Protein AF-A0A959LF64-F1 (afdb_monomer)

Sequence (376 aa):
MSIQENQSSPLRPFPNVLGTIGWTPLIHLASISDEIGIPVYAKVEAYNPGHSAKDRIALYMVEKAEREGRLQPGGTLIEASSGNTGYSLAMVAALKGYKTLITVPSKISKEKLNLLKAMGAEVEICPKEAAPEDPRSYYSRAVALSKEIPNSCYLDQNHHLANSEAHYHSTGPEIWEQTEGKVTHFLCASGTGGTISGTARYLKEMNPSVKVIGIDAYGSVLKKYHETNEFHQDEIYSNTLEGVGKSIIPGNTDFQIIDEYVKAADRESALCARQIAREEGLLVGYSSGAVLAGLYKMMDTLQPEDCVVLLFSDHGSRYLSKIFDDDWMTAQGFLDQPEKKRAPRTTPEPAVQKPSIRERVVATFRELAASANLLP

Structure (mmCIF, N/CA/C/O backbone):
data_AF-A0A959LF64-F1
#
_entry.id   AF-A0A959LF64-F1
#
loop_
_atom_site.group_PDB
_atom_site.id
_atom_site.type_symbol
_atom_site.label_atom_id
_atom_site.label_alt_id
_atom_site.label_comp_id
_atom_site.label_asym_id
_atom_site.label_entity_id
_atom_site.label_seq_id
_atom_site.pdbx_PDB_ins_code
_atom_site.Cartn_x
_atom_site.Cartn_y
_atom_site.Cartn_z
_atom_site.occupancy
_atom_site.B_iso_or_equiv
_atom_site.auth_seq_id
_atom_site.auth_comp_id
_atom_site.auth_asym_id
_atom_site.auth_atom_id
_atom_site.pdbx_PDB_model_num
ATOM 1 N N . MET A 1 1 ? -30.079 -6.242 1.562 1.00 49.66 1 MET A N 1
ATOM 2 C CA . MET A 1 1 ? -30.053 -5.337 0.393 1.00 49.66 1 MET A CA 1
ATOM 3 C C . MET A 1 1 ? -30.519 -6.108 -0.829 1.00 49.66 1 MET A C 1
ATOM 5 O O . MET A 1 1 ? -30.036 -7.213 -1.047 1.00 49.66 1 MET A O 1
ATOM 9 N N . SER A 1 2 ? -31.502 -5.573 -1.554 1.00 49.84 2 SER A N 1
ATOM 10 C CA . SER A 1 2 ? -31.921 -6.078 -2.870 1.00 49.84 2 SER A CA 1
ATOM 11 C C . SER A 1 2 ? -30.821 -5.762 -3.898 1.00 49.84 2 SER A C 1
ATOM 13 O O . SER A 1 2 ? -30.128 -4.763 -3.746 1.00 49.84 2 SER A O 1
ATOM 15 N N . ILE A 1 3 ? -30.650 -6.600 -4.928 1.00 56.62 3 ILE A N 1
ATOM 16 C CA . ILE A 1 3 ? -29.634 -6.448 -6.000 1.00 56.62 3 ILE A CA 1
ATOM 17 C C . ILE A 1 3 ? -29.840 -5.158 -6.830 1.00 56.62 3 ILE A C 1
ATOM 19 O O . ILE A 1 3 ? -28.988 -4.773 -7.628 1.00 56.62 3 ILE A O 1
ATOM 23 N N . GLN A 1 4 ? -30.960 -4.465 -6.644 1.00 53.06 4 GLN A N 1
ATOM 24 C CA . GLN A 1 4 ? -31.285 -3.222 -7.330 1.00 53.06 4 GLN A CA 1
ATOM 25 C C . GLN A 1 4 ? -31.251 -2.047 -6.351 1.00 53.06 4 GLN A C 1
ATOM 27 O O . GLN A 1 4 ? -31.765 -2.176 -5.244 1.00 53.06 4 GLN A O 1
ATOM 32 N N . GLU A 1 5 ? -30.683 -0.932 -6.829 1.00 48.91 5 GLU A N 1
ATOM 33 C CA . GLU A 1 5 ? -30.408 0.351 -6.148 1.00 48.91 5 GLU A CA 1
ATOM 34 C C . GLU A 1 5 ? -28.993 0.517 -5.569 1.00 48.91 5 GLU A C 1
ATOM 36 O O . GLU A 1 5 ? -28.801 0.796 -4.392 1.00 48.91 5 GLU A O 1
ATOM 41 N N . ASN A 1 6 ? -27.972 0.426 -6.427 1.00 46.59 6 ASN A N 1
ATOM 42 C CA . ASN A 1 6 ? -26.758 1.226 -6.234 1.00 46.59 6 ASN A CA 1
ATOM 43 C C . ASN A 1 6 ? -26.136 1.563 -7.600 1.00 46.59 6 ASN A C 1
ATOM 45 O O . ASN A 1 6 ? -25.221 0.890 -8.071 1.00 46.59 6 ASN A O 1
ATOM 49 N N . GLN A 1 7 ? -26.707 2.541 -8.312 1.00 49.50 7 GLN A N 1
ATOM 50 C CA . GLN A 1 7 ? -26.164 3.009 -9.592 1.00 49.50 7 GLN A CA 1
ATOM 51 C C . GLN A 1 7 ? -25.544 4.399 -9.445 1.00 49.50 7 GLN A C 1
ATOM 53 O O . GLN A 1 7 ? -26.207 5.412 -9.638 1.00 49.50 7 GLN A O 1
ATOM 58 N N . SER A 1 8 ? -24.243 4.423 -9.168 1.00 54.56 8 SER A N 1
ATOM 59 C CA . SER A 1 8 ? -23.359 5.558 -9.477 1.00 54.56 8 SER A CA 1
ATOM 60 C C . SER A 1 8 ? -22.107 5.138 -10.270 1.00 54.56 8 SER A C 1
ATOM 62 O O . SER A 1 8 ? -21.214 5.947 -10.497 1.00 54.56 8 SER A O 1
ATOM 64 N N . SER A 1 9 ? -22.043 3.889 -10.752 1.00 56.72 9 SER A N 1
ATOM 65 C CA . SER A 1 9 ? -20.977 3.413 -11.650 1.00 56.72 9 SER A CA 1
ATOM 66 C C . SER A 1 9 ? -21.271 3.828 -13.104 1.00 56.72 9 SER A C 1
ATOM 68 O O . SER A 1 9 ? -22.447 3.879 -13.483 1.00 56.72 9 SER A O 1
ATOM 70 N N . PRO A 1 10 ? -20.261 4.143 -13.941 1.00 56.38 10 PRO A N 1
ATOM 71 C CA . PRO A 1 10 ? -20.501 4.660 -15.282 1.00 56.38 10 PRO A CA 1
ATOM 72 C C . PRO A 1 10 ? -21.335 3.683 -16.118 1.00 56.38 10 PRO A C 1
ATOM 74 O O . PRO A 1 10 ? -20.978 2.525 -16.306 1.00 56.38 10 PRO A O 1
ATOM 77 N N . LEU A 1 11 ? -22.418 4.196 -16.706 1.00 67.00 11 LEU A N 1
ATOM 78 C CA . LEU A 1 11 ? -23.310 3.493 -17.642 1.00 67.00 11 LEU A CA 1
ATOM 79 C C . LEU A 1 11 ? -22.612 3.049 -18.953 1.00 67.00 11 LEU A C 1
ATOM 81 O O . LEU A 1 11 ? -23.280 2.617 -19.891 1.00 67.00 11 LEU A O 1
ATOM 85 N N . ARG A 1 12 ? -21.284 3.198 -19.063 1.00 83.06 12 ARG A N 1
ATOM 86 C CA . ARG A 1 12 ? -20.485 2.905 -20.261 1.00 83.06 12 ARG A CA 1
ATOM 87 C C . ARG A 1 12 ? -19.389 1.880 -19.944 1.00 83.06 12 ARG A C 1
ATOM 89 O O . ARG A 1 12 ? -18.751 2.006 -18.902 1.00 83.06 12 ARG A O 1
ATOM 96 N N . PRO A 1 13 ? -19.120 0.916 -20.845 1.00 89.25 13 PRO A N 1
ATOM 97 C CA . PRO A 1 13 ? -18.014 -0.024 -20.686 1.00 89.25 13 PRO A CA 1
ATOM 98 C C . PRO A 1 13 ? -16.655 0.678 -20.577 1.00 89.25 13 PRO A C 1
ATOM 100 O O . PRO A 1 13 ? -16.390 1.643 -21.299 1.00 89.25 13 PRO A O 1
ATOM 103 N N . PHE A 1 14 ? -15.774 0.156 -19.723 1.00 91.62 14 PHE A N 1
ATOM 104 C CA . PHE A 1 14 ? -14.377 0.587 -19.667 1.00 91.62 14 PHE A CA 1
ATOM 105 C C . PHE A 1 14 ? -13.598 0.082 -20.895 1.00 91.62 14 PHE A C 1
ATOM 107 O O . PHE A 1 14 ? -13.842 -1.038 -21.348 1.00 91.62 14 PHE A O 1
ATOM 114 N N . PRO A 1 15 ? -12.636 0.860 -21.429 1.00 91.00 15 PRO A N 1
ATOM 115 C CA . PRO A 1 15 ? -11.840 0.446 -22.587 1.00 91.00 15 PRO A CA 1
ATOM 116 C C . PRO A 1 15 ? -10.896 -0.726 -22.278 1.00 91.00 15 PRO A C 1
ATOM 118 O O . PRO A 1 15 ? -10.617 -1.545 -23.149 1.00 91.00 15 PRO A O 1
ATOM 121 N N . ASN A 1 16 ? -10.388 -0.801 -21.048 1.00 95.12 16 ASN A N 1
ATOM 122 C CA . ASN A 1 16 ? -9.615 -1.916 -20.513 1.00 95.12 16 ASN A CA 1
ATOM 123 C C . ASN A 1 16 ? -9.620 -1.848 -18.976 1.00 95.12 16 ASN A C 1
ATOM 125 O O . ASN A 1 16 ? -10.196 -0.932 -18.384 1.00 95.12 16 ASN A O 1
ATOM 129 N N . VAL A 1 17 ? -8.950 -2.808 -18.338 1.00 95.81 17 VAL A N 1
ATOM 130 C CA . VAL A 1 17 ? -8.942 -2.952 -16.879 1.00 95.81 17 VAL A CA 1
ATOM 131 C C . VAL A 1 17 ? -8.284 -1.777 -16.140 1.00 95.81 17 VAL A C 1
ATOM 133 O O . VAL A 1 17 ? -8.609 -1.535 -14.987 1.00 95.81 17 VAL A O 1
ATOM 136 N N . LEU A 1 18 ? -7.407 -0.990 -16.779 1.00 96.69 18 LEU A N 1
ATOM 137 C CA . LEU A 1 18 ? -6.790 0.171 -16.121 1.00 96.69 18 LEU A CA 1
ATOM 138 C C . LEU A 1 18 ? -7.832 1.230 -15.750 1.00 96.69 18 LEU A C 1
ATOM 140 O O . LEU A 1 18 ? -7.667 1.924 -14.754 1.00 96.69 18 LEU A O 1
ATOM 144 N N . GLY A 1 19 ? -8.932 1.310 -16.508 1.00 94.62 19 GLY A N 1
ATOM 145 C CA . GLY A 1 19 ? -10.048 2.206 -16.207 1.00 94.62 19 GLY A CA 1
ATOM 146 C C . GLY A 1 19 ? -10.815 1.842 -14.932 1.00 94.62 19 GLY A C 1
ATOM 147 O O . GLY A 1 19 ? -11.580 2.668 -14.450 1.00 94.62 19 GLY A O 1
ATOM 148 N N . THR A 1 20 ? -10.611 0.640 -14.380 1.00 95.25 20 THR A N 1
ATOM 149 C CA . THR A 1 20 ? -11.225 0.201 -13.116 1.00 95.25 20 THR A CA 1
ATOM 150 C C . THR A 1 20 ? -10.292 0.378 -11.914 1.00 95.25 20 THR A C 1
ATOM 152 O O . THR A 1 20 ? -10.598 -0.125 -10.836 1.00 95.25 20 THR A O 1
ATOM 155 N N . ILE A 1 21 ? -9.129 1.016 -12.092 1.00 97.94 21 ILE A N 1
ATOM 156 C CA . ILE A 1 21 ? -8.234 1.383 -10.990 1.00 97.94 21 ILE A CA 1
ATOM 157 C C . ILE A 1 21 ? -8.797 2.630 -10.305 1.00 97.94 21 ILE A C 1
ATOM 159 O O . ILE A 1 21 ? -9.112 3.624 -10.956 1.00 97.94 21 ILE A O 1
ATOM 163 N N . GLY A 1 22 ? -8.859 2.595 -8.981 1.00 97.06 22 GLY A N 1
ATOM 164 C CA . GLY A 1 22 ? -9.435 3.654 -8.170 1.00 97.06 22 GLY A CA 1
ATOM 165 C C . GLY A 1 22 ? -10.924 3.475 -7.910 1.00 97.06 22 GLY A C 1
ATOM 166 O O . GLY A 1 22 ? -11.507 2.440 -8.224 1.00 97.06 22 GLY A O 1
ATOM 167 N N . TRP A 1 23 ? -11.522 4.470 -7.254 1.00 97.19 23 TRP A N 1
ATOM 168 C CA . TRP A 1 23 ? -12.916 4.448 -6.794 1.00 97.19 23 TRP A CA 1
ATOM 169 C C . TRP A 1 23 ? -13.304 3.160 -6.060 1.00 97.19 23 TRP A C 1
ATOM 171 O O . TRP A 1 23 ? -14.417 2.646 -6.172 1.00 97.19 23 TRP A O 1
ATOM 181 N N . THR A 1 24 ? -12.365 2.639 -5.272 1.00 98.38 24 THR A N 1
ATOM 182 C CA . THR A 1 24 ? -12.566 1.441 -4.458 1.00 98.38 24 THR A CA 1
ATOM 183 C C . THR A 1 24 ? -13.623 1.708 -3.385 1.00 98.38 24 THR A C 1
ATOM 185 O O . THR A 1 24 ? -13.779 2.852 -2.938 1.00 98.38 24 THR A O 1
ATOM 188 N N . PRO A 1 25 ? -14.379 0.693 -2.950 1.00 98.19 25 PRO A N 1
ATOM 189 C CA . PRO A 1 25 ? -15.452 0.907 -1.996 1.00 98.19 25 PRO A CA 1
ATOM 190 C C . PRO A 1 25 ? -14.906 1.335 -0.628 1.00 98.19 25 PRO A C 1
ATOM 192 O O . PRO A 1 25 ? -13.873 0.840 -0.161 1.00 98.19 25 PRO A O 1
ATOM 195 N N . LEU A 1 26 ? -15.643 2.242 0.012 1.00 98.69 26 LEU A N 1
ATOM 196 C CA . LEU A 1 26 ? -15.562 2.497 1.443 1.00 98.69 26 LEU A CA 1
ATOM 197 C C . LEU A 1 26 ? -16.672 1.683 2.116 1.00 98.69 26 LEU A C 1
ATOM 199 O O . LEU A 1 26 ? -17.852 1.906 1.849 1.00 98.69 26 LEU A O 1
ATOM 203 N N . ILE A 1 27 ? -16.298 0.700 2.929 1.00 98.69 27 ILE A N 1
ATOM 204 C CA . ILE A 1 27 ? -17.227 -0.280 3.501 1.00 98.69 27 ILE A CA 1
ATOM 205 C C . ILE A 1 27 ? -17.316 -0.063 5.007 1.00 98.69 27 ILE A C 1
ATOM 207 O O . ILE A 1 27 ? -16.294 -0.080 5.685 1.00 98.69 27 ILE A O 1
ATOM 211 N N . HIS A 1 28 ? -18.528 0.126 5.528 1.00 98.62 28 HIS A N 1
ATOM 212 C CA . HIS A 1 28 ? -18.776 0.150 6.970 1.00 98.62 28 HIS A CA 1
ATOM 213 C C . HIS A 1 28 ? -18.495 -1.232 7.575 1.00 98.62 28 HIS A C 1
ATOM 215 O O . HIS A 1 28 ? -19.060 -2.222 7.108 1.00 98.62 28 HIS A O 1
ATOM 221 N N . LEU A 1 29 ? -17.633 -1.290 8.590 1.00 98.62 29 LEU A N 1
ATOM 222 C CA . LEU A 1 29 ? -17.269 -2.523 9.286 1.00 98.62 29 LEU A CA 1
ATOM 223 C C . LEU A 1 29 ? -18.206 -2.709 10.480 1.00 98.62 29 LEU A C 1
ATOM 225 O O . LEU A 1 29 ? -17.950 -2.179 11.552 1.00 98.62 29 LEU A O 1
ATOM 229 N N . ALA A 1 30 ? -19.335 -3.384 10.284 1.00 98.06 30 ALA A N 1
ATOM 230 C CA . ALA A 1 30 ? -20.431 -3.357 11.251 1.00 98.06 30 ALA A CA 1
ATOM 231 C C . ALA A 1 30 ? -20.060 -3.989 12.602 1.00 98.06 30 ALA A C 1
ATOM 233 O O . ALA A 1 30 ? -20.328 -3.392 13.641 1.00 98.06 30 ALA A O 1
ATOM 234 N N . SER A 1 31 ? -19.414 -5.158 12.592 1.00 98.06 31 SER A N 1
ATOM 235 C CA . SER A 1 31 ? -19.005 -5.856 13.819 1.00 98.06 31 SER A CA 1
ATOM 236 C C . SER A 1 31 ? -17.942 -5.057 14.574 1.00 98.06 31 SER A C 1
ATOM 238 O O . SER A 1 31 ? -18.009 -4.920 15.794 1.00 98.06 31 SER A O 1
ATOM 240 N N . ILE A 1 32 ? -16.986 -4.484 13.840 1.00 98.12 32 ILE A N 1
ATOM 241 C CA . ILE A 1 32 ? -15.896 -3.685 14.414 1.00 98.12 32 ILE A CA 1
ATOM 242 C C . ILE A 1 32 ? -16.414 -2.337 14.946 1.00 98.12 32 ILE A C 1
ATOM 244 O O . ILE A 1 32 ? -16.020 -1.923 16.035 1.00 98.12 32 ILE A O 1
ATOM 248 N N . SER A 1 33 ? -17.322 -1.671 14.226 1.00 98.12 33 SER A N 1
ATOM 249 C CA . SER A 1 33 ? -17.987 -0.446 14.691 1.00 98.12 33 SER A CA 1
ATOM 250 C C . SER A 1 33 ? -18.776 -0.690 15.976 1.00 98.12 33 SER A C 1
ATOM 252 O O . SER A 1 33 ? -18.658 0.089 16.918 1.00 98.12 33 SER A O 1
ATOM 254 N N . ASP A 1 34 ? -19.539 -1.786 16.048 1.00 97.19 34 ASP A N 1
ATOM 255 C CA . ASP A 1 34 ? -20.296 -2.161 17.249 1.00 97.19 34 ASP A CA 1
ATOM 256 C C . ASP A 1 34 ? -19.370 -2.481 18.435 1.00 97.19 34 ASP A C 1
ATOM 258 O O . ASP A 1 34 ? -19.710 -2.213 19.588 1.00 97.19 34 ASP A O 1
ATOM 262 N N . GLU A 1 35 ? -18.196 -3.061 18.170 1.00 95.69 35 GLU A N 1
ATOM 263 C CA . GLU A 1 35 ? -17.199 -3.365 19.197 1.00 95.69 35 GLU A CA 1
ATOM 264 C C . GLU A 1 35 ? -16.544 -2.106 19.778 1.00 95.69 35 GLU A C 1
ATOM 266 O O . GLU A 1 35 ? -16.338 -2.040 20.990 1.00 95.69 35 GLU A O 1
ATOM 271 N N . ILE A 1 36 ? -16.234 -1.119 18.934 1.00 95.50 36 ILE A N 1
ATOM 272 C CA . ILE A 1 36 ? -15.545 0.116 19.340 1.00 95.50 36 ILE A CA 1
ATOM 273 C C . ILE A 1 36 ? -16.541 1.187 19.816 1.00 95.50 36 ILE A C 1
ATOM 275 O O . ILE A 1 36 ? -16.200 2.034 20.637 1.00 95.50 36 ILE A O 1
ATOM 279 N N . GLY A 1 37 ? -17.791 1.130 19.355 1.00 96.38 37 GLY A N 1
ATOM 280 C CA . GLY A 1 37 ? -18.847 2.077 19.712 1.00 96.38 37 GLY A CA 1
ATOM 281 C C . GLY A 1 37 ? -18.880 3.348 18.858 1.00 96.38 37 GLY A C 1
ATOM 282 O O . GLY A 1 37 ? -19.568 4.296 19.231 1.00 96.38 37 GLY A O 1
ATOM 283 N N . ILE A 1 38 ? -18.170 3.372 17.725 1.00 97.06 38 ILE A N 1
ATOM 284 C CA . ILE A 1 38 ? -18.137 4.492 16.769 1.00 97.06 38 ILE A CA 1
ATOM 285 C C . ILE A 1 38 ? -18.140 3.973 15.323 1.00 97.06 38 ILE A C 1
ATOM 287 O O . ILE A 1 38 ? -17.790 2.815 15.089 1.00 97.06 38 ILE A O 1
ATOM 291 N N . PRO A 1 39 ? -18.468 4.812 14.325 1.00 97.69 39 PRO A N 1
ATOM 292 C CA . PRO A 1 39 ? -18.336 4.444 12.920 1.00 97.69 39 PRO A CA 1
ATOM 293 C C . PRO A 1 39 ? -16.888 4.132 12.506 1.00 97.69 39 PRO A C 1
ATOM 295 O O . PRO A 1 39 ? -16.015 5.005 12.501 1.00 97.69 39 PRO A O 1
ATOM 298 N N . VAL A 1 40 ? -16.660 2.895 12.062 1.00 98.75 40 VAL A N 1
ATOM 299 C CA . VAL A 1 40 ? -15.411 2.437 11.450 1.00 98.75 40 VAL A CA 1
ATOM 300 C C . VAL A 1 40 ? -15.671 1.984 10.017 1.00 98.75 40 VAL A C 1
ATOM 302 O O . VAL A 1 40 ? -16.544 1.162 9.730 1.00 98.75 40 VAL A O 1
ATOM 305 N N . TYR A 1 41 ? -14.877 2.514 9.095 1.00 98.88 41 TYR A N 1
ATOM 306 C CA . TYR A 1 41 ? -14.947 2.202 7.677 1.00 98.88 41 TYR A CA 1
ATOM 307 C C . TYR A 1 41 ? -13.621 1.646 7.176 1.00 98.88 41 TYR A C 1
ATOM 309 O O . TYR A 1 41 ? -12.550 2.076 7.594 1.00 98.88 41 TYR A O 1
ATOM 317 N N . ALA A 1 42 ? -13.680 0.737 6.210 1.00 98.81 42 ALA A N 1
ATOM 318 C CA . ALA A 1 42 ? -12.525 0.275 5.463 1.00 98.81 42 ALA A CA 1
ATOM 319 C C . ALA A 1 42 ? -12.524 0.844 4.049 1.00 98.81 42 ALA A C 1
ATOM 321 O O . ALA A 1 42 ? -13.459 0.618 3.279 1.00 98.81 42 ALA A O 1
ATOM 322 N N . LYS A 1 43 ? -11.436 1.510 3.667 1.00 98.88 43 LYS A N 1
ATOM 323 C CA . LYS A 1 43 ? -11.122 1.802 2.268 1.00 98.88 43 LYS A CA 1
ATOM 324 C C . LYS A 1 43 ? -10.453 0.568 1.663 1.00 98.88 43 LYS A C 1
ATOM 326 O O . LYS A 1 43 ? -9.286 0.289 1.950 1.00 98.88 43 LYS A O 1
ATOM 331 N N . VAL A 1 44 ? -11.201 -0.210 0.876 1.00 98.56 44 VAL A N 1
ATOM 332 C CA . VAL A 1 44 ? -10.784 -1.566 0.473 1.00 98.56 44 VAL A CA 1
ATOM 333 C C . VAL A 1 44 ? -10.078 -1.565 -0.881 1.00 98.56 44 VAL A C 1
ATOM 335 O O . VAL A 1 44 ? -10.663 -1.833 -1.929 1.00 98.56 44 VAL A O 1
ATOM 338 N N . GLU A 1 45 ? -8.768 -1.328 -0.859 1.00 98.56 45 GLU A N 1
ATOM 339 C CA . GLU A 1 45 ? -7.924 -1.244 -2.057 1.00 98.56 45 GLU A CA 1
ATOM 340 C C . GLU A 1 45 ? -7.729 -2.583 -2.789 1.00 98.56 45 GLU A C 1
ATOM 342 O O . GLU A 1 45 ? -7.257 -2.616 -3.927 1.00 98.56 45 GLU A O 1
ATOM 347 N N . ALA A 1 46 ? -8.147 -3.687 -2.168 1.00 96.00 46 ALA A N 1
ATOM 348 C CA . ALA A 1 46 ? -8.220 -5.010 -2.781 1.00 96.00 46 ALA A CA 1
ATOM 349 C C . ALA A 1 46 ? -9.192 -5.096 -3.978 1.00 96.00 46 ALA A C 1
ATOM 351 O O . ALA A 1 46 ? -9.107 -6.054 -4.739 1.00 96.00 46 ALA A O 1
ATOM 352 N N . TYR A 1 47 ? -10.090 -4.117 -4.151 1.00 97.06 47 TYR A N 1
ATOM 353 C CA . TYR A 1 47 ? -11.025 -4.050 -5.283 1.00 97.06 47 TYR A CA 1
ATOM 354 C C . TYR A 1 47 ? -10.426 -3.449 -6.558 1.00 97.06 47 TYR A C 1
ATOM 356 O O . TYR A 1 47 ? -11.061 -3.509 -7.609 1.00 97.06 47 TYR A O 1
ATOM 364 N N . ASN A 1 48 ? -9.211 -2.896 -6.502 1.00 98.19 48 ASN A N 1
ATOM 365 C CA . ASN A 1 48 ? -8.480 -2.607 -7.732 1.00 98.19 48 ASN A CA 1
ATOM 366 C C . ASN A 1 48 ? -8.221 -3.923 -8.506 1.00 98.19 48 ASN A C 1
ATOM 368 O O . ASN A 1 48 ? -8.113 -4.985 -7.886 1.00 98.19 48 ASN A O 1
ATOM 372 N N . PRO A 1 49 ? -8.093 -3.901 -9.843 1.00 96.56 49 PRO A N 1
ATOM 373 C CA . PRO A 1 49 ? -8.027 -5.118 -10.663 1.00 96.56 49 PRO A CA 1
ATOM 374 C C . PRO A 1 49 ? -6.777 -5.984 -10.455 1.00 96.56 49 PRO A C 1
ATOM 376 O O . PRO A 1 49 ? -6.7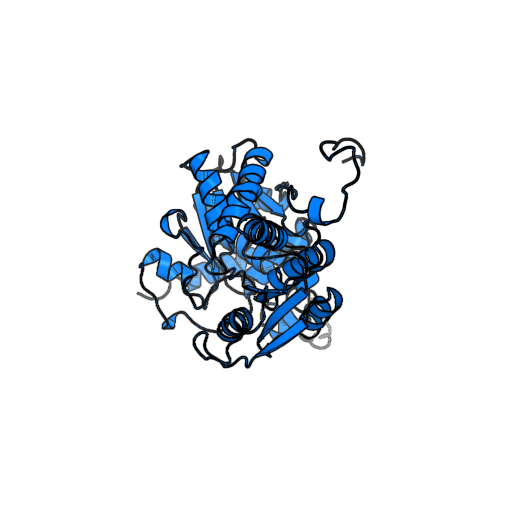89 -7.184 -10.719 1.00 96.56 49 PRO A O 1
ATOM 379 N N . GLY A 1 50 ? -5.692 -5.397 -9.968 1.00 95.56 50 GLY A N 1
ATOM 380 C CA . GLY A 1 50 ? -4.503 -6.081 -9.476 1.00 95.56 50 GLY A CA 1
ATOM 381 C C . GLY A 1 50 ? -4.528 -6.371 -7.981 1.00 95.56 50 GLY A C 1
ATOM 382 O O . GLY A 1 50 ? -3.521 -6.787 -7.404 1.00 95.56 50 GLY A O 1
ATOM 383 N N . HIS A 1 51 ? -5.689 -6.220 -7.351 1.00 96.38 51 HIS A N 1
ATOM 384 C CA . HIS A 1 51 ? -5.982 -6.611 -5.980 1.00 96.38 51 HIS A CA 1
ATOM 385 C C . HIS A 1 51 ? -5.136 -5.894 -4.924 1.00 96.38 51 HIS A C 1
ATOM 387 O O . HIS A 1 51 ? -4.815 -6.480 -3.882 1.00 96.38 51 HIS A O 1
ATOM 393 N N . SER A 1 52 ? -4.717 -4.653 -5.194 1.00 97.38 52 SER A N 1
ATOM 394 C CA . SER A 1 52 ? -3.994 -3.844 -4.214 1.00 97.38 52 SER A CA 1
ATOM 395 C C . SER A 1 52 ? -3.981 -2.348 -4.523 1.00 97.38 52 SER A C 1
ATOM 397 O O . SER A 1 52 ? -4.118 -1.929 -5.670 1.00 97.38 52 SER A O 1
ATOM 399 N N . ALA A 1 53 ? -3.633 -1.553 -3.511 1.00 97.69 53 ALA A N 1
ATOM 400 C CA . ALA A 1 53 ? -3.399 -0.113 -3.624 1.00 97.69 53 ALA A CA 1
ATOM 401 C C . ALA A 1 53 ? -2.262 0.260 -4.593 1.00 97.69 53 ALA A C 1
ATOM 403 O O . ALA A 1 53 ? -2.142 1.415 -5.001 1.00 97.69 53 ALA A O 1
ATOM 404 N N . LYS A 1 54 ? -1.389 -0.696 -4.948 1.00 97.44 54 LYS A N 1
ATOM 405 C CA . LYS A 1 54 ? -0.228 -0.441 -5.812 1.00 97.44 54 LYS A CA 1
ATOM 406 C C . LYS A 1 54 ? -0.605 -0.264 -7.283 1.00 97.44 54 LYS A C 1
ATOM 408 O O . LYS A 1 54 ? 0.196 0.271 -8.044 1.00 97.44 54 LYS A O 1
ATOM 413 N N . ASP A 1 55 ? -1.833 -0.605 -7.660 1.00 98.44 55 ASP A N 1
ATOM 414 C CA . ASP A 1 55 ? -2.363 -0.342 -8.999 1.00 98.44 55 ASP A CA 1
ATOM 415 C C . ASP A 1 55 ? -2.400 1.157 -9.302 1.00 98.44 55 ASP A C 1
ATOM 417 O O . ASP A 1 55 ? -1.980 1.583 -10.379 1.00 98.44 55 ASP A O 1
ATOM 421 N N . ARG A 1 56 ? -2.804 1.962 -8.311 1.00 98.56 56 ARG A N 1
ATOM 422 C CA . ARG A 1 56 ? -2.848 3.426 -8.409 1.00 98.56 56 ARG A CA 1
ATOM 423 C C . ARG A 1 56 ? -1.478 4.007 -8.720 1.00 98.56 56 ARG A C 1
ATOM 425 O O . ARG A 1 56 ? -1.336 4.806 -9.641 1.00 98.56 56 ARG A O 1
ATOM 432 N N . ILE A 1 57 ? -0.465 3.584 -7.961 1.00 97.81 57 ILE A N 1
ATOM 433 C CA . ILE A 1 57 ? 0.890 4.124 -8.100 1.00 97.81 57 ILE A CA 1
ATOM 434 C C . ILE A 1 57 ? 1.519 3.650 -9.408 1.00 97.81 57 ILE A C 1
ATOM 436 O O . ILE A 1 57 ? 2.151 4.443 -10.092 1.00 97.81 57 ILE A O 1
ATOM 440 N N . ALA A 1 58 ? 1.304 2.389 -9.798 1.00 98.12 58 ALA A N 1
ATOM 441 C CA . ALA A 1 58 ? 1.847 1.860 -11.042 1.00 98.12 58 ALA A CA 1
ATOM 442 C C . ALA A 1 58 ? 1.302 2.633 -12.248 1.00 98.12 58 ALA A C 1
ATOM 444 O O . ALA A 1 58 ? 2.086 3.087 -13.078 1.00 98.12 58 ALA A O 1
ATOM 445 N N . LEU A 1 59 ? -0.017 2.845 -12.316 1.00 98.50 59 LEU A N 1
ATOM 446 C CA . LEU A 1 59 ? -0.622 3.613 -13.402 1.00 98.50 59 LEU A CA 1
ATOM 447 C C . LEU A 1 59 ? -0.122 5.064 -13.400 1.00 98.50 59 LEU A C 1
ATOM 449 O O . LEU A 1 59 ? 0.410 5.532 -14.405 1.00 98.50 59 LEU A O 1
ATOM 453 N N . TYR A 1 60 ? -0.223 5.752 -12.259 1.00 98.44 60 TYR A N 1
ATOM 454 C CA . TYR A 1 60 ? 0.123 7.169 -12.159 1.00 98.44 60 TYR A CA 1
ATOM 455 C C . TYR A 1 60 ? 1.598 7.444 -12.478 1.00 98.44 60 TYR A C 1
ATOM 457 O O . TYR A 1 60 ? 1.914 8.383 -13.210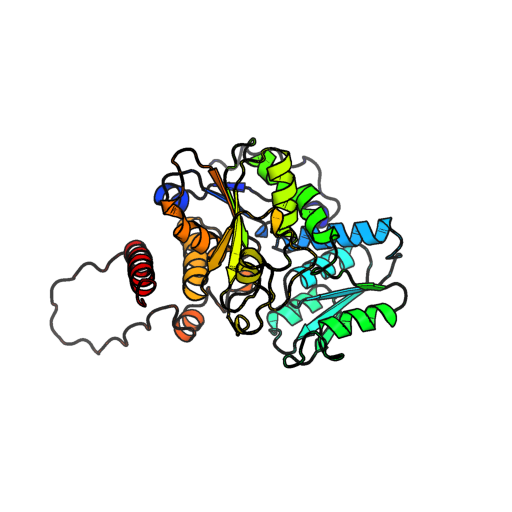 1.00 98.44 60 TYR A O 1
ATOM 465 N N . MET A 1 61 ? 2.516 6.625 -11.953 1.00 98.25 61 MET A N 1
ATOM 466 C CA . MET A 1 61 ? 3.954 6.802 -12.163 1.00 98.25 61 MET A CA 1
ATOM 467 C C . MET A 1 61 ? 4.359 6.524 -13.615 1.00 98.25 61 MET A C 1
ATOM 469 O O . MET A 1 61 ? 5.194 7.254 -14.151 1.00 98.25 61 MET A O 1
ATOM 473 N N . VAL A 1 62 ? 3.752 5.525 -14.270 1.00 98.44 62 VAL A N 1
ATOM 474 C CA . VAL A 1 62 ? 3.975 5.255 -15.700 1.00 98.44 62 VAL A CA 1
ATOM 475 C C . VAL A 1 62 ? 3.471 6.421 -16.545 1.00 98.44 62 VAL A C 1
ATOM 477 O O . VAL A 1 62 ? 4.225 6.949 -17.356 1.00 98.44 62 VAL A O 1
ATOM 480 N N . GLU A 1 63 ? 2.242 6.884 -16.321 1.00 98.00 63 GLU A N 1
ATOM 481 C CA . GLU A 1 63 ? 1.692 8.015 -17.075 1.00 98.00 63 GLU A CA 1
ATOM 482 C C . GLU A 1 63 ? 2.462 9.317 -16.832 1.00 98.00 63 GLU A C 1
ATOM 484 O O . GLU A 1 63 ? 2.607 10.145 -17.732 1.00 98.00 63 GLU A O 1
ATOM 489 N N . LYS A 1 64 ? 2.989 9.519 -15.620 1.00 97.75 64 LYS A N 1
ATOM 490 C CA . LYS A 1 64 ? 3.869 10.653 -15.335 1.00 97.75 64 LYS A CA 1
ATOM 491 C C . LYS A 1 64 ? 5.184 10.539 -16.108 1.00 97.75 64 LYS A C 1
ATOM 493 O O . LYS A 1 64 ? 5.583 11.514 -16.737 1.00 97.75 64 LYS A O 1
ATOM 498 N N . ALA A 1 65 ? 5.812 9.363 -16.133 1.00 97.69 65 ALA A N 1
ATOM 499 C CA . ALA A 1 65 ? 7.025 9.129 -16.916 1.00 97.69 65 ALA A CA 1
ATOM 500 C C . ALA A 1 65 ? 6.802 9.319 -18.431 1.00 97.69 65 ALA A C 1
ATOM 502 O O . ALA A 1 65 ? 7.680 9.860 -19.106 1.00 97.69 65 ALA A O 1
ATOM 503 N N . GLU A 1 66 ? 5.630 8.935 -18.952 1.00 97.88 66 GLU A N 1
ATOM 504 C CA . GLU A 1 66 ? 5.207 9.221 -20.332 1.00 97.88 66 GLU A CA 1
ATOM 505 C C . GLU A 1 66 ? 5.120 10.732 -20.589 1.00 97.88 66 GLU A C 1
ATOM 507 O O . GLU A 1 66 ? 5.738 11.239 -21.525 1.00 97.88 66 GLU A O 1
ATOM 512 N N . ARG A 1 67 ? 4.388 11.471 -19.739 1.00 97.88 67 ARG A N 1
ATOM 513 C CA . ARG A 1 67 ? 4.211 12.930 -19.873 1.00 97.88 67 ARG A CA 1
ATOM 514 C C . ARG A 1 67 ? 5.528 13.699 -19.781 1.00 97.88 67 ARG A C 1
ATOM 516 O O . ARG A 1 67 ? 5.693 14.707 -20.459 1.00 97.88 67 ARG A O 1
ATOM 523 N N . GLU A 1 68 ? 6.455 13.229 -18.953 1.00 96.94 68 GLU A N 1
ATOM 524 C CA . GLU A 1 68 ? 7.786 13.820 -18.771 1.00 96.94 68 GLU A CA 1
ATOM 525 C C . GLU A 1 68 ? 8.786 13.409 -19.865 1.00 96.94 68 GLU A C 1
ATOM 527 O O . GLU A 1 68 ? 9.924 13.876 -19.864 1.00 96.94 68 GLU A O 1
ATOM 532 N N . GLY A 1 69 ? 8.402 12.518 -20.785 1.00 96.56 69 GLY A N 1
ATOM 533 C CA . GLY A 1 69 ? 9.280 12.019 -21.845 1.00 96.56 69 GLY A CA 1
ATOM 534 C C . GLY A 1 69 ? 10.396 11.086 -21.360 1.00 96.56 69 GLY A C 1
ATOM 535 O O . GLY A 1 69 ? 11.292 10.761 -22.139 1.00 96.56 69 GLY A O 1
ATOM 536 N N . ARG A 1 70 ? 10.349 10.631 -20.098 1.00 96.00 70 ARG A N 1
ATOM 537 C CA . ARG A 1 70 ? 11.305 9.663 -19.525 1.00 96.00 70 ARG A CA 1
ATOM 538 C C . ARG A 1 70 ? 11.076 8.239 -20.021 1.00 96.00 70 ARG A C 1
ATOM 540 O O . ARG A 1 70 ? 11.980 7.415 -19.936 1.00 96.00 70 ARG A O 1
ATOM 547 N N . LEU A 1 71 ? 9.877 7.953 -20.523 1.00 97.50 71 LEU A N 1
ATOM 548 C CA . LEU A 1 71 ? 9.506 6.663 -21.088 1.00 97.50 71 LEU A CA 1
ATOM 549 C C . LEU A 1 71 ? 8.881 6.863 -22.470 1.00 97.50 71 LEU A C 1
ATOM 551 O O . LEU A 1 71 ? 7.831 7.488 -22.601 1.00 97.50 71 LEU A O 1
ATOM 555 N N . GLN A 1 72 ? 9.520 6.315 -23.501 1.00 97.81 72 GLN A N 1
ATOM 556 C CA . GLN A 1 72 ? 9.025 6.358 -24.878 1.00 97.81 72 GLN A CA 1
ATOM 557 C C . GLN A 1 72 ? 8.329 5.035 -25.242 1.00 97.81 72 GLN A C 1
ATOM 559 O O . GLN A 1 72 ? 8.644 4.004 -24.636 1.00 97.81 72 GLN A O 1
ATOM 564 N N . PRO A 1 73 ? 7.414 5.015 -26.236 1.00 98.00 73 PRO A N 1
ATOM 565 C CA . PRO A 1 73 ? 6.711 3.801 -26.662 1.00 98.00 73 PRO A CA 1
ATOM 566 C C . PRO A 1 73 ? 7.638 2.591 -26.863 1.00 98.00 73 PRO A C 1
ATOM 568 O O . PRO A 1 73 ? 8.724 2.719 -27.427 1.00 98.00 73 PRO A O 1
ATOM 571 N N . GLY A 1 74 ? 7.218 1.413 -26.386 1.00 97.44 74 GLY A N 1
ATOM 572 C CA . GLY A 1 74 ? 8.016 0.180 -26.452 1.00 97.44 74 GLY A CA 1
ATOM 573 C C . GLY A 1 74 ? 9.181 0.095 -25.453 1.00 97.44 74 GLY A C 1
ATOM 574 O O . GLY A 1 74 ? 9.976 -0.844 -25.529 1.00 97.44 74 GLY A O 1
ATOM 575 N N . GLY A 1 75 ? 9.300 1.063 -24.537 1.00 98.25 75 GLY A N 1
ATOM 576 C CA . GLY A 1 75 ? 10.317 1.090 -23.486 1.00 98.25 75 GLY A CA 1
ATOM 577 C C . GLY A 1 75 ? 10.186 -0.010 -22.431 1.00 98.25 75 GLY A C 1
ATOM 578 O O . GLY A 1 75 ? 9.257 -0.821 -22.446 1.00 98.25 75 GLY A O 1
ATOM 579 N N . THR A 1 76 ? 11.144 -0.034 -21.503 1.00 98.50 76 THR A N 1
ATOM 580 C CA . THR A 1 76 ? 11.228 -1.034 -20.427 1.00 98.50 76 THR A CA 1
ATOM 581 C C . THR A 1 76 ? 10.987 -0.397 -19.065 1.00 98.50 76 THR A C 1
ATOM 583 O O . THR A 1 76 ? 11.747 0.455 -18.613 1.00 98.50 76 THR A O 1
ATOM 586 N N . LEU A 1 77 ? 9.945 -0.842 -18.379 1.00 98.38 77 LEU A N 1
ATOM 587 C CA . LEU A 1 77 ? 9.660 -0.466 -17.002 1.00 98.38 77 LEU A CA 1
ATOM 588 C C . LEU A 1 77 ? 10.451 -1.358 -16.048 1.00 98.38 77 LEU A C 1
ATOM 590 O O . LEU A 1 77 ? 10.404 -2.583 -16.165 1.00 98.38 77 LEU A O 1
ATOM 594 N N . ILE A 1 78 ? 11.172 -0.742 -15.114 1.00 98.06 78 ILE A N 1
ATOM 595 C CA . ILE A 1 78 ? 12.025 -1.434 -14.146 1.00 98.06 78 ILE A CA 1
ATOM 596 C C . ILE A 1 78 ? 11.540 -1.107 -12.734 1.00 98.06 78 ILE A C 1
ATOM 598 O O . ILE A 1 78 ? 11.258 0.051 -12.424 1.00 98.06 78 ILE A O 1
ATOM 602 N N . GLU A 1 79 ? 11.460 -2.109 -11.860 1.00 96.75 79 GLU A N 1
ATOM 603 C CA . GLU A 1 79 ? 11.123 -1.904 -10.446 1.00 96.75 79 GLU A CA 1
ATOM 604 C C . GLU A 1 79 ? 11.735 -2.985 -9.546 1.00 96.75 79 GLU A C 1
ATOM 606 O O . GLU A 1 79 ? 11.860 -4.150 -9.926 1.00 96.75 79 GLU A O 1
ATOM 611 N N . ALA A 1 80 ? 12.072 -2.591 -8.318 1.00 93.12 80 ALA A N 1
ATOM 612 C CA . ALA A 1 80 ? 12.603 -3.464 -7.282 1.00 93.12 80 ALA A CA 1
ATOM 613 C C . ALA A 1 80 ? 11.457 -3.921 -6.365 1.00 93.12 80 ALA A C 1
ATOM 615 O O . ALA A 1 80 ? 11.173 -3.307 -5.332 1.00 93.12 80 ALA A O 1
ATOM 616 N N . SER A 1 81 ? 10.735 -4.979 -6.756 1.00 88.88 81 SER A N 1
ATOM 617 C CA . SER A 1 81 ? 9.554 -5.438 -6.008 1.00 88.88 81 SER A CA 1
ATOM 618 C C . SER A 1 81 ? 9.119 -6.866 -6.332 1.00 88.88 81 SER A C 1
ATOM 620 O O . SER A 1 81 ? 8.628 -7.147 -7.414 1.00 88.88 81 SER A O 1
ATOM 622 N N . SER A 1 82 ? 9.144 -7.763 -5.346 1.00 68.50 82 SER A N 1
ATOM 623 C CA . SER A 1 82 ? 8.549 -9.107 -5.481 1.00 68.50 82 SER A CA 1
ATOM 624 C C . SER A 1 82 ? 7.041 -9.161 -5.190 1.00 68.50 82 SER A C 1
ATOM 626 O O . SER A 1 82 ? 6.453 -10.242 -5.174 1.00 68.50 82 SER A O 1
ATOM 628 N N . GLY A 1 83 ? 6.424 -8.018 -4.877 1.00 84.38 83 GLY A N 1
ATOM 629 C CA . GLY A 1 83 ? 5.069 -7.936 -4.337 1.00 84.38 83 GLY A CA 1
ATOM 630 C C . GLY A 1 83 ? 4.080 -7.231 -5.259 1.00 84.38 83 GLY A C 1
ATOM 631 O O . GLY A 1 83 ? 4.159 -7.303 -6.483 1.00 84.38 83 GLY A O 1
ATOM 632 N N . ASN A 1 84 ? 3.145 -6.526 -4.630 1.00 93.31 84 ASN A N 1
ATOM 633 C CA . ASN A 1 84 ? 2.014 -5.875 -5.284 1.00 93.31 84 ASN A CA 1
ATOM 634 C C . ASN A 1 84 ? 2.444 -4.906 -6.396 1.00 93.31 84 ASN A C 1
ATOM 636 O O . ASN A 1 84 ? 1.945 -5.015 -7.506 1.00 93.31 84 ASN A O 1
ATOM 640 N N . THR A 1 85 ? 3.451 -4.058 -6.159 1.00 94.75 85 THR A N 1
ATOM 641 C CA . THR A 1 85 ? 3.933 -3.098 -7.169 1.00 94.75 85 THR A CA 1
ATOM 642 C C . THR A 1 85 ? 4.467 -3.772 -8.431 1.00 94.75 85 THR A C 1
ATOM 644 O O . THR A 1 85 ? 4.184 -3.297 -9.523 1.00 94.75 85 THR A O 1
ATOM 647 N N . GLY A 1 86 ? 5.199 -4.887 -8.309 1.00 94.56 86 GLY A N 1
ATOM 648 C CA . GLY A 1 86 ? 5.719 -5.599 -9.480 1.00 94.56 86 GLY A CA 1
ATOM 649 C C . GLY A 1 86 ? 4.593 -6.174 -10.342 1.00 94.56 86 GLY A C 1
ATOM 650 O O . GLY A 1 86 ? 4.626 -6.056 -11.563 1.00 94.56 86 GLY A O 1
ATOM 651 N N . TYR A 1 87 ? 3.554 -6.720 -9.699 1.00 95.12 87 TYR A N 1
ATOM 652 C CA . TYR A 1 87 ? 2.348 -7.181 -10.388 1.00 95.12 87 TYR A CA 1
ATOM 653 C C . TYR A 1 87 ? 1.611 -6.033 -11.087 1.00 95.12 87 TYR A C 1
ATOM 655 O O . TYR A 1 87 ? 1.324 -6.119 -12.280 1.00 95.12 87 TYR A O 1
ATOM 663 N N . SER A 1 88 ? 1.327 -4.953 -10.354 1.00 97.00 88 SER A N 1
ATOM 664 C CA . SER A 1 88 ? 0.615 -3.783 -10.870 1.00 97.00 88 SER A CA 1
ATOM 665 C C . SER A 1 88 ? 1.355 -3.152 -12.050 1.00 97.00 88 SER A C 1
ATOM 667 O O . SER A 1 88 ? 0.737 -2.782 -13.045 1.00 97.00 88 SER A O 1
ATOM 669 N N . LEU A 1 89 ? 2.687 -3.086 -11.976 1.00 97.56 89 LEU A N 1
ATOM 670 C CA . LEU A 1 89 ? 3.522 -2.566 -13.052 1.00 97.56 89 LEU A CA 1
ATOM 671 C C . LEU A 1 89 ? 3.456 -3.440 -14.305 1.00 97.56 89 LEU A C 1
ATOM 673 O O . LEU A 1 89 ? 3.283 -2.910 -15.398 1.00 97.56 89 LEU A O 1
ATOM 677 N N . ALA A 1 90 ? 3.537 -4.763 -14.147 1.00 97.00 90 ALA A N 1
ATOM 678 C CA . ALA A 1 90 ? 3.414 -5.701 -15.260 1.00 97.00 90 ALA A CA 1
ATOM 679 C C . ALA A 1 90 ? 2.030 -5.617 -15.931 1.00 97.00 90 ALA A C 1
ATOM 681 O O . ALA A 1 90 ? 1.934 -5.603 -17.156 1.00 97.00 90 ALA A O 1
ATOM 682 N N . MET A 1 91 ? 0.957 -5.469 -15.143 1.00 97.44 91 MET A N 1
ATOM 683 C CA . MET A 1 91 ? -0.401 -5.242 -15.655 1.00 97.44 91 MET A CA 1
ATOM 684 C C . MET A 1 91 ? -0.497 -3.965 -16.503 1.00 97.44 91 MET A C 1
ATOM 686 O O . MET A 1 91 ? -1.025 -3.995 -17.615 1.00 97.44 91 MET A O 1
ATOM 690 N N . VAL A 1 92 ? 0.024 -2.846 -15.990 1.00 98.00 92 VAL A N 1
ATOM 691 C CA . VAL A 1 92 ? 0.035 -1.557 -16.701 1.00 98.00 92 VAL A CA 1
ATOM 692 C C . VAL A 1 92 ? 0.872 -1.650 -17.977 1.00 98.00 92 VAL A C 1
ATOM 694 O O . VAL A 1 92 ? 0.432 -1.210 -19.039 1.00 98.00 92 VAL A O 1
ATOM 697 N N . ALA A 1 93 ? 2.049 -2.269 -17.899 1.00 97.81 93 ALA A N 1
ATOM 698 C CA . ALA A 1 93 ? 2.951 -2.442 -19.028 1.00 97.81 93 ALA A CA 1
ATOM 699 C C . ALA A 1 93 ? 2.330 -3.272 -20.158 1.00 97.81 93 ALA A C 1
ATOM 701 O O . ALA A 1 93 ? 2.386 -2.857 -21.316 1.00 97.81 93 ALA A O 1
ATOM 702 N N . ALA A 1 94 ? 1.674 -4.388 -19.822 1.00 97.06 94 ALA A N 1
ATOM 703 C CA . ALA A 1 94 ? 1.018 -5.262 -20.790 1.00 97.06 94 ALA A CA 1
ATOM 704 C C . ALA A 1 94 ? -0.056 -4.530 -21.612 1.00 97.06 94 ALA A C 1
ATOM 706 O O . ALA A 1 94 ? -0.220 -4.799 -22.800 1.00 97.06 94 ALA A O 1
ATOM 707 N N . LEU A 1 95 ? -0.764 -3.576 -20.999 1.00 96.88 95 LEU A N 1
ATOM 708 C CA . LEU A 1 95 ? -1.834 -2.817 -21.653 1.00 96.88 95 LEU A CA 1
ATOM 709 C C . LEU A 1 95 ? -1.348 -1.544 -22.353 1.00 96.88 95 LEU A C 1
ATOM 711 O O . LEU A 1 95 ? -2.017 -1.068 -23.269 1.00 96.88 95 LEU A O 1
ATOM 715 N N . LYS A 1 96 ? -0.194 -1.002 -21.952 1.00 97.50 96 LYS A N 1
ATOM 716 C CA . LYS A 1 96 ? 0.407 0.204 -22.550 1.00 97.50 96 LYS A CA 1
ATOM 717 C C . LYS A 1 96 ? 1.553 -0.096 -23.525 1.00 97.50 96 LYS A C 1
ATOM 719 O O . LYS A 1 96 ? 2.113 0.825 -24.109 1.00 97.50 96 LYS A O 1
ATOM 724 N N . GLY A 1 97 ? 1.865 -1.373 -23.758 1.00 97.06 97 GLY A N 1
ATOM 725 C CA . GLY A 1 97 ? 2.856 -1.805 -24.749 1.00 97.06 97 GLY A CA 1
ATOM 726 C C . GLY A 1 97 ? 4.307 -1.641 -24.291 1.00 97.06 97 GLY A C 1
ATOM 727 O O . GLY A 1 97 ? 5.180 -1.358 -25.112 1.00 97.06 97 GLY A O 1
ATOM 728 N N . TYR A 1 98 ? 4.567 -1.807 -22.993 1.00 98.56 98 TYR A N 1
ATOM 729 C CA . TYR A 1 98 ? 5.908 -1.758 -22.407 1.00 98.56 98 TYR A CA 1
ATOM 730 C C . TYR A 1 98 ? 6.419 -3.146 -22.037 1.00 98.56 98 TYR A C 1
ATOM 732 O O . TYR A 1 98 ? 5.648 -4.055 -21.734 1.00 98.56 98 TYR A O 1
ATOM 740 N N . LYS A 1 99 ? 7.744 -3.290 -22.002 1.00 98.12 99 LYS A N 1
ATOM 741 C CA . LYS A 1 99 ? 8.398 -4.424 -21.342 1.00 98.12 99 LYS A CA 1
ATOM 742 C C . LYS A 1 99 ? 8.444 -4.173 -19.839 1.00 98.12 99 LYS A C 1
ATOM 744 O O . LYS A 1 99 ? 8.469 -3.022 -19.403 1.00 98.12 99 LYS A O 1
ATOM 749 N N . THR A 1 100 ? 8.507 -5.232 -19.043 1.00 97.81 100 THR A N 1
ATOM 750 C CA . THR A 1 100 ? 8.667 -5.123 -17.588 1.00 97.81 100 THR A CA 1
ATOM 751 C C . THR A 1 100 ? 9.813 -5.998 -17.126 1.00 97.81 100 THR A C 1
ATOM 753 O O . THR A 1 100 ? 9.835 -7.183 -17.443 1.00 97.81 100 THR A O 1
ATOM 756 N N . LEU A 1 101 ? 10.723 -5.421 -16.345 1.00 97.81 101 LEU A N 1
ATOM 757 C CA . LEU A 1 101 ? 11.808 -6.129 -15.681 1.00 97.81 101 LEU A CA 1
ATOM 758 C C . LEU A 1 101 ? 11.734 -5.856 -14.179 1.00 97.81 101 LEU A C 1
ATOM 760 O O . LEU A 1 101 ? 11.870 -4.722 -13.723 1.00 97.81 101 LEU A O 1
ATOM 764 N N . ILE A 1 102 ? 11.517 -6.910 -13.402 1.00 97.62 102 ILE A N 1
ATOM 765 C CA . ILE A 1 102 ? 11.401 -6.833 -11.952 1.00 97.62 102 ILE A CA 1
ATOM 766 C C . ILE A 1 102 ? 12.623 -7.472 -11.298 1.00 97.62 102 ILE A C 1
ATOM 768 O O . ILE A 1 102 ? 12.894 -8.656 -11.505 1.00 97.62 102 ILE A O 1
ATOM 772 N N . THR A 1 103 ? 13.332 -6.722 -10.457 1.00 96.12 103 THR A N 1
ATOM 773 C CA . THR A 1 103 ? 14.387 -7.287 -9.608 1.00 96.12 103 THR A CA 1
ATOM 774 C C . THR A 1 103 ? 13.789 -7.757 -8.282 1.00 96.12 103 THR A C 1
ATOM 776 O O . THR A 1 103 ? 13.006 -7.056 -7.631 1.00 96.12 103 THR A O 1
ATOM 779 N N . VAL A 1 104 ? 14.128 -8.979 -7.867 1.00 93.25 104 VAL A N 1
ATOM 780 C CA . VAL A 1 104 ? 13.568 -9.613 -6.662 1.00 93.25 104 VAL A CA 1
ATOM 781 C C . VAL A 1 104 ? 14.654 -10.319 -5.855 1.00 93.25 104 VAL A C 1
ATOM 783 O O . VAL A 1 104 ? 15.574 -10.883 -6.439 1.00 93.25 104 VAL A O 1
ATOM 786 N N . PRO A 1 105 ? 14.564 -10.369 -4.515 1.00 90.06 105 PRO A N 1
ATOM 787 C CA . PRO A 1 105 ? 15.463 -11.205 -3.729 1.00 90.06 105 PRO A CA 1
ATOM 788 C C . PRO A 1 105 ? 15.153 -12.696 -3.937 1.00 90.06 105 PRO A C 1
ATOM 790 O O . PRO A 1 105 ? 13.998 -13.089 -4.119 1.00 90.06 105 PRO A O 1
ATOM 793 N N . SER A 1 106 ? 16.162 -13.555 -3.790 1.00 88.25 106 SER A N 1
ATOM 794 C CA . SER A 1 106 ? 16.059 -15.017 -3.939 1.00 88.25 106 SER A CA 1
ATOM 795 C C . SER A 1 106 ? 15.123 -15.709 -2.936 1.00 88.25 106 SER A C 1
ATOM 797 O O . SER A 1 106 ? 14.801 -16.880 -3.107 1.00 88.25 106 SER A O 1
ATOM 799 N N . LYS A 1 107 ? 14.631 -14.987 -1.916 1.00 85.31 107 LYS A N 1
ATOM 800 C CA . LYS A 1 107 ? 13.584 -15.433 -0.974 1.00 85.31 107 LYS A CA 1
ATOM 801 C C . LYS A 1 107 ? 12.163 -15.387 -1.576 1.00 85.31 107 LYS A C 1
ATOM 803 O O . LYS A 1 107 ? 11.217 -15.792 -0.905 1.00 85.31 107 LYS A O 1
ATOM 808 N N . ILE A 1 108 ? 11.978 -14.861 -2.793 1.00 85.62 108 ILE A N 1
ATOM 809 C CA . ILE A 1 108 ? 10.662 -14.800 -3.449 1.00 85.62 108 ILE A CA 1
ATOM 810 C C . ILE A 1 108 ? 9.987 -16.183 -3.483 1.00 85.62 108 ILE A C 1
ATOM 812 O O . ILE A 1 108 ? 10.627 -17.194 -3.766 1.00 85.62 108 ILE A O 1
ATOM 816 N N . SER A 1 109 ? 8.684 -16.236 -3.191 1.00 84.69 109 SER A N 1
ATOM 817 C CA . SER A 1 109 ? 7.933 -17.492 -3.272 1.00 84.69 109 SER A CA 1
ATOM 818 C C . SER A 1 109 ? 7.681 -17.892 -4.726 1.00 84.69 109 SER A C 1
ATOM 820 O O . SER A 1 109 ? 7.643 -17.050 -5.631 1.00 84.69 109 SER A O 1
ATOM 822 N N . LYS A 1 110 ? 7.461 -19.187 -4.959 1.00 87.81 110 LYS A N 1
ATOM 823 C CA . LYS A 1 110 ? 7.174 -19.710 -6.299 1.00 87.81 110 LYS A CA 1
ATOM 824 C C . LYS A 1 110 ? 5.890 -19.109 -6.874 1.00 87.81 110 LYS A C 1
ATOM 826 O O . LYS A 1 110 ? 5.840 -18.795 -8.057 1.00 87.81 110 LYS A O 1
ATOM 831 N N . GLU A 1 111 ? 4.883 -18.898 -6.035 1.00 85.81 111 GLU A N 1
ATOM 832 C CA . GLU A 1 111 ? 3.594 -18.303 -6.395 1.00 85.81 111 GLU A CA 1
ATOM 833 C C . GLU A 1 111 ? 3.780 -16.868 -6.890 1.00 85.81 111 GLU A C 1
ATOM 835 O O . GLU A 1 111 ? 3.285 -16.525 -7.961 1.00 85.81 111 GLU A O 1
ATOM 840 N N . LYS A 1 112 ? 4.554 -16.047 -6.166 1.00 86.00 112 LYS A N 1
ATOM 841 C CA . LYS A 1 112 ? 4.841 -14.658 -6.558 1.00 86.00 112 LYS A CA 1
ATOM 842 C C . LYS A 1 112 ? 5.650 -14.582 -7.851 1.00 86.00 112 LYS A C 1
ATOM 844 O O . LYS A 1 112 ? 5.332 -13.778 -8.722 1.00 86.00 112 LYS A O 1
ATOM 849 N N . LEU A 1 113 ? 6.656 -15.445 -8.008 1.00 91.56 113 LEU A N 1
ATOM 850 C CA . LEU A 1 113 ? 7.444 -15.519 -9.240 1.00 91.56 113 LEU A CA 1
ATOM 851 C C . LEU A 1 113 ? 6.582 -15.930 -10.443 1.00 91.56 113 LEU A C 1
ATOM 853 O O . LEU A 1 113 ? 6.678 -15.324 -11.508 1.00 91.56 113 LEU A O 1
ATOM 857 N N . ASN A 1 114 ? 5.733 -16.946 -10.275 1.00 91.75 114 ASN A N 1
ATOM 858 C CA . ASN A 1 114 ? 4.820 -17.401 -11.320 1.00 91.75 114 ASN A CA 1
ATOM 859 C C . ASN A 1 114 ? 3.800 -16.323 -11.685 1.00 91.75 114 ASN A C 1
ATOM 861 O O . ASN A 1 114 ? 3.507 -16.150 -12.863 1.00 91.75 114 ASN A O 1
ATOM 865 N N . LEU A 1 115 ? 3.299 -15.582 -10.695 1.00 90.88 115 LEU A N 1
ATOM 866 C CA . LEU A 1 115 ? 2.369 -14.481 -10.908 1.00 90.88 115 LEU A CA 1
ATOM 867 C C . LEU A 1 115 ? 2.998 -13.367 -11.763 1.00 90.88 115 LEU A C 1
ATOM 869 O O . LEU A 1 115 ? 2.381 -12.926 -12.726 1.00 90.88 115 LEU A O 1
ATOM 873 N N . LEU A 1 116 ? 4.235 -12.952 -11.466 1.00 93.31 116 LEU A N 1
ATOM 874 C CA . LEU A 1 116 ? 4.956 -11.958 -12.275 1.00 93.31 116 LEU A CA 1
ATOM 875 C C . LEU A 1 116 ? 5.164 -12.440 -13.718 1.00 93.31 116 LEU A C 1
ATOM 877 O O . LEU A 1 116 ? 4.869 -11.713 -14.665 1.00 93.31 116 LEU A O 1
ATOM 881 N N . LYS A 1 117 ? 5.607 -13.691 -13.889 1.00 93.38 117 LYS A N 1
ATOM 882 C CA . LYS A 1 117 ? 5.805 -14.296 -15.215 1.00 93.38 117 LYS A CA 1
ATOM 883 C C . LYS A 1 117 ? 4.505 -14.406 -16.009 1.00 93.38 117 LYS A C 1
ATOM 885 O O . LYS A 1 117 ? 4.513 -14.167 -17.211 1.00 93.38 117 LYS A O 1
ATOM 890 N N . ALA A 1 118 ? 3.395 -14.743 -15.352 1.00 93.00 118 ALA A N 1
ATOM 891 C CA . ALA A 1 118 ? 2.081 -14.813 -15.987 1.00 93.00 118 ALA A CA 1
ATOM 892 C C . ALA A 1 118 ? 1.626 -13.447 -16.527 1.00 93.00 118 ALA A C 1
ATOM 894 O O . ALA A 1 118 ? 0.969 -13.394 -17.561 1.00 93.00 118 ALA A O 1
ATOM 895 N N . MET A 1 119 ? 2.036 -12.354 -15.876 1.00 93.81 119 MET A N 1
ATOM 896 C CA . MET A 1 119 ? 1.800 -10.983 -16.342 1.00 93.81 119 MET A CA 1
ATOM 897 C C . MET A 1 119 ? 2.819 -10.499 -17.387 1.00 93.81 119 MET A C 1
ATOM 899 O O . MET A 1 119 ? 2.795 -9.332 -17.765 1.00 93.81 119 MET A O 1
ATOM 903 N N . GLY A 1 120 ? 3.717 -11.371 -17.858 1.00 92.94 120 GLY A N 1
ATOM 904 C CA . GLY A 1 120 ? 4.705 -11.042 -18.886 1.00 92.94 120 GLY A CA 1
ATOM 905 C C . GLY A 1 120 ? 5.944 -10.303 -18.374 1.00 92.94 120 GLY A C 1
ATOM 906 O O . GLY A 1 120 ? 6.705 -9.784 -19.186 1.00 92.94 120 GLY A O 1
ATOM 907 N N . ALA A 1 121 ? 6.170 -10.254 -17.057 1.00 96.38 121 ALA A N 1
ATOM 908 C CA . ALA A 1 121 ? 7.376 -9.644 -16.508 1.00 96.38 121 ALA A CA 1
ATOM 909 C C . ALA A 1 121 ? 8.595 -10.569 -16.637 1.00 96.38 121 ALA A C 1
ATOM 911 O O . ALA A 1 121 ? 8.558 -11.746 -16.258 1.00 96.38 121 ALA A O 1
ATOM 912 N N . GLU A 1 122 ? 9.709 -10.002 -17.091 1.00 96.81 122 GLU A N 1
ATOM 913 C CA . GLU A 1 122 ? 11.036 -10.566 -16.885 1.00 96.81 122 GLU A CA 1
ATOM 914 C C . GLU A 1 122 ? 11.430 -10.375 -15.417 1.00 96.81 122 GLU A C 1
ATOM 916 O O . GLU A 1 122 ? 11.134 -9.345 -14.806 1.00 96.81 122 GLU A O 1
ATOM 921 N N . VAL A 1 123 ? 12.068 -11.382 -14.820 1.00 96.50 123 VAL A N 1
ATOM 922 C CA . VAL A 1 123 ? 12.406 -11.360 -13.393 1.00 96.50 123 VAL A CA 1
ATOM 923 C C . VAL A 1 123 ? 13.884 -11.661 -13.203 1.00 96.50 123 VAL A C 1
ATOM 925 O O . VAL A 1 123 ? 14.336 -12.762 -13.523 1.00 96.50 123 VAL A O 1
ATOM 928 N N . GLU A 1 124 ? 14.614 -10.704 -12.636 1.00 95.94 124 GLU A N 1
ATOM 929 C CA . GLU A 1 124 ? 16.011 -10.865 -12.238 1.00 95.94 124 GLU A CA 1
ATOM 930 C C . GLU A 1 124 ? 16.085 -11.198 -10.743 1.00 95.94 124 GLU A C 1
ATOM 932 O O . GLU A 1 124 ? 15.625 -10.440 -9.887 1.00 95.94 124 GLU A O 1
ATOM 937 N N . ILE A 1 125 ? 16.635 -12.372 -10.427 1.00 94.81 125 ILE A N 1
ATOM 938 C CA . ILE A 1 125 ? 16.749 -12.861 -9.051 1.00 94.81 125 ILE A CA 1
ATOM 939 C C . ILE A 1 125 ? 18.104 -12.444 -8.478 1.00 94.81 125 ILE A C 1
ATOM 941 O O . ILE A 1 125 ? 19.152 -12.847 -8.977 1.00 94.81 125 ILE A O 1
ATOM 945 N N . CYS A 1 126 ? 18.071 -11.697 -7.381 1.00 93.50 126 CYS A N 1
ATOM 946 C CA . CYS A 1 126 ? 19.232 -11.165 -6.679 1.00 93.50 126 CYS A CA 1
ATOM 947 C C . CYS A 1 126 ? 19.460 -11.892 -5.334 1.00 93.50 126 CYS A C 1
ATOM 949 O O . CYS A 1 126 ? 18.501 -12.400 -4.743 1.00 93.50 126 CYS A O 1
ATOM 951 N N . PRO A 1 127 ? 20.694 -11.950 -4.797 1.00 90.19 127 PRO A N 1
ATOM 952 C CA . PRO A 1 127 ? 20.969 -12.536 -3.480 1.00 90.19 127 PRO A CA 1
ATOM 953 C C . PRO A 1 127 ? 20.157 -11.874 -2.354 1.00 90.19 127 PRO A C 1
ATOM 955 O O . PRO A 1 127 ? 20.052 -10.650 -2.299 1.00 90.19 127 PRO A O 1
ATOM 958 N N . LYS A 1 128 ? 19.584 -12.669 -1.438 1.00 84.25 128 LYS A N 1
ATOM 959 C CA . LYS A 1 128 ? 18.758 -12.152 -0.327 1.00 84.25 128 LYS A CA 1
ATOM 960 C C . LYS A 1 128 ? 19.592 -11.537 0.802 1.00 84.25 128 LYS A C 1
ATOM 962 O O . LYS A 1 128 ? 19.061 -10.764 1.588 1.00 84.25 128 LYS A O 1
ATOM 967 N N . GLU A 1 129 ? 20.862 -11.919 0.903 1.00 83.06 129 GLU A N 1
ATOM 968 C CA . GLU A 1 129 ? 21.807 -11.487 1.936 1.00 83.06 129 GLU A CA 1
ATOM 969 C C . GLU A 1 129 ? 22.465 -10.140 1.607 1.00 83.06 129 GLU A C 1
ATOM 971 O O . GLU A 1 129 ? 23.139 -9.561 2.454 1.00 83.06 129 GLU A O 1
ATOM 976 N N . ALA A 1 130 ? 22.297 -9.650 0.375 1.00 84.38 130 ALA A N 1
ATOM 977 C CA . ALA A 1 130 ? 22.861 -8.387 -0.071 1.00 84.38 130 ALA A CA 1
ATOM 978 C C . ALA A 1 130 ? 22.165 -7.211 0.634 1.00 84.38 130 ALA A C 1
ATOM 980 O O . ALA A 1 130 ? 20.949 -7.037 0.514 1.00 84.38 130 ALA A O 1
ATOM 981 N N . ALA A 1 131 ? 22.947 -6.396 1.346 1.00 83.25 131 ALA A N 1
ATOM 982 C CA . ALA A 1 131 ? 22.480 -5.131 1.908 1.00 83.25 131 ALA A CA 1
ATOM 983 C C . ALA A 1 131 ? 22.003 -4.184 0.787 1.00 83.25 131 ALA A C 1
ATOM 985 O O . ALA A 1 131 ? 22.452 -4.342 -0.350 1.00 83.25 131 ALA A O 1
ATOM 986 N N . PRO A 1 132 ? 21.117 -3.208 1.059 1.00 79.94 132 PRO A N 1
ATOM 987 C CA . PRO A 1 132 ? 20.580 -2.321 0.026 1.00 79.94 132 PRO A CA 1
ATOM 988 C C . PRO A 1 132 ? 21.646 -1.652 -0.856 1.00 79.94 132 PRO A C 1
ATOM 990 O O . PRO A 1 132 ? 21.445 -1.565 -2.065 1.00 79.94 132 PRO A O 1
ATOM 993 N N . GLU A 1 133 ? 22.793 -1.276 -0.291 1.00 84.88 133 GLU A N 1
ATOM 994 C CA . GLU A 1 133 ? 23.904 -0.592 -0.966 1.00 84.88 133 GLU A CA 1
ATOM 995 C C . GLU A 1 133 ? 24.828 -1.542 -1.753 1.00 84.88 133 GLU A C 1
ATOM 997 O O . GLU A 1 133 ? 25.637 -1.089 -2.564 1.00 84.88 133 GLU A O 1
ATOM 1002 N N . ASP A 1 134 ? 24.727 -2.860 -1.543 1.00 89.12 134 ASP A N 1
ATOM 1003 C CA . ASP A 1 134 ? 25.509 -3.849 -2.294 1.00 89.12 134 ASP A CA 1
ATOM 1004 C C . ASP A 1 134 ? 25.108 -3.782 -3.782 1.00 89.12 134 ASP A C 1
ATOM 1006 O O . ASP A 1 134 ? 23.912 -3.803 -4.088 1.00 89.12 134 ASP A O 1
ATOM 1010 N N . PRO A 1 135 ? 26.054 -3.738 -4.740 1.00 91.88 135 PRO A N 1
ATOM 1011 C CA . PRO A 1 135 ? 25.745 -3.725 -6.174 1.00 91.88 135 PRO A CA 1
ATOM 1012 C C . PRO A 1 135 ? 24.886 -4.904 -6.654 1.00 91.88 135 PRO A C 1
ATOM 1014 O O . PRO A 1 135 ? 24.221 -4.810 -7.684 1.00 91.88 135 PRO A O 1
ATOM 1017 N N . ARG A 1 136 ? 24.902 -6.019 -5.917 1.00 91.38 136 ARG A N 1
ATOM 1018 C CA . ARG A 1 136 ? 24.115 -7.227 -6.194 1.00 91.38 136 ARG A CA 1
ATOM 1019 C C . ARG A 1 136 ? 22.731 -7.185 -5.555 1.00 91.38 136 ARG A C 1
ATOM 1021 O O . ARG A 1 136 ? 21.940 -8.091 -5.804 1.00 91.38 136 ARG A O 1
ATOM 1028 N N . SER A 1 137 ? 22.440 -6.198 -4.708 1.00 91.25 137 SER A N 1
ATOM 1029 C CA . SER A 1 137 ? 21.115 -6.032 -4.120 1.00 91.25 137 SER A CA 1
ATOM 1030 C C . SER A 1 137 ? 20.092 -5.786 -5.226 1.00 91.25 137 SER A C 1
ATOM 1032 O O . SER A 1 137 ? 20.388 -5.169 -6.251 1.00 91.25 137 SER A O 1
ATOM 1034 N N . TYR A 1 138 ? 18.861 -6.248 -5.023 1.00 90.56 138 TYR A N 1
ATOM 1035 C CA . TYR A 1 138 ? 17.798 -6.032 -6.005 1.00 90.56 138 TYR A CA 1
ATOM 1036 C C . TYR A 1 138 ? 17.504 -4.537 -6.236 1.00 90.56 138 TYR A C 1
ATOM 1038 O O . TYR A 1 138 ? 17.121 -4.163 -7.343 1.00 90.56 138 TYR A O 1
ATOM 1046 N N . TYR A 1 139 ? 17.757 -3.674 -5.245 1.00 89.94 139 TYR A N 1
ATOM 1047 C CA . TYR A 1 139 ? 17.660 -2.220 -5.394 1.00 89.94 139 TYR A CA 1
ATOM 1048 C C . TYR A 1 139 ? 18.751 -1.664 -6.315 1.00 89.94 139 TYR A C 1
ATOM 1050 O O . TYR A 1 139 ? 18.446 -1.060 -7.344 1.00 89.94 139 TYR A O 1
ATOM 1058 N N . SER A 1 140 ? 20.022 -1.913 -5.989 1.00 92.31 140 SER A N 1
ATOM 1059 C CA . SER A 1 140 ? 21.167 -1.450 -6.783 1.00 92.31 140 SER A CA 1
ATOM 1060 C C . SER A 1 140 ? 21.118 -1.991 -8.202 1.00 92.31 140 SER A C 1
ATOM 1062 O O . SER A 1 140 ? 21.452 -1.292 -9.161 1.00 92.31 140 SER A O 1
ATOM 1064 N N . ARG A 1 141 ? 20.641 -3.228 -8.355 1.00 95.75 141 ARG A N 1
ATOM 1065 C CA . ARG A 1 141 ? 20.519 -3.854 -9.658 1.00 95.75 141 ARG A CA 1
ATOM 1066 C C . ARG A 1 141 ? 19.444 -3.209 -10.527 1.00 95.75 141 ARG A C 1
ATOM 1068 O O . ARG A 1 141 ? 19.714 -2.973 -11.699 1.00 95.75 141 ARG A O 1
ATOM 1075 N N . ALA A 1 142 ? 18.299 -2.815 -9.964 1.00 95.38 142 ALA A N 1
ATOM 1076 C CA . ALA A 1 142 ? 17.292 -2.036 -10.693 1.00 95.38 142 ALA A CA 1
ATOM 1077 C C . ALA A 1 142 ? 17.851 -0.689 -11.193 1.00 95.38 142 ALA A C 1
ATOM 1079 O O . ALA A 1 142 ? 17.606 -0.296 -12.333 1.00 95.38 142 ALA A O 1
ATOM 1080 N N . VAL A 1 143 ? 18.662 -0.012 -10.370 1.00 95.12 143 VAL A N 1
ATOM 1081 C CA . VAL A 1 143 ? 19.330 1.249 -10.742 1.00 95.12 143 VAL A CA 1
ATOM 1082 C C . VAL A 1 143 ? 20.375 1.045 -11.840 1.00 95.12 143 VAL A C 1
ATOM 1084 O O . VAL A 1 143 ? 20.536 1.894 -12.712 1.00 95.12 143 VAL A O 1
ATOM 1087 N N . ALA A 1 144 ? 21.124 -0.051 -11.801 1.00 96.12 144 ALA A N 1
ATOM 1088 C CA . ALA A 1 144 ? 22.127 -0.332 -12.818 1.00 96.12 144 ALA A CA 1
ATOM 1089 C C . ALA A 1 144 ? 21.478 -0.759 -14.152 1.00 96.12 144 ALA A C 1
ATOM 1091 O O . ALA A 1 144 ? 21.837 -0.217 -15.197 1.00 96.12 144 ALA A O 1
ATOM 1092 N N . LEU A 1 145 ? 20.434 -1.598 -14.119 1.00 96.69 145 LEU A N 1
ATOM 1093 C CA . LEU A 1 145 ? 19.632 -1.950 -15.299 1.00 96.69 145 LEU A CA 1
ATOM 1094 C C . LEU A 1 145 ? 19.051 -0.725 -16.004 1.00 96.69 145 LEU A C 1
ATOM 1096 O O . LEU A 1 145 ? 19.051 -0.677 -17.231 1.00 96.69 145 LEU A O 1
ATOM 1100 N N . SER A 1 146 ? 18.581 0.276 -15.254 1.00 96.12 146 SER A N 1
ATOM 1101 C CA . SER A 1 146 ? 17.993 1.476 -15.861 1.00 96.12 146 SER A CA 1
ATOM 1102 C C . SER A 1 146 ? 19.004 2.366 -16.585 1.00 96.12 146 SER A C 1
ATOM 1104 O O . SER A 1 146 ? 18.628 3.176 -17.428 1.00 96.12 146 SER A O 1
ATOM 1106 N N . LYS A 1 147 ? 20.299 2.196 -16.295 1.00 96.50 147 LYS A N 1
ATOM 1107 C CA . LYS A 1 147 ? 21.400 2.847 -17.020 1.00 96.50 147 LYS A CA 1
ATOM 1108 C C . LYS A 1 147 ? 21.874 2.020 -18.213 1.00 96.50 147 LYS A C 1
ATOM 1110 O O . LYS A 1 147 ? 22.352 2.582 -19.192 1.00 96.50 147 LYS A O 1
ATOM 1115 N N . GLU A 1 148 ? 21.774 0.697 -18.116 1.00 97.00 148 GLU A N 1
ATOM 1116 C CA . GLU A 1 148 ? 22.232 -0.244 -19.141 1.00 97.00 148 GLU A CA 1
ATOM 1117 C C . GLU A 1 148 ? 21.211 -0.436 -20.270 1.00 97.00 148 GLU A C 1
ATOM 1119 O O . GLU A 1 148 ? 21.601 -0.584 -21.427 1.00 97.00 148 GLU A O 1
ATOM 1124 N N . ILE A 1 149 ? 19.912 -0.438 -19.951 1.00 97.69 149 ILE A N 1
ATOM 1125 C CA . ILE A 1 149 ? 18.832 -0.686 -20.910 1.00 97.69 149 ILE A CA 1
ATOM 1126 C C . ILE A 1 149 ? 18.373 0.650 -21.515 1.00 97.69 149 ILE A C 1
ATOM 1128 O O . ILE A 1 149 ? 17.818 1.488 -20.797 1.00 97.69 149 ILE A O 1
ATOM 1132 N N . PRO A 1 150 ? 18.534 0.867 -22.835 1.00 97.00 150 PRO A N 1
ATOM 1133 C CA . PRO A 1 150 ? 18.020 2.060 -23.500 1.00 97.00 150 PRO A CA 1
ATOM 1134 C C . PRO A 1 150 ? 16.493 2.147 -23.411 1.00 97.00 150 PRO A C 1
ATOM 1136 O O . PRO A 1 150 ? 15.809 1.124 -23.447 1.00 97.00 150 PRO A O 1
ATOM 1139 N N . ASN A 1 151 ? 15.956 3.371 -23.358 1.00 97.62 151 ASN A N 1
ATOM 1140 C CA . ASN A 1 151 ? 14.516 3.623 -23.207 1.00 97.62 151 ASN A CA 1
ATOM 1141 C C . ASN A 1 151 ? 13.910 2.816 -22.042 1.00 97.62 151 ASN A C 1
ATOM 1143 O O . ASN A 1 151 ? 12.912 2.107 -22.197 1.00 97.62 151 ASN A O 1
ATOM 1147 N N . SER A 1 152 ? 14.562 2.872 -20.881 1.00 97.88 152 SER A N 1
ATOM 1148 C CA . SER A 1 152 ? 14.065 2.253 -19.663 1.00 97.88 152 SER A CA 1
ATOM 1149 C C . SER A 1 152 ? 13.773 3.289 -18.587 1.00 97.88 152 SER A C 1
ATOM 1151 O O . SER A 1 152 ? 14.353 4.373 -18.561 1.00 97.88 152 SER A O 1
ATOM 1153 N N . CYS A 1 153 ? 12.841 2.955 -17.702 1.00 97.25 153 CYS A N 1
ATOM 1154 C CA . CYS A 1 153 ? 12.435 3.816 -16.607 1.00 97.25 153 CYS A CA 1
ATOM 1155 C C . CYS A 1 153 ? 12.353 2.994 -15.322 1.00 97.25 153 CYS A C 1
ATOM 1157 O O . CYS A 1 153 ? 11.466 2.152 -15.171 1.00 97.25 153 CYS A O 1
ATOM 1159 N N . TYR A 1 154 ? 13.270 3.262 -14.390 1.00 96.56 154 TYR A N 1
ATOM 1160 C CA . TYR A 1 154 ? 13.141 2.803 -13.010 1.00 96.56 154 TYR A CA 1
ATOM 1161 C C . TYR A 1 154 ? 12.172 3.727 -12.271 1.00 96.56 154 TYR A C 1
ATOM 1163 O O . TYR A 1 154 ? 12.400 4.935 -12.209 1.00 96.56 154 TYR A O 1
ATOM 1171 N N . LEU A 1 155 ? 11.067 3.174 -11.769 1.00 94.19 155 LEU A N 1
ATOM 1172 C CA . LEU A 1 155 ? 10.029 3.976 -11.114 1.00 94.19 155 LEU A CA 1
ATOM 1173 C C . LEU A 1 155 ? 10.436 4.439 -9.708 1.00 94.19 155 LEU A C 1
ATOM 1175 O O . LEU A 1 155 ? 10.058 5.537 -9.310 1.00 94.19 155 LEU A O 1
ATOM 1179 N N . ASP A 1 156 ? 11.231 3.642 -8.989 1.00 93.50 156 ASP A N 1
ATOM 1180 C CA . ASP A 1 156 ? 11.726 3.934 -7.639 1.00 93.50 156 ASP A CA 1
ATOM 1181 C C . ASP A 1 156 ? 10.610 4.271 -6.637 1.00 93.50 156 ASP A C 1
ATOM 1183 O O . ASP A 1 156 ? 10.557 5.355 -6.045 1.00 93.50 156 ASP A O 1
ATOM 1187 N N . GLN A 1 157 ? 9.701 3.317 -6.414 1.00 91.50 157 GLN A N 1
ATOM 1188 C CA . GLN A 1 157 ? 8.536 3.506 -5.538 1.00 91.50 157 GLN A CA 1
ATOM 1189 C C . GLN A 1 157 ? 8.860 3.972 -4.103 1.00 91.50 157 GLN A C 1
ATOM 1191 O O . GLN A 1 157 ? 7.954 4.408 -3.392 1.00 91.50 157 GLN A O 1
ATOM 1196 N N . ASN A 1 158 ? 10.102 3.830 -3.625 1.00 90.38 158 ASN A N 1
ATOM 1197 C CA . ASN A 1 158 ? 10.483 4.221 -2.265 1.00 90.38 158 ASN A CA 1
ATOM 1198 C C . ASN A 1 158 ? 10.825 5.713 -2.161 1.00 90.38 158 ASN A C 1
ATOM 1200 O O . ASN A 1 158 ? 10.580 6.301 -1.110 1.00 90.38 158 ASN A O 1
ATOM 1204 N N . HIS A 1 159 ? 11.339 6.330 -3.227 1.00 92.62 159 HIS A N 1
ATOM 1205 C CA . HIS A 1 159 ? 11.836 7.711 -3.176 1.00 92.62 159 HIS A CA 1
ATOM 1206 C C . HIS A 1 159 ? 11.120 8.654 -4.141 1.00 92.62 159 HIS A C 1
ATOM 1208 O O . HIS A 1 159 ? 11.065 9.856 -3.891 1.00 92.62 159 HIS A O 1
ATOM 1214 N N . HIS A 1 160 ? 10.541 8.148 -5.231 1.00 94.19 160 HIS A N 1
ATOM 1215 C CA . HIS A 1 160 ? 9.895 9.007 -6.211 1.00 94.19 160 HIS A CA 1
ATOM 1216 C C . HIS A 1 160 ? 8.514 9.471 -5.725 1.00 94.19 160 HIS A C 1
ATOM 1218 O O . HIS A 1 160 ? 7.586 8.665 -5.613 1.00 94.19 160 HIS A O 1
ATOM 1224 N N . LEU A 1 161 ? 8.362 10.792 -5.549 1.00 96.19 161 LEU A N 1
ATOM 1225 C CA . LEU A 1 161 ? 7.144 11.457 -5.045 1.00 96.19 161 LEU A CA 1
ATOM 1226 C C . LEU A 1 161 ? 5.871 11.201 -5.865 1.00 96.19 161 LEU A C 1
ATOM 1228 O O . LEU A 1 161 ? 4.767 11.400 -5.374 1.00 96.19 161 LEU A O 1
ATOM 1232 N N . ALA A 1 162 ? 5.998 10.684 -7.087 1.00 96.88 162 ALA A N 1
ATOM 1233 C CA . ALA A 1 162 ? 4.861 10.276 -7.901 1.00 96.88 162 ALA A CA 1
ATOM 1234 C C . ALA A 1 162 ? 4.017 9.177 -7.220 1.00 96.88 162 ALA A C 1
ATOM 1236 O O . ALA A 1 162 ? 2.827 9.058 -7.491 1.00 96.88 162 ALA A O 1
ATOM 1237 N N . ASN A 1 163 ? 4.610 8.408 -6.298 1.00 97.19 163 ASN A N 1
ATOM 1238 C CA . ASN A 1 163 ? 3.878 7.474 -5.447 1.00 97.19 163 ASN A CA 1
ATOM 1239 C C . ASN A 1 163 ? 2.887 8.209 -4.523 1.00 97.19 163 ASN A C 1
ATOM 1241 O O . ASN A 1 163 ? 1.697 7.900 -4.528 1.00 97.19 163 ASN A O 1
ATOM 1245 N N . SER A 1 164 ? 3.345 9.209 -3.759 1.00 97.88 164 SER A N 1
ATOM 1246 C CA . SER A 1 164 ? 2.458 9.976 -2.873 1.00 97.88 164 SER A CA 1
ATOM 1247 C C . SER A 1 164 ? 1.480 10.857 -3.651 1.00 97.88 164 SER A C 1
ATOM 1249 O O . SER A 1 164 ? 0.309 10.949 -3.287 1.00 97.88 164 SER A O 1
ATOM 1251 N N . GLU A 1 165 ? 1.902 11.435 -4.776 1.00 98.44 165 GLU A N 1
ATOM 1252 C CA . GLU A 1 165 ? 1.016 12.175 -5.681 1.00 98.44 165 GLU A CA 1
ATOM 1253 C C . GLU A 1 165 ? -0.154 11.321 -6.189 1.00 98.44 165 GLU A C 1
ATOM 1255 O O . GLU A 1 165 ? -1.283 11.808 -6.224 1.00 98.44 165 GLU A O 1
ATOM 1260 N N . ALA A 1 166 ? 0.073 10.043 -6.516 1.00 98.50 166 ALA A N 1
ATOM 1261 C CA . ALA A 1 166 ? -0.992 9.144 -6.961 1.00 98.50 166 ALA A CA 1
ATOM 1262 C C . ALA A 1 166 ? -2.128 9.045 -5.931 1.00 98.50 166 ALA A C 1
ATOM 1264 O O . ALA A 1 166 ? -3.304 9.076 -6.290 1.00 98.50 166 ALA A O 1
ATOM 1265 N N . HIS A 1 167 ? -1.788 8.959 -4.644 1.00 98.75 167 HIS A N 1
ATOM 1266 C CA . HIS A 1 167 ? -2.764 8.876 -3.559 1.00 98.75 167 HIS A CA 1
ATOM 1267 C C . HIS A 1 167 ? -3.385 10.232 -3.212 1.00 98.75 167 HIS A C 1
ATOM 1269 O O . HIS A 1 167 ? -4.574 10.288 -2.904 1.00 98.75 167 HIS A O 1
ATOM 1275 N N . TYR A 1 168 ? -2.624 11.320 -3.341 1.00 98.81 168 TYR A N 1
ATOM 1276 C CA . TYR A 1 168 ? -3.141 12.685 -3.216 1.00 98.81 168 TYR A CA 1
ATOM 1277 C C . TYR A 1 168 ? -4.205 13.000 -4.277 1.00 98.81 168 TYR A C 1
ATOM 1279 O O . TYR A 1 168 ? -5.222 13.607 -3.968 1.00 98.81 168 TYR A O 1
ATOM 1287 N N . HIS A 1 169 ? -4.009 12.544 -5.516 1.00 98.62 169 HIS A N 1
ATOM 1288 C CA . HIS A 1 169 ? -4.955 12.765 -6.613 1.00 98.62 169 HIS A CA 1
ATOM 1289 C C . HIS A 1 169 ? -6.067 11.711 -6.715 1.00 98.62 169 HIS A C 1
ATOM 1291 O O . HIS A 1 169 ? -6.909 11.822 -7.603 1.00 98.62 169 HIS A O 1
ATOM 1297 N N . SER A 1 170 ? -6.077 10.682 -5.859 1.00 98.50 170 SER A N 1
ATOM 1298 C CA . SER A 1 170 ? -7.086 9.618 -5.933 1.00 98.50 170 SER A CA 1
ATOM 1299 C C . SER A 1 170 ? -7.600 9.172 -4.563 1.00 98.50 170 SER A C 1
ATOM 1301 O O . SER A 1 170 ? -8.698 9.548 -4.174 1.00 98.50 170 SER A O 1
ATOM 1303 N N . THR A 1 171 ? -6.814 8.418 -3.792 1.00 98.81 171 THR A N 1
ATOM 1304 C CA . THR A 1 171 ? -7.239 7.840 -2.506 1.00 98.81 171 THR A CA 1
ATOM 1305 C C . THR A 1 171 ? -7.759 8.885 -1.512 1.00 98.81 171 THR A C 1
ATOM 1307 O O . THR A 1 171 ? -8.802 8.653 -0.907 1.00 98.81 171 THR A O 1
ATOM 1310 N N . GLY A 1 172 ? -7.079 10.029 -1.369 1.00 98.75 172 GLY A N 1
ATOM 1311 C CA . GLY A 1 172 ? -7.517 11.143 -0.517 1.00 98.75 172 GLY A CA 1
ATOM 1312 C C . GLY A 1 172 ? -8.896 11.696 -0.897 1.00 98.75 172 GLY A C 1
ATOM 1313 O O . GLY A 1 172 ? -9.804 11.620 -0.065 1.00 98.75 172 GLY A O 1
ATOM 1314 N N . PRO A 1 173 ? -9.079 12.193 -2.137 1.00 98.81 173 PRO A N 1
ATOM 1315 C CA . PRO A 1 173 ? -10.372 12.654 -2.641 1.00 98.81 173 PRO A CA 1
ATOM 1316 C C . PRO A 1 173 ? -11.492 11.632 -2.476 1.00 98.81 173 PRO A C 1
ATOM 1318 O O . PRO A 1 173 ? -12.570 11.977 -2.004 1.00 98.81 173 PRO A O 1
ATOM 1321 N N . GLU A 1 174 ? -11.230 10.364 -2.800 1.00 98.75 174 GLU A N 1
ATOM 1322 C CA . GLU A 1 174 ? -12.241 9.315 -2.686 1.00 98.75 174 GLU A CA 1
ATOM 1323 C C . GLU A 1 174 ? -12.684 9.100 -1.236 1.00 98.75 174 GLU A C 1
ATOM 1325 O O . GLU A 1 174 ? -13.879 8.999 -0.985 1.00 98.75 174 GLU A O 1
ATOM 1330 N N . ILE A 1 175 ? -11.752 9.048 -0.277 1.00 98.88 175 ILE A N 1
ATOM 1331 C CA . ILE A 1 175 ? -12.100 8.918 1.147 1.00 98.88 175 ILE A CA 1
ATOM 1332 C C . ILE A 1 175 ? -12.908 10.131 1.610 1.00 98.88 175 ILE A C 1
ATOM 1334 O O . ILE A 1 175 ? -13.918 9.969 2.294 1.00 98.88 175 ILE A O 1
ATOM 1338 N N . TRP A 1 176 ? -12.487 11.340 1.240 1.00 98.81 176 TRP A N 1
ATOM 1339 C CA . TRP A 1 176 ? -13.191 12.563 1.616 1.00 98.81 176 TRP A CA 1
ATOM 1340 C C . TRP A 1 176 ? -14.626 12.580 1.080 1.00 98.81 176 TRP A C 1
ATOM 1342 O O . TRP A 1 176 ? -15.565 12.819 1.836 1.00 98.81 176 TRP A O 1
ATOM 1352 N N . GLU A 1 177 ? -14.808 12.262 -0.202 1.00 98.62 177 GLU A N 1
ATOM 1353 C CA . GLU A 1 177 ? -16.123 12.236 -0.841 1.00 98.62 177 GLU A CA 1
ATOM 1354 C C . GLU A 1 177 ? -17.009 11.118 -0.278 1.00 98.62 177 GLU A C 1
ATOM 1356 O O . GLU A 1 177 ? -18.148 11.371 0.106 1.00 98.62 177 GLU A O 1
ATOM 1361 N N . GLN A 1 178 ? -16.478 9.899 -0.140 1.00 98.62 178 GLN A N 1
ATOM 1362 C CA . GLN A 1 178 ? -17.224 8.743 0.373 1.00 98.62 178 GLN A CA 1
ATOM 1363 C C . GLN A 1 178 ? -17.611 8.874 1.852 1.00 98.62 178 GLN A C 1
ATOM 1365 O O . GLN A 1 178 ? -18.571 8.241 2.284 1.00 98.62 178 GLN A O 1
ATOM 1370 N N . THR A 1 179 ? -16.878 9.675 2.632 1.00 98.50 179 THR A N 1
ATOM 1371 C CA . THR A 1 179 ? -17.231 9.997 4.026 1.00 98.50 179 THR A CA 1
ATOM 1372 C C . THR A 1 179 ? -18.051 11.275 4.157 1.00 98.50 179 THR A C 1
ATOM 1374 O O . THR A 1 179 ? -18.405 11.642 5.275 1.00 98.50 179 THR A O 1
ATOM 1377 N N . GLU A 1 180 ? -18.338 11.975 3.055 1.00 98.25 180 GLU A N 1
ATOM 1378 C CA . GLU A 1 180 ? -18.965 13.302 3.068 1.00 98.25 180 GLU A CA 1
ATOM 1379 C C . GLU A 1 180 ? -18.208 14.293 3.979 1.00 98.25 180 GLU A C 1
ATOM 1381 O O . GLU A 1 180 ? -18.810 15.096 4.692 1.00 98.25 180 GLU A O 1
ATOM 1386 N N . GLY A 1 181 ? -16.874 14.197 4.010 1.00 98.25 181 GLY A N 1
ATOM 1387 C CA . GLY A 1 181 ? -16.003 15.023 4.851 1.00 98.25 181 GLY A CA 1
ATOM 1388 C C . GLY A 1 181 ? -16.039 14.709 6.351 1.00 98.25 181 GLY A C 1
ATOM 1389 O O . GLY A 1 181 ? -15.491 15.477 7.139 1.00 98.25 181 GLY A O 1
ATOM 1390 N N . LYS A 1 182 ? -16.670 13.603 6.769 1.00 98.50 182 LYS A N 1
ATOM 1391 C CA . LYS A 1 182 ? -16.821 13.237 8.191 1.00 98.50 182 LYS A CA 1
ATOM 1392 C C . LYS A 1 182 ? -15.610 12.527 8.786 1.00 98.50 182 LYS A C 1
ATOM 1394 O O . LYS A 1 182 ? -15.583 12.355 9.997 1.00 98.50 182 LYS A O 1
ATOM 1399 N N . VAL A 1 183 ? -14.645 12.078 7.979 1.00 98.81 183 VAL A N 1
ATOM 1400 C CA . VAL A 1 183 ? -13.450 11.378 8.483 1.00 98.81 183 VAL A CA 1
ATOM 1401 C C . VAL A 1 183 ? -12.730 12.222 9.542 1.00 98.81 183 VAL A C 1
ATOM 1403 O O . VAL A 1 183 ? -12.399 13.379 9.292 1.00 98.81 183 VAL A O 1
ATOM 1406 N N . THR A 1 184 ? -12.474 11.640 10.715 1.00 98.75 184 THR A N 1
ATOM 1407 C CA . THR A 1 184 ? -11.678 12.271 11.784 1.00 98.75 184 THR A CA 1
ATOM 1408 C C . THR A 1 184 ? -10.335 11.578 11.970 1.00 98.75 184 THR A C 1
ATOM 1410 O O . THR A 1 184 ? -9.349 12.246 12.269 1.00 98.75 184 THR A O 1
ATOM 1413 N N . HIS A 1 185 ? -10.267 10.269 11.709 1.00 98.88 185 HIS A N 1
ATOM 1414 C CA . HIS A 1 185 ? -9.052 9.467 11.830 1.00 98.88 185 HIS A CA 1
ATOM 1415 C C . HIS A 1 185 ? -8.805 8.651 10.561 1.00 98.88 185 HIS A C 1
ATOM 1417 O O . HIS A 1 185 ? -9.692 7.949 10.075 1.00 98.88 185 HIS A O 1
ATOM 1423 N N . PHE A 1 186 ? -7.579 8.697 10.047 1.00 98.94 186 PHE A N 1
ATOM 1424 C CA . PHE A 1 186 ? -7.121 7.869 8.938 1.00 98.94 186 PHE A CA 1
ATOM 1425 C C . PHE A 1 186 ? -5.944 7.001 9.383 1.00 98.94 186 PHE A C 1
ATOM 1427 O O . PHE A 1 186 ? -4.879 7.521 9.724 1.00 98.94 186 PHE A O 1
ATOM 1434 N N . LEU A 1 187 ? -6.129 5.679 9.360 1.00 98.81 187 LEU A N 1
ATOM 1435 C CA . LEU A 1 187 ? -5.098 4.708 9.724 1.00 98.81 187 LEU A CA 1
ATOM 1436 C C . LEU A 1 187 ? -4.583 3.992 8.476 1.00 98.81 187 LEU A C 1
ATOM 1438 O O . LEU A 1 187 ? -5.353 3.446 7.678 1.00 98.81 187 LEU A O 1
ATOM 1442 N N . CYS A 1 188 ? -3.260 3.936 8.335 1.00 98.50 188 CYS A N 1
ATOM 1443 C CA . CYS A 1 188 ? -2.613 3.301 7.195 1.00 98.50 188 CYS A CA 1
ATOM 1444 C C . CYS A 1 188 ? -1.328 2.584 7.607 1.00 98.50 188 CYS A C 1
ATOM 1446 O O . CYS A 1 188 ? -0.432 3.170 8.213 1.00 98.50 188 CYS A O 1
ATOM 1448 N N . ALA A 1 189 ? -1.189 1.327 7.188 1.00 97.38 189 ALA A N 1
ATOM 1449 C CA . ALA A 1 189 ? 0.092 0.635 7.220 1.00 97.38 189 ALA A CA 1
ATOM 1450 C C . ALA A 1 189 ? 1.134 1.400 6.395 1.00 97.38 189 ALA A C 1
ATOM 1452 O O . ALA A 1 189 ? 0.921 1.691 5.214 1.00 97.38 189 ALA A O 1
ATOM 1453 N N . SER A 1 190 ? 2.267 1.721 7.013 1.00 94.25 190 SER A N 1
ATOM 1454 C CA . SER A 1 190 ? 3.332 2.480 6.372 1.00 94.25 190 SER A CA 1
ATOM 1455 C C . SER A 1 190 ? 4.410 1.538 5.855 1.00 94.25 190 SER A C 1
ATOM 1457 O O . SER A 1 190 ? 4.997 0.766 6.605 1.00 94.25 190 SER A O 1
ATOM 1459 N N . GLY A 1 191 ? 4.649 1.585 4.546 1.00 93.12 191 GLY A N 1
ATOM 1460 C CA . GLY A 1 191 ? 5.736 0.873 3.877 1.00 93.12 191 GLY A CA 1
ATOM 1461 C C . GLY A 1 191 ? 6.629 1.864 3.147 1.00 93.12 191 GLY A C 1
ATOM 1462 O O . GLY A 1 191 ? 7.583 2.385 3.701 1.00 93.12 191 GLY A O 1
ATOM 1463 N N . THR A 1 192 ? 6.320 2.159 1.883 1.00 94.56 192 THR A N 1
ATOM 1464 C CA . THR A 1 19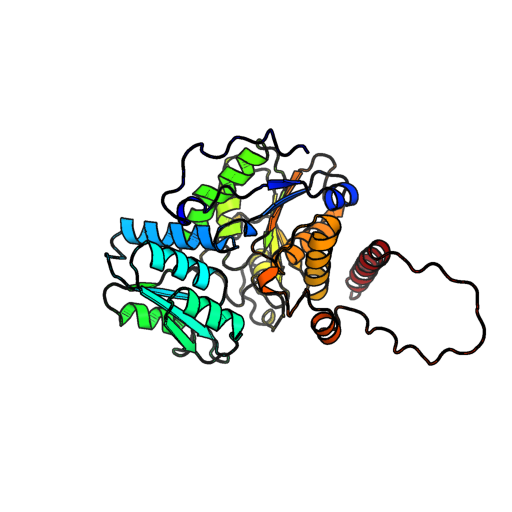2 ? 7.033 3.207 1.128 1.00 94.56 192 THR A CA 1
ATOM 1465 C C . THR A 1 192 ? 6.674 4.627 1.575 1.00 94.56 192 THR A C 1
ATOM 1467 O O . THR A 1 192 ? 7.242 5.565 1.042 1.00 94.56 192 THR A O 1
ATOM 1470 N N . GLY A 1 193 ? 5.682 4.808 2.450 1.00 95.81 193 GLY A N 1
ATOM 1471 C CA . GLY A 1 193 ? 5.156 6.119 2.848 1.00 95.81 193 GLY A CA 1
ATOM 1472 C C . GLY A 1 193 ? 4.167 6.754 1.869 1.00 95.81 193 GLY A C 1
ATOM 1473 O O . GLY A 1 193 ? 3.305 7.510 2.290 1.00 95.81 193 GLY A O 1
ATOM 1474 N N . GLY A 1 194 ? 4.207 6.407 0.580 1.00 97.69 194 GLY A N 1
ATOM 1475 C CA . GLY A 1 194 ? 3.420 7.113 -0.441 1.00 97.69 194 GLY A CA 1
ATOM 1476 C C . GLY A 1 194 ? 1.909 7.151 -0.175 1.00 97.69 194 GLY A C 1
ATOM 1477 O O . GLY A 1 194 ? 1.296 8.212 -0.270 1.00 97.69 194 GLY A O 1
ATOM 1478 N N . THR A 1 195 ? 1.314 6.026 0.231 1.00 98.50 195 THR A N 1
ATOM 1479 C CA . THR A 1 195 ? -0.126 5.962 0.521 1.00 98.50 195 THR A CA 1
ATOM 1480 C C . THR A 1 195 ? -0.535 6.826 1.702 1.00 98.50 195 THR A C 1
ATOM 1482 O O . THR A 1 195 ? -1.490 7.592 1.572 1.00 98.50 195 THR A O 1
ATOM 1485 N N . ILE A 1 196 ? 0.192 6.746 2.820 1.00 98.62 196 ILE A N 1
ATOM 1486 C CA . ILE A 1 196 ? -0.127 7.543 4.003 1.00 98.62 196 ILE A CA 1
ATOM 1487 C C . ILE A 1 196 ? 0.130 9.028 3.745 1.00 98.62 196 ILE A C 1
ATOM 1489 O O . ILE A 1 196 ? -0.789 9.816 3.930 1.00 98.62 196 ILE A O 1
ATOM 1493 N N . SER A 1 197 ? 1.297 9.404 3.209 1.00 98.56 197 SER A N 1
ATOM 1494 C CA . SER A 1 197 ? 1.659 10.807 2.963 1.00 98.56 197 SER A CA 1
ATOM 1495 C C . SER A 1 197 ? 0.717 11.484 1.967 1.00 98.56 197 SER A C 1
ATOM 1497 O O . SER A 1 197 ? 0.239 12.590 2.203 1.00 98.56 197 SER A O 1
ATOM 1499 N N . GLY A 1 198 ? 0.432 10.822 0.840 1.00 98.69 198 GLY A N 1
ATOM 1500 C CA . GLY A 1 198 ? -0.404 11.387 -0.218 1.00 98.69 198 GLY A CA 1
ATOM 1501 C C . GLY A 1 198 ? -1.849 11.589 0.219 1.00 98.69 198 GLY A C 1
ATOM 1502 O O . GLY A 1 198 ? -2.420 12.659 0.014 1.00 98.69 198 GLY A O 1
ATOM 1503 N N . THR A 1 199 ? -2.418 10.569 0.865 1.00 98.88 199 THR A N 1
ATOM 1504 C CA . THR A 1 199 ? -3.786 10.619 1.397 1.00 98.88 199 THR A CA 1
ATOM 1505 C C . THR A 1 199 ? -3.892 11.658 2.512 1.00 98.88 199 THR A C 1
ATOM 1507 O O . THR A 1 199 ? -4.786 12.498 2.475 1.00 98.88 199 THR A O 1
ATOM 1510 N N . ALA A 1 200 ? -2.948 11.654 3.459 1.00 98.75 200 ALA A N 1
ATOM 1511 C CA . ALA A 1 200 ? -2.893 12.600 4.570 1.00 98.75 200 ALA A CA 1
ATOM 1512 C C . ALA A 1 200 ? -2.842 14.053 4.101 1.00 98.75 200 ALA A C 1
ATOM 1514 O O . ALA A 1 200 ? -3.570 14.885 4.635 1.00 98.75 200 ALA A O 1
ATOM 1515 N N . ARG A 1 201 ? -2.029 14.348 3.078 1.00 98.81 201 ARG A N 1
ATOM 1516 C CA . ARG A 1 201 ? -1.912 15.700 2.521 1.00 98.81 201 AR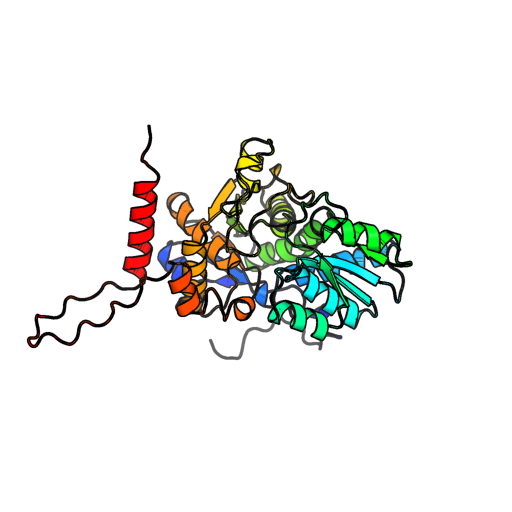G A CA 1
ATOM 1517 C C . ARG A 1 201 ? -3.244 16.219 2.017 1.00 98.81 201 ARG A C 1
ATOM 1519 O O . ARG A 1 201 ? -3.648 17.307 2.404 1.00 98.81 201 ARG A O 1
ATOM 1526 N N . TYR A 1 202 ? -3.955 15.409 1.240 1.00 98.88 202 TYR A N 1
ATOM 1527 C CA . TYR A 1 202 ? -5.277 15.795 0.768 1.00 98.88 202 TYR A CA 1
ATOM 1528 C C . TYR A 1 202 ? -6.266 15.969 1.931 1.00 98.88 202 TYR A C 1
ATOM 1530 O O . TYR A 1 202 ? -6.942 16.989 2.025 1.00 98.88 202 TYR A O 1
ATOM 1538 N N . LEU A 1 203 ? -6.336 15.001 2.852 1.00 98.94 203 LEU A N 1
ATOM 1539 C CA . LEU A 1 203 ? -7.294 15.053 3.959 1.00 98.94 203 LEU A CA 1
ATOM 1540 C C . LEU A 1 203 ? -7.055 16.252 4.887 1.00 98.94 203 LEU A C 1
ATOM 1542 O O . LEU A 1 203 ? -8.020 16.906 5.271 1.00 98.94 203 LEU A O 1
ATOM 1546 N N . LYS A 1 204 ? -5.797 16.583 5.206 1.00 98.81 204 LYS A N 1
ATOM 1547 C CA . LYS A 1 204 ? -5.468 17.740 6.052 1.00 98.81 204 LYS A CA 1
ATOM 1548 C C . LYS A 1 204 ? -5.645 19.085 5.342 1.00 98.81 204 LYS A C 1
ATOM 1550 O O . LYS A 1 204 ? -5.920 20.072 6.018 1.00 98.81 204 LYS A O 1
ATOM 1555 N N . GLU A 1 205 ? -5.536 19.143 4.012 1.00 98.69 205 GLU A N 1
ATOM 1556 C CA . GLU A 1 205 ? -5.933 20.330 3.237 1.00 98.69 205 GLU A CA 1
ATOM 1557 C C . GLU A 1 205 ? -7.444 20.586 3.336 1.00 98.69 205 GLU A C 1
ATOM 1559 O O . GLU A 1 205 ? -7.867 21.738 3.432 1.00 98.69 205 GLU A O 1
ATOM 1564 N N . MET A 1 206 ? -8.253 19.522 3.361 1.00 98.75 206 MET A N 1
ATOM 1565 C CA . MET A 1 206 ? -9.707 19.627 3.511 1.00 98.75 206 MET A CA 1
ATOM 1566 C C . MET A 1 206 ? -10.137 19.897 4.957 1.00 98.75 206 MET A C 1
ATOM 1568 O O . MET A 1 206 ? -11.038 20.700 5.201 1.00 98.75 206 MET A O 1
ATOM 1572 N N . ASN A 1 207 ? -9.492 19.239 5.919 1.00 98.56 207 ASN A N 1
ATOM 1573 C CA . ASN A 1 207 ? -9.698 19.454 7.342 1.00 98.56 207 ASN A CA 1
ATOM 1574 C C . ASN A 1 207 ? -8.395 19.181 8.123 1.00 98.56 207 ASN A C 1
ATOM 1576 O O . ASN A 1 207 ? -8.040 18.018 8.340 1.00 98.56 207 ASN A O 1
ATOM 1580 N N . PRO A 1 208 ? -7.699 20.220 8.623 1.00 98.38 208 PRO A N 1
ATOM 1581 C CA . PRO A 1 208 ? -6.419 20.053 9.313 1.00 98.38 208 PRO A CA 1
ATOM 1582 C C . PRO A 1 208 ? -6.534 19.295 10.645 1.00 98.38 208 PRO A C 1
ATOM 1584 O O . PRO A 1 208 ? -5.518 18.839 11.172 1.00 98.38 208 PRO A O 1
ATOM 1587 N N . SER A 1 209 ? -7.746 19.141 11.191 1.00 98.25 209 SER A N 1
ATOM 1588 C CA . SER A 1 209 ? -7.999 18.383 12.419 1.00 98.25 209 SER A CA 1
ATOM 1589 C C . SER A 1 209 ? -7.988 16.866 12.224 1.00 98.25 209 SER A C 1
ATOM 1591 O O . SER A 1 209 ? -7.936 16.154 13.225 1.00 98.25 209 SER A O 1
ATOM 1593 N N . VAL A 1 210 ? -8.008 16.361 10.981 1.00 98.81 210 VAL A N 1
ATOM 1594 C CA . VAL A 1 210 ? -7.920 14.917 10.708 1.00 98.81 210 VAL A CA 1
ATOM 1595 C C . VAL A 1 210 ? -6.624 14.357 11.288 1.00 98.81 210 VAL A C 1
ATOM 1597 O O . VAL A 1 210 ? -5.533 14.851 10.984 1.00 98.81 210 VAL A O 1
ATOM 1600 N N . LYS A 1 211 ? -6.748 13.306 12.097 1.00 98.75 211 LYS A N 1
ATOM 1601 C CA . LYS A 1 211 ? -5.638 12.560 12.685 1.00 98.75 211 LYS A CA 1
ATOM 1602 C C . LYS A 1 211 ? -5.163 11.471 11.736 1.00 98.75 211 LYS A C 1
ATOM 1604 O O . LYS A 1 211 ? -5.944 10.650 11.262 1.00 98.75 211 LYS A O 1
ATOM 1609 N N . VAL A 1 212 ? -3.870 11.471 11.452 1.00 98.88 212 VAL A N 1
ATOM 1610 C CA . VAL A 1 212 ? -3.209 10.558 10.524 1.00 98.88 212 VAL A CA 1
ATOM 1611 C C . VAL A 1 212 ? -2.298 9.647 11.322 1.00 98.88 212 VAL A C 1
ATOM 1613 O O . VAL A 1 212 ? -1.305 10.094 11.895 1.00 98.88 212 VAL A O 1
ATOM 1616 N N . ILE A 1 213 ? -2.631 8.363 11.325 1.00 98.81 213 ILE A N 1
ATOM 1617 C CA . ILE A 1 213 ? -1.979 7.366 12.164 1.00 98.81 213 ILE A CA 1
ATOM 1618 C C . ILE A 1 213 ? -1.271 6.348 11.271 1.00 98.81 213 ILE A C 1
ATOM 1620 O O . ILE A 1 213 ? -1.886 5.612 10.489 1.00 98.81 213 ILE A O 1
ATOM 1624 N N . GLY A 1 214 ? 0.052 6.314 11.381 1.00 98.62 214 GLY A N 1
ATOM 1625 C CA . GLY A 1 214 ? 0.895 5.339 10.711 1.00 98.62 214 GLY A CA 1
ATOM 1626 C C . GLY A 1 214 ? 0.958 4.036 11.490 1.00 98.62 214 GLY A C 1
ATOM 1627 O O . GLY A 1 214 ? 1.206 4.029 12.690 1.00 98.62 214 GLY A O 1
ATOM 1628 N N . ILE A 1 215 ? 0.790 2.909 10.808 1.00 98.56 215 ILE A N 1
ATOM 1629 C CA . ILE A 1 215 ? 1.023 1.598 11.415 1.00 98.56 215 ILE A CA 1
ATOM 1630 C C . ILE A 1 215 ? 2.369 1.074 10.944 1.00 98.56 215 ILE A C 1
ATOM 1632 O O . ILE A 1 215 ? 2.609 0.945 9.741 1.00 98.56 215 ILE A O 1
ATOM 1636 N N . ASP A 1 216 ? 3.247 0.791 11.898 1.00 97.69 216 ASP A N 1
ATOM 1637 C CA . ASP A 1 216 ? 4.605 0.322 11.654 1.00 97.69 216 ASP A CA 1
ATOM 1638 C C . ASP A 1 216 ? 4.831 -1.066 12.262 1.00 97.69 216 ASP A C 1
ATOM 1640 O O . ASP A 1 216 ? 4.229 -1.433 13.268 1.00 97.69 216 ASP A O 1
ATOM 1644 N N . ALA A 1 217 ? 5.710 -1.857 11.656 1.00 96.12 217 ALA A N 1
ATOM 1645 C CA . ALA A 1 217 ? 6.015 -3.201 12.134 1.00 96.12 217 ALA A CA 1
ATOM 1646 C C . ALA A 1 217 ? 7.127 -3.177 13.192 1.00 96.12 217 ALA A C 1
ATOM 1648 O O . ALA A 1 217 ? 8.014 -2.320 13.186 1.00 96.12 217 ALA A O 1
ATOM 1649 N N . TYR A 1 218 ? 7.145 -4.161 14.083 1.00 94.94 218 TYR A N 1
ATOM 1650 C CA . TYR A 1 218 ? 8.364 -4.493 14.823 1.00 94.94 218 TYR A CA 1
ATOM 1651 C C . TYR A 1 218 ? 9.461 -4.944 13.840 1.00 94.94 218 TYR A C 1
ATOM 1653 O O . TYR A 1 218 ? 9.169 -5.644 12.872 1.00 94.94 218 TYR A O 1
ATOM 1661 N N . GLY A 1 219 ? 10.707 -4.505 14.030 1.00 92.88 219 GLY A N 1
ATOM 1662 C CA . GLY A 1 219 ? 11.786 -4.725 13.054 1.00 92.88 219 GLY A CA 1
ATOM 1663 C C . GLY A 1 219 ? 11.941 -3.613 12.002 1.00 92.88 219 GLY A C 1
ATOM 1664 O O . GLY A 1 219 ? 12.723 -3.755 11.062 1.00 92.88 219 GLY A O 1
ATOM 1665 N N . SER A 1 220 ? 11.166 -2.530 12.126 1.00 94.94 220 SER A N 1
ATOM 1666 C CA . SER A 1 220 ? 11.167 -1.366 11.231 1.00 94.94 220 SER A CA 1
ATOM 1667 C C . SER A 1 220 ? 11.612 -0.095 11.946 1.00 94.94 220 SER A C 1
ATOM 1669 O O . SER A 1 220 ? 11.293 0.108 13.120 1.00 94.94 220 SER A O 1
ATOM 1671 N N . VAL A 1 221 ? 12.280 0.788 11.201 1.00 95.94 221 VAL A N 1
ATOM 1672 C CA . VAL A 1 221 ? 12.839 2.053 11.703 1.00 95.94 221 VAL A CA 1
ATOM 1673 C C . VAL A 1 221 ? 11.840 3.218 11.710 1.00 95.94 221 VAL A C 1
ATOM 1675 O O . VAL A 1 221 ? 12.137 4.260 12.286 1.00 95.94 221 VAL A O 1
ATOM 1678 N N . LEU A 1 222 ? 10.673 3.085 11.064 1.00 96.88 222 LEU A N 1
ATOM 1679 C CA . LEU A 1 222 ? 9.817 4.234 10.724 1.00 96.88 222 LEU A CA 1
ATOM 1680 C C . LEU A 1 222 ? 9.264 4.966 11.952 1.00 96.88 222 LEU A C 1
ATOM 1682 O O . LEU A 1 222 ? 9.372 6.188 12.013 1.00 96.88 222 LEU A O 1
ATOM 1686 N N . LYS A 1 223 ? 8.706 4.244 12.934 1.00 97.31 223 LYS A N 1
ATOM 1687 C CA . LYS A 1 223 ? 8.169 4.868 14.157 1.00 97.31 223 LYS A CA 1
ATOM 1688 C C . LYS A 1 223 ? 9.250 5.612 14.942 1.00 97.31 223 LYS A C 1
ATOM 1690 O O . LYS A 1 223 ? 9.080 6.780 15.259 1.00 97.31 223 LYS A O 1
ATOM 1695 N N . LYS A 1 224 ? 10.379 4.958 15.233 1.00 96.81 224 LYS A N 1
ATOM 1696 C CA . LYS A 1 224 ? 11.450 5.582 16.024 1.00 96.81 224 LYS A CA 1
ATOM 1697 C C . LYS A 1 224 ? 12.047 6.783 15.292 1.00 96.81 224 LYS A C 1
ATOM 1699 O O . LYS A 1 224 ? 12.338 7.794 15.923 1.00 96.81 224 LYS A O 1
ATOM 1704 N N . TYR A 1 225 ? 12.168 6.706 13.965 1.00 97.62 225 TYR A N 1
ATOM 1705 C CA . TYR A 1 225 ? 12.567 7.850 13.148 1.00 97.62 225 TYR A CA 1
ATOM 1706 C C . TYR A 1 225 ? 11.554 9.001 13.222 1.00 97.62 225 TYR A C 1
ATOM 1708 O O . TYR A 1 225 ? 11.965 10.143 13.361 1.00 97.62 225 TYR A O 1
ATOM 1716 N N . HIS A 1 226 ? 10.246 8.729 13.191 1.00 97.75 226 HIS A N 1
ATOM 1717 C CA . HIS A 1 226 ? 9.212 9.758 13.391 1.00 97.75 226 HIS A CA 1
ATOM 1718 C C . HIS A 1 226 ? 9.344 10.460 14.750 1.00 97.75 226 HIS A C 1
ATOM 1720 O O . HIS A 1 226 ? 9.274 11.682 14.816 1.00 97.75 226 HIS A O 1
ATOM 1726 N N . GLU A 1 227 ? 9.600 9.695 15.812 1.00 96.81 227 GLU A N 1
ATOM 1727 C CA . GLU A 1 227 ? 9.674 10.206 17.187 1.00 96.81 227 GLU A CA 1
ATOM 1728 C C . GLU A 1 227 ? 10.983 10.949 17.501 1.00 96.81 227 GLU A C 1
ATOM 1730 O O . GLU A 1 227 ? 10.999 11.843 18.345 1.00 96.81 227 GLU A O 1
ATOM 1735 N N . THR A 1 228 ? 12.090 10.577 16.849 1.00 96.62 228 THR A N 1
ATOM 1736 C CA . THR A 1 228 ? 13.441 11.068 17.199 1.00 96.62 228 THR A CA 1
ATOM 1737 C C . THR A 1 228 ? 14.130 11.858 16.090 1.00 96.62 228 THR A C 1
ATOM 1739 O O . THR A 1 228 ? 15.083 12.581 16.361 1.00 96.62 228 THR A O 1
ATOM 1742 N N . ASN A 1 229 ? 13.663 11.733 14.845 1.00 95.31 229 ASN A N 1
ATOM 1743 C CA . ASN A 1 229 ? 14.329 12.208 13.630 1.00 95.31 229 ASN A CA 1
ATOM 1744 C C . ASN A 1 229 ? 15.746 11.622 13.422 1.00 95.31 229 ASN A C 1
ATOM 1746 O O . ASN A 1 229 ? 16.565 12.179 12.688 1.00 95.31 229 ASN A O 1
ATOM 1750 N N . GLU A 1 230 ? 16.037 10.484 14.056 1.00 95.69 230 GLU A N 1
ATOM 1751 C CA . GLU A 1 230 ? 17.323 9.790 13.997 1.00 95.69 230 GLU A CA 1
ATOM 1752 C C . GLU A 1 230 ? 17.154 8.378 13.427 1.00 95.69 230 GLU A C 1
ATOM 1754 O O . GLU A 1 230 ? 16.162 7.690 13.678 1.00 95.69 230 GLU A O 1
ATOM 1759 N N . PHE A 1 231 ? 18.124 7.929 12.625 1.00 94.56 231 PHE A N 1
ATOM 1760 C CA . PHE A 1 231 ? 18.119 6.575 12.075 1.00 94.56 231 PHE A CA 1
ATOM 1761 C C . PHE A 1 231 ? 18.744 5.587 13.064 1.00 94.56 231 PHE A C 1
ATOM 1763 O O . PHE A 1 231 ? 19.916 5.707 13.414 1.00 94.56 231 PHE A O 1
ATOM 1770 N N . HIS A 1 232 ? 17.970 4.575 13.451 1.00 90.81 232 HIS A N 1
ATOM 1771 C CA . HIS A 1 232 ? 18.333 3.588 14.468 1.00 90.81 232 HIS A CA 1
ATOM 1772 C C . HIS A 1 232 ? 18.445 2.195 13.846 1.00 90.81 232 HIS A C 1
ATOM 1774 O O . HIS A 1 232 ? 17.444 1.523 13.608 1.00 90.81 232 HIS A O 1
ATOM 1780 N N . GLN A 1 233 ? 19.671 1.767 13.536 1.00 90.94 233 GLN A N 1
ATOM 1781 C CA . GLN A 1 233 ? 19.924 0.477 12.878 1.00 90.94 233 GLN A CA 1
ATOM 1782 C C . GLN A 1 233 ? 19.571 -0.729 13.770 1.00 90.94 233 GLN A C 1
ATOM 1784 O O . GLN A 1 233 ? 19.235 -1.796 13.259 1.00 90.94 233 GLN A O 1
ATOM 1789 N N . ASP A 1 234 ? 19.622 -0.558 15.089 1.00 92.31 234 ASP A N 1
ATOM 1790 C CA . ASP A 1 234 ? 19.265 -1.544 16.114 1.00 92.31 234 ASP A CA 1
ATOM 1791 C C . ASP A 1 234 ? 17.780 -1.941 16.094 1.00 92.31 234 ASP A C 1
ATOM 1793 O O . ASP A 1 234 ? 17.431 -3.027 16.553 1.00 92.31 234 ASP A O 1
ATOM 1797 N N . GLU A 1 235 ? 16.912 -1.124 15.490 1.00 91.50 235 GLU A N 1
ATOM 1798 C CA . GLU A 1 235 ? 15.499 -1.468 15.279 1.00 91.50 235 GLU A CA 1
ATOM 1799 C C . GLU A 1 235 ? 15.297 -2.561 14.220 1.00 91.50 235 GLU A C 1
ATOM 1801 O O . GLU A 1 235 ? 14.204 -3.114 14.116 1.00 91.50 235 GLU A O 1
ATOM 1806 N N . ILE A 1 236 ? 16.307 -2.861 13.397 1.00 91.12 236 ILE A N 1
ATOM 1807 C CA . ILE A 1 236 ? 16.153 -3.725 12.225 1.00 91.12 236 ILE A CA 1
ATOM 1808 C C . ILE A 1 236 ? 16.345 -5.192 12.610 1.00 91.12 236 ILE A C 1
ATOM 1810 O O . ILE A 1 236 ? 17.451 -5.659 12.878 1.00 91.12 236 ILE A O 1
ATOM 1814 N N . TYR A 1 237 ? 15.262 -5.957 12.529 1.00 88.88 237 TYR A N 1
ATOM 1815 C CA . TYR A 1 237 ? 15.270 -7.415 12.627 1.00 88.88 237 TYR A CA 1
ATOM 1816 C C . TYR A 1 237 ? 14.144 -8.017 11.783 1.00 88.88 237 TYR A C 1
ATOM 1818 O O . TYR A 1 237 ? 13.227 -7.330 11.338 1.00 88.88 237 TYR A O 1
ATOM 1826 N N . SER A 1 238 ? 14.232 -9.319 11.506 1.00 85.19 238 SER A N 1
ATOM 1827 C CA . SER A 1 238 ? 13.256 -9.990 10.645 1.00 85.19 238 SER A CA 1
ATOM 1828 C C . SER A 1 238 ? 11.895 -10.103 11.329 1.00 85.19 238 SER A C 1
ATOM 1830 O O . SER A 1 238 ? 11.804 -10.587 12.453 1.00 85.19 238 SER A O 1
ATOM 1832 N N . ASN A 1 239 ? 10.840 -9.788 10.583 1.00 84.19 239 ASN A N 1
ATOM 1833 C CA . ASN A 1 239 ? 9.452 -10.100 10.912 1.00 84.19 239 ASN A CA 1
ATOM 1834 C C . ASN A 1 239 ? 8.801 -10.898 9.762 1.00 84.19 239 ASN A C 1
ATOM 1836 O O . ASN A 1 239 ? 9.404 -11.110 8.701 1.00 84.19 239 ASN A O 1
ATOM 1840 N N . THR A 1 240 ? 7.595 -11.407 9.997 1.00 86.75 240 THR A N 1
ATOM 1841 C CA . THR A 1 240 ? 6.771 -12.123 9.011 1.00 86.75 240 THR A CA 1
ATOM 1842 C C . THR A 1 240 ? 5.717 -11.232 8.361 1.00 86.75 240 THR A C 1
ATOM 1844 O O . THR A 1 240 ? 5.199 -11.604 7.304 1.00 86.75 240 THR A O 1
ATOM 1847 N N . LEU A 1 241 ? 5.396 -10.085 8.970 1.00 87.06 241 LEU A N 1
ATOM 1848 C CA . LEU A 1 241 ? 4.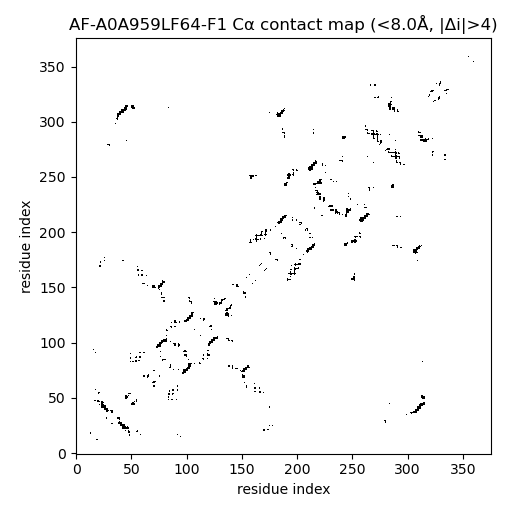402 -9.137 8.481 1.00 87.06 241 LEU A CA 1
ATOM 1849 C C . LEU A 1 241 ? 4.849 -8.505 7.157 1.00 87.06 241 LEU A C 1
ATOM 1851 O O . LEU A 1 241 ? 5.794 -7.727 7.076 1.00 87.06 241 LEU A O 1
ATOM 1855 N N . GLU A 1 242 ? 4.144 -8.833 6.078 1.00 85.25 242 GLU A N 1
ATOM 1856 C CA . GLU A 1 242 ? 4.494 -8.341 4.748 1.00 85.25 242 GLU A CA 1
ATOM 1857 C C . GLU A 1 242 ? 3.792 -7.027 4.409 1.00 85.25 242 GLU A C 1
ATOM 1859 O O . GLU A 1 242 ? 2.581 -6.889 4.576 1.00 85.25 242 GLU A O 1
ATOM 1864 N N . GLY A 1 243 ? 4.547 -6.097 3.821 1.00 83.00 243 GLY A N 1
ATOM 1865 C CA . GLY A 1 243 ? 4.009 -4.840 3.294 1.00 83.00 243 GLY A CA 1
ATOM 1866 C C . GLY A 1 243 ? 3.916 -3.701 4.312 1.00 83.00 243 GLY A C 1
ATOM 1867 O O . GLY A 1 243 ? 3.469 -2.621 3.933 1.00 83.00 243 GLY A O 1
ATOM 1868 N N . VAL A 1 244 ? 4.373 -3.921 5.549 1.00 90.75 244 VAL A N 1
ATOM 1869 C CA . VAL A 1 244 ? 4.404 -2.933 6.638 1.00 90.75 244 VAL A CA 1
ATOM 1870 C C . VAL A 1 244 ? 5.837 -2.793 7.153 1.00 90.75 244 VAL A C 1
ATOM 1872 O O . VAL A 1 244 ? 6.536 -3.789 7.324 1.00 90.75 244 VAL A O 1
ATOM 1875 N N . GLY A 1 245 ? 6.272 -1.562 7.397 1.00 91.88 245 GLY A N 1
ATOM 1876 C CA . GLY A 1 245 ? 7.605 -1.236 7.885 1.00 91.88 245 GLY A CA 1
ATOM 1877 C C . GLY A 1 245 ? 8.712 -1.241 6.824 1.00 91.88 245 GLY A C 1
ATOM 1878 O O . GLY A 1 245 ? 8.551 -1.722 5.694 1.00 91.88 245 GLY A O 1
ATOM 1879 N N . LYS A 1 246 ? 9.862 -0.666 7.194 1.00 90.44 246 LYS A N 1
ATOM 1880 C CA . LYS A 1 246 ? 11.077 -0.548 6.379 1.00 90.44 246 LYS A CA 1
ATOM 1881 C C . LYS A 1 246 ? 12.342 -0.601 7.230 1.00 90.44 246 LYS A C 1
ATOM 1883 O O . LYS A 1 246 ? 12.357 -0.186 8.380 1.00 90.44 246 LYS A O 1
ATOM 1888 N N . SER A 1 247 ? 13.426 -1.041 6.598 1.00 88.81 247 SER A N 1
ATOM 1889 C CA . SER A 1 247 ? 14.800 -0.968 7.113 1.00 88.81 247 SER A CA 1
ATOM 1890 C C . SER A 1 247 ? 15.571 0.261 6.600 1.00 88.81 247 SER A C 1
ATOM 1892 O O . SER A 1 247 ? 16.775 0.359 6.800 1.00 88.81 247 SER A O 1
ATOM 1894 N N . ILE A 1 248 ? 14.894 1.154 5.874 1.00 89.81 248 ILE A N 1
ATOM 1895 C CA . ILE A 1 248 ? 15.411 2.399 5.288 1.00 89.81 248 ILE A CA 1
ATOM 1896 C C . ILE A 1 248 ? 14.386 3.512 5.531 1.00 89.81 248 ILE A C 1
ATOM 1898 O O . ILE A 1 248 ? 13.219 3.203 5.778 1.00 89.81 248 ILE A O 1
ATOM 1902 N N . ILE A 1 249 ? 14.787 4.778 5.395 1.00 93.69 249 ILE A N 1
ATOM 1903 C CA . ILE A 1 249 ? 13.869 5.928 5.418 1.00 93.69 249 ILE A CA 1
ATOM 1904 C C . ILE A 1 249 ? 13.439 6.253 3.982 1.00 93.69 249 ILE A C 1
ATOM 1906 O O . ILE A 1 249 ? 14.263 6.734 3.204 1.00 93.69 249 ILE A O 1
ATOM 1910 N N . PRO A 1 250 ? 12.185 5.972 3.583 1.00 92.75 250 PRO A N 1
ATOM 1911 C CA . PRO A 1 250 ? 11.728 6.251 2.227 1.00 92.75 250 PRO A CA 1
ATOM 1912 C C . PRO A 1 250 ? 11.595 7.758 2.003 1.00 92.75 250 PRO A C 1
ATOM 1914 O O . PRO A 1 250 ? 10.984 8.451 2.813 1.00 92.75 250 PRO A O 1
ATOM 1917 N N . GLY A 1 251 ? 12.066 8.251 0.856 1.00 93.38 251 GLY A N 1
ATOM 1918 C CA . GLY A 1 251 ? 11.879 9.657 0.464 1.00 93.38 251 GLY A CA 1
ATOM 1919 C C . GLY A 1 251 ? 10.412 10.044 0.224 1.00 93.38 251 GLY A C 1
ATOM 1920 O O . GLY A 1 251 ? 10.081 11.222 0.172 1.00 93.38 251 GLY A O 1
ATOM 1921 N N . ASN A 1 252 ? 9.525 9.054 0.094 1.00 92.88 252 ASN A N 1
ATOM 1922 C CA . ASN A 1 252 ? 8.081 9.239 -0.050 1.00 92.88 252 ASN A CA 1
ATOM 1923 C C . ASN A 1 252 ? 7.330 9.468 1.273 1.00 92.88 252 ASN A C 1
ATOM 1925 O O . ASN A 1 252 ? 6.148 9.834 1.246 1.00 92.88 252 ASN A O 1
ATOM 1929 N N . THR A 1 253 ? 7.958 9.208 2.422 1.00 96.25 253 THR A N 1
ATOM 1930 C CA . THR A 1 253 ? 7.310 9.395 3.722 1.00 96.25 253 THR A CA 1
ATOM 1931 C C . THR A 1 253 ? 7.452 10.845 4.166 1.00 96.25 253 THR A C 1
ATOM 1933 O O . THR A 1 253 ? 8.548 11.294 4.490 1.00 96.25 253 THR A O 1
ATOM 1936 N N . ASP A 1 254 ? 6.336 11.567 4.221 1.00 96.88 254 ASP A N 1
ATOM 1937 C CA . ASP A 1 254 ? 6.263 12.860 4.888 1.00 96.88 254 ASP A CA 1
ATOM 1938 C C . ASP A 1 254 ? 5.965 12.597 6.366 1.00 96.88 254 ASP A C 1
ATOM 1940 O O . ASP A 1 254 ? 4.840 12.290 6.747 1.00 96.88 254 ASP A O 1
ATOM 1944 N N . PHE A 1 255 ? 6.998 12.626 7.204 1.00 97.56 255 PHE A N 1
ATOM 1945 C CA . PHE A 1 255 ? 6.841 12.362 8.634 1.00 97.56 255 PHE A CA 1
ATOM 1946 C C . PHE A 1 255 ? 6.141 13.505 9.374 1.00 97.56 255 PHE A C 1
ATOM 1948 O O . PHE A 1 255 ? 5.554 13.259 10.422 1.00 97.56 255 PHE A O 1
ATOM 1955 N N . GLN A 1 256 ? 6.168 14.731 8.842 1.00 97.06 256 GLN A N 1
ATOM 1956 C CA . GLN A 1 256 ? 5.584 15.897 9.512 1.00 97.06 256 GLN A CA 1
ATOM 1957 C C . GLN A 1 256 ? 4.057 15.882 9.465 1.00 97.06 256 GLN A C 1
ATOM 1959 O O . GLN A 1 256 ? 3.408 16.459 10.334 1.00 97.06 256 GLN A O 1
ATOM 1964 N N . ILE A 1 257 ? 3.481 15.226 8.455 1.00 97.69 257 ILE A N 1
ATOM 1965 C CA . ILE A 1 257 ? 2.030 15.142 8.292 1.00 97.69 257 ILE A CA 1
ATOM 1966 C C . ILE A 1 257 ? 1.385 13.981 9.058 1.00 97.69 257 ILE A C 1
ATOM 1968 O O . ILE A 1 257 ? 0.160 13.919 9.167 1.00 97.69 257 ILE A O 1
ATOM 1972 N N . ILE A 1 258 ? 2.195 13.053 9.566 1.00 98.50 258 ILE A N 1
ATOM 1973 C CA . ILE A 1 258 ? 1.741 11.898 10.339 1.00 98.50 258 ILE A CA 1
ATOM 1974 C C . ILE A 1 258 ? 1.734 12.305 11.812 1.00 98.50 258 ILE A C 1
ATOM 1976 O O . ILE A 1 258 ? 2.769 12.693 12.348 1.00 98.50 258 ILE A O 1
ATOM 1980 N N . ASP A 1 259 ? 0.572 12.231 12.461 1.00 98.56 259 ASP A N 1
ATOM 1981 C CA . ASP A 1 259 ? 0.418 12.655 13.856 1.00 98.56 259 ASP A CA 1
ATOM 1982 C C . ASP A 1 259 ? 1.053 11.644 14.820 1.00 98.56 259 ASP A C 1
ATOM 1984 O O . ASP A 1 259 ? 1.699 12.031 15.790 1.00 98.56 259 ASP A O 1
ATOM 1988 N N . GLU A 1 260 ? 0.899 10.348 14.543 1.00 98.06 260 GLU A N 1
ATOM 1989 C CA . GLU A 1 260 ? 1.384 9.277 15.415 1.00 98.06 260 GLU A CA 1
ATOM 1990 C C . GLU A 1 260 ? 1.730 8.018 14.616 1.00 98.06 260 GLU A C 1
ATOM 1992 O O . GLU A 1 260 ? 1.123 7.727 13.582 1.00 98.06 260 GLU A O 1
ATOM 1997 N N . TYR A 1 261 ? 2.681 7.239 15.132 1.00 98.31 261 TYR A N 1
ATOM 1998 C CA . TYR A 1 261 ? 2.920 5.870 14.700 1.00 98.31 261 TYR A CA 1
ATOM 1999 C C . TYR A 1 261 ? 2.599 4.852 15.799 1.00 98.31 261 TYR A C 1
ATOM 2001 O O . TYR A 1 261 ? 3.148 4.915 16.896 1.00 98.31 261 TYR A O 1
ATOM 2009 N N . VAL A 1 262 ? 1.822 3.824 15.459 1.00 98.12 262 VAL A N 1
ATOM 2010 C CA . VAL A 1 262 ? 1.519 2.683 16.334 1.00 98.12 262 VAL A CA 1
ATOM 2011 C C . VAL A 1 262 ? 2.239 1.437 15.817 1.00 98.12 262 VAL A C 1
ATOM 2013 O O . VAL A 1 262 ? 2.209 1.134 14.622 1.00 98.12 262 VAL A O 1
ATOM 2016 N N . LYS A 1 263 ? 2.897 0.685 16.712 1.00 97.25 263 LYS A N 1
ATOM 2017 C CA . LYS A 1 263 ? 3.501 -0.606 16.347 1.00 97.25 263 LYS A CA 1
ATOM 2018 C C . LYS A 1 263 ? 2.440 -1.699 16.287 1.00 97.25 263 LYS A C 1
ATOM 2020 O O . LYS A 1 263 ? 1.665 -1.847 17.230 1.00 97.25 263 LYS A O 1
ATOM 2025 N N . ALA A 1 264 ? 2.484 -2.526 15.250 1.00 96.56 264 ALA A N 1
ATOM 2026 C CA . ALA A 1 264 ? 1.717 -3.762 15.149 1.00 96.56 264 ALA A CA 1
ATOM 2027 C C . ALA A 1 264 ? 2.655 -4.978 15.124 1.00 96.56 264 ALA A C 1
ATOM 2029 O O . ALA A 1 264 ? 3.651 -5.011 14.396 1.00 96.56 264 ALA A O 1
ATOM 2030 N N . ALA A 1 265 ? 2.341 -5.976 15.943 1.00 95.69 265 ALA A N 1
ATOM 2031 C CA . ALA A 1 265 ? 3.025 -7.256 15.995 1.00 95.69 265 ALA A CA 1
ATOM 2032 C C . ALA A 1 265 ? 2.415 -8.251 15.001 1.00 95.69 265 ALA A C 1
ATOM 2034 O O . ALA A 1 265 ? 1.230 -8.200 14.662 1.00 95.69 265 ALA A O 1
ATOM 2035 N N . ASP A 1 266 ? 3.233 -9.202 14.564 1.00 95.69 266 ASP A N 1
ATOM 2036 C CA . ASP A 1 266 ? 2.863 -10.214 13.575 1.00 95.69 266 ASP A CA 1
ATOM 2037 C C . ASP A 1 266 ? 1.617 -11.010 13.989 1.00 95.69 266 ASP A C 1
ATOM 2039 O O . ASP A 1 266 ? 0.634 -11.084 13.251 1.00 95.69 266 ASP A O 1
ATOM 2043 N N . ARG A 1 267 ? 1.619 -11.555 15.213 1.00 96.50 267 ARG A N 1
ATOM 2044 C CA . ARG A 1 267 ? 0.540 -12.421 15.705 1.00 96.50 267 ARG A CA 1
ATOM 2045 C C . ARG A 1 267 ? -0.815 -11.715 15.714 1.00 96.50 267 ARG A C 1
ATOM 2047 O O . ARG A 1 267 ? -1.781 -12.248 15.176 1.00 96.50 267 ARG A O 1
ATOM 2054 N N . GLU A 1 268 ? -0.898 -10.532 16.320 1.00 96.44 268 GLU A N 1
ATOM 2055 C CA . GLU A 1 268 ? -2.154 -9.769 16.391 1.00 96.44 268 GLU A CA 1
ATOM 2056 C C . GLU A 1 268 ? -2.622 -9.326 15.002 1.00 96.44 268 GLU A C 1
ATOM 2058 O O . GLU A 1 268 ? -3.810 -9.426 14.706 1.00 96.44 268 GLU A O 1
ATOM 2063 N N . SER A 1 269 ? -1.695 -8.954 14.113 1.00 98.19 269 SER A N 1
ATOM 2064 C CA . SER A 1 269 ? -2.013 -8.585 12.733 1.00 98.19 269 SER A CA 1
ATOM 2065 C C . SER A 1 269 ? -2.644 -9.761 11.980 1.00 98.19 269 SER A C 1
ATOM 2067 O O . SER A 1 269 ? -3.618 -9.589 11.248 1.00 98.19 269 SER A O 1
ATOM 2069 N N . ALA A 1 270 ? -2.138 -10.980 12.188 1.00 98.06 270 ALA A N 1
ATOM 2070 C CA . ALA A 1 270 ? -2.654 -12.179 11.535 1.00 98.06 270 ALA A CA 1
ATOM 2071 C C . ALA A 1 270 ? -4.047 -12.538 12.067 1.00 98.06 270 ALA A C 1
ATOM 2073 O O . ALA A 1 270 ? -4.951 -12.860 11.294 1.00 98.06 270 ALA A O 1
ATOM 2074 N N . LEU A 1 271 ? -4.238 -12.445 13.386 1.00 98.31 271 LEU A N 1
ATOM 2075 C CA . LEU A 1 271 ? -5.528 -12.692 14.027 1.00 98.31 271 LEU A CA 1
ATOM 2076 C C . LEU A 1 271 ? -6.584 -11.670 13.585 1.00 98.31 271 LEU A C 1
ATOM 2078 O O . LEU A 1 271 ? -7.684 -12.080 13.219 1.00 98.31 271 LEU A O 1
ATOM 2082 N N . CYS A 1 272 ? -6.234 -10.384 13.517 1.00 98.56 272 CYS A N 1
ATOM 2083 C CA . CYS A 1 272 ? -7.126 -9.323 13.048 1.00 98.56 272 CYS A CA 1
ATOM 2084 C C . CYS A 1 272 ? -7.512 -9.506 11.573 1.00 98.56 272 CYS A C 1
ATOM 2086 O O . CYS A 1 272 ? -8.682 -9.384 11.225 1.00 98.56 272 CYS A O 1
ATOM 2088 N N . ALA A 1 273 ? -6.577 -9.892 10.694 1.00 98.50 273 ALA A N 1
ATOM 2089 C CA . ALA A 1 273 ? -6.910 -10.192 9.295 1.00 98.50 273 ALA A CA 1
ATOM 2090 C C . ALA A 1 273 ? -7.941 -11.334 9.177 1.00 98.50 273 ALA A C 1
ATOM 2092 O O . ALA A 1 273 ? -8.875 -11.269 8.376 1.00 98.50 273 ALA A O 1
ATOM 2093 N N . ARG A 1 274 ? -7.812 -12.373 10.013 1.00 98.50 274 ARG A N 1
ATOM 2094 C CA . ARG A 1 274 ? -8.788 -13.473 10.082 1.00 98.50 274 ARG A CA 1
ATOM 2095 C C . ARG A 1 274 ? -10.111 -13.058 10.722 1.00 98.50 274 ARG A C 1
ATOM 2097 O O . ARG A 1 274 ? -11.143 -13.622 10.361 1.00 98.50 274 ARG A O 1
ATOM 2104 N N . GLN A 1 275 ? -10.084 -12.127 11.672 1.00 98.44 275 GLN A N 1
ATOM 2105 C CA . GLN A 1 275 ? -11.279 -11.548 12.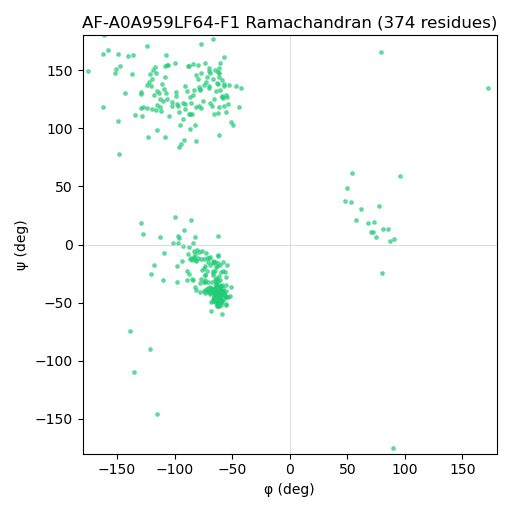278 1.00 98.44 275 GLN A CA 1
ATOM 2106 C C . GLN A 1 275 ? -12.088 -10.788 11.227 1.00 98.44 275 GLN A C 1
ATOM 2108 O O . GLN A 1 275 ? -13.247 -11.129 11.019 1.00 98.44 275 GLN A O 1
ATOM 2113 N N . ILE A 1 276 ? -11.451 -9.881 10.479 1.00 98.69 276 ILE A N 1
ATOM 2114 C CA . ILE A 1 276 ? -12.077 -9.130 9.378 1.00 98.69 276 ILE A CA 1
ATOM 2115 C C . ILE A 1 276 ? -12.740 -10.091 8.378 1.00 98.69 276 ILE A C 1
ATOM 2117 O O . ILE A 1 276 ? -13.898 -9.912 8.007 1.00 98.69 276 ILE A O 1
ATOM 2121 N N . ALA A 1 277 ? -12.053 -11.169 7.991 1.00 98.25 277 ALA A N 1
ATOM 2122 C CA . ALA A 1 277 ? -12.623 -12.160 7.080 1.00 98.25 277 ALA A CA 1
ATOM 2123 C C . ALA A 1 277 ? -13.862 -12.875 7.649 1.00 98.25 277 ALA A C 1
ATOM 2125 O O . ALA A 1 277 ? -14.795 -13.170 6.904 1.00 98.25 277 ALA A O 1
ATOM 2126 N N . ARG A 1 278 ? -13.878 -13.175 8.953 1.00 98.06 278 ARG A N 1
ATOM 2127 C CA . ARG A 1 278 ? -14.960 -13.925 9.607 1.00 98.06 278 ARG A CA 1
ATOM 2128 C C . ARG A 1 278 ? -16.166 -13.055 9.952 1.00 98.06 278 ARG A C 1
ATOM 2130 O O . ARG A 1 278 ? -17.289 -13.538 9.859 1.00 98.06 278 ARG A O 1
ATOM 2137 N N . GLU A 1 279 ? -15.920 -11.832 10.398 1.00 98.19 279 GLU A N 1
ATOM 2138 C CA . GLU A 1 279 ? -16.935 -10.958 10.991 1.00 98.19 279 GLU A CA 1
ATOM 2139 C C . GLU A 1 279 ? -17.483 -9.947 9.983 1.00 98.19 279 GLU A C 1
ATOM 2141 O O . GLU A 1 279 ? -18.669 -9.646 10.020 1.00 98.19 279 GLU A O 1
ATOM 2146 N N . GLU A 1 280 ? -16.658 -9.506 9.029 1.00 98.25 280 GLU A N 1
ATOM 2147 C CA . GLU A 1 280 ? -17.043 -8.516 8.011 1.00 98.25 280 GLU A CA 1
ATOM 2148 C C . GLU A 1 280 ? -17.182 -9.131 6.610 1.00 98.25 280 GLU A C 1
ATOM 2150 O O . GLU A 1 280 ? -17.602 -8.469 5.663 1.00 98.25 280 GLU A O 1
ATOM 2155 N N . GLY A 1 281 ? -16.805 -10.403 6.439 1.00 97.69 281 GLY A N 1
ATOM 2156 C CA . GLY A 1 281 ? -16.841 -11.079 5.138 1.00 97.69 281 GLY A CA 1
ATOM 2157 C C . GLY A 1 281 ? -15.822 -10.538 4.127 1.00 97.69 281 GLY A C 1
ATOM 2158 O O . GLY A 1 281 ? -15.961 -10.774 2.927 1.00 97.69 281 GLY A O 1
ATOM 2159 N N . LEU A 1 282 ? -14.793 -9.817 4.589 1.00 98.25 282 LEU A N 1
ATOM 2160 C CA . LEU A 1 282 ? -13.770 -9.203 3.742 1.00 98.25 282 LEU A CA 1
ATOM 2161 C C . LEU A 1 282 ? -12.457 -9.991 3.811 1.00 98.25 282 LEU A C 1
ATOM 2163 O O . LEU A 1 282 ? -11.748 -9.976 4.817 1.00 98.25 282 LEU A O 1
ATOM 2167 N N . LEU A 1 283 ? -12.086 -10.659 2.717 1.00 98.00 283 LEU A N 1
ATOM 2168 C CA . LEU A 1 283 ? -10.818 -11.387 2.642 1.00 98.00 283 LEU A CA 1
ATOM 2169 C C . LEU A 1 283 ? -9.657 -10.430 2.321 1.00 98.00 283 LEU A C 1
ATOM 2171 O O . LEU A 1 283 ? -9.308 -10.209 1.161 1.00 98.00 283 LEU A O 1
ATOM 2175 N N . VAL A 1 284 ? -9.045 -9.866 3.360 1.00 97.94 284 VAL A N 1
ATOM 2176 C CA . VAL A 1 284 ? -8.000 -8.830 3.257 1.00 97.94 284 VAL A CA 1
ATOM 2177 C C . VAL A 1 284 ? -6.605 -9.347 3.600 1.00 97.94 284 VAL A C 1
ATOM 2179 O O . VAL A 1 284 ? -6.439 -10.419 4.177 1.00 97.94 284 VAL A O 1
ATOM 2182 N N . GLY A 1 285 ? -5.577 -8.603 3.203 1.00 96.56 285 GLY A N 1
ATOM 2183 C CA . GLY A 1 285 ? -4.187 -8.976 3.434 1.00 96.56 285 GLY A CA 1
ATOM 2184 C C . GLY A 1 285 ? -3.677 -8.751 4.857 1.00 96.56 285 GLY A C 1
ATOM 2185 O O . GLY A 1 285 ? -4.319 -8.116 5.694 1.00 96.56 285 GLY A O 1
ATOM 2186 N N . TYR A 1 286 ? -2.459 -9.238 5.108 1.00 96.06 286 TYR A N 1
ATOM 2187 C CA . TYR A 1 286 ? -1.802 -9.205 6.422 1.00 96.06 286 TYR A CA 1
ATOM 2188 C C . TYR A 1 286 ? -1.655 -7.775 6.976 1.00 96.06 286 TYR A C 1
ATOM 2190 O O . TYR A 1 286 ? -1.937 -7.517 8.144 1.00 96.06 286 TYR A O 1
ATOM 2198 N N . SER A 1 287 ? -1.299 -6.824 6.106 1.00 97.31 287 SER A N 1
ATOM 2199 C CA . SER A 1 287 ? -1.183 -5.398 6.445 1.00 97.31 287 SER A CA 1
ATOM 2200 C C . SER A 1 287 ? -2.509 -4.762 6.879 1.00 97.31 287 SER A C 1
ATOM 2202 O O . SER A 1 287 ? -2.513 -3.867 7.716 1.00 97.31 287 SER A O 1
ATOM 2204 N N . SER A 1 288 ? -3.641 -5.251 6.368 1.00 98.50 288 SER A N 1
ATOM 2205 C CA . SER A 1 288 ? -4.975 -4.769 6.755 1.00 98.50 288 SER A CA 1
ATOM 2206 C C . SER A 1 288 ? -5.323 -5.201 8.180 1.00 98.50 288 SER A C 1
ATOM 2208 O O . SER A 1 288 ? -5.868 -4.422 8.956 1.00 98.50 288 SER A O 1
ATOM 2210 N N . GLY A 1 289 ? -4.922 -6.419 8.558 1.00 98.50 289 GLY A N 1
ATOM 2211 C CA . GLY A 1 289 ? -5.004 -6.875 9.941 1.00 98.50 289 GLY A CA 1
ATOM 2212 C C . GLY A 1 289 ? -4.111 -6.068 10.885 1.00 98.50 289 GLY A C 1
ATOM 2213 O O . GLY A 1 289 ? -4.538 -5.755 11.990 1.00 98.50 289 GLY A O 1
ATOM 2214 N N . ALA A 1 290 ? -2.917 -5.656 10.443 1.00 98.56 290 ALA A N 1
ATOM 2215 C CA . ALA A 1 290 ? -2.065 -4.750 11.220 1.00 98.56 290 ALA A CA 1
ATOM 2216 C C . ALA A 1 290 ? -2.738 -3.391 11.466 1.00 98.56 290 ALA A C 1
ATOM 2218 O O . ALA A 1 290 ? -2.635 -2.847 12.562 1.00 98.56 290 ALA A O 1
ATOM 2219 N N . VAL A 1 291 ? -3.466 -2.866 10.473 1.00 98.69 291 VAL A N 1
ATOM 2220 C CA . VAL A 1 291 ? -4.224 -1.614 10.614 1.00 98.69 291 VAL A CA 1
ATOM 2221 C C . VAL A 1 291 ? -5.324 -1.722 11.666 1.00 98.69 291 VAL A C 1
ATOM 2223 O O . VAL A 1 291 ? -5.428 -0.843 12.520 1.00 98.69 291 VAL A O 1
ATOM 2226 N N . LEU A 1 292 ? -6.089 -2.816 11.666 1.00 98.75 292 LEU A N 1
ATOM 2227 C CA . LEU A 1 292 ? -7.089 -3.062 12.708 1.00 98.75 292 LEU A CA 1
ATOM 2228 C C . LEU A 1 292 ? -6.448 -3.283 14.089 1.00 98.75 292 LEU A C 1
ATOM 2230 O O . LEU A 1 292 ? -6.922 -2.731 15.077 1.00 98.75 292 LEU A O 1
ATOM 2234 N N . ALA A 1 293 ? -5.337 -4.022 14.168 1.00 98.56 293 ALA A N 1
ATOM 2235 C CA . ALA A 1 293 ? -4.599 -4.188 15.422 1.00 98.56 293 ALA A CA 1
ATOM 2236 C C . ALA A 1 293 ? -4.105 -2.840 15.977 1.00 98.56 293 ALA A C 1
ATOM 2238 O O . ALA A 1 293 ? -4.151 -2.610 17.183 1.00 98.56 293 ALA A O 1
ATOM 2239 N N . GLY A 1 294 ? -3.670 -1.935 15.094 1.00 98.31 294 GLY A N 1
ATOM 2240 C CA . GLY A 1 294 ? -3.335 -0.556 15.436 1.00 98.31 294 GLY A CA 1
ATOM 2241 C C . GLY A 1 294 ? -4.519 0.213 16.018 1.00 98.31 294 GLY A C 1
ATOM 2242 O O . GLY A 1 294 ? -4.368 0.835 17.066 1.00 98.31 294 GLY A O 1
ATOM 2243 N N . LEU A 1 295 ? -5.699 0.109 15.394 1.00 98.50 295 LEU A N 1
ATOM 2244 C CA . LEU A 1 295 ? -6.930 0.728 15.896 1.00 98.50 295 LEU A CA 1
ATOM 2245 C C . LEU A 1 295 ? -7.269 0.258 17.316 1.00 98.50 295 LEU A C 1
ATOM 2247 O O . LEU A 1 295 ? -7.538 1.084 18.185 1.00 98.50 295 LEU A O 1
ATOM 2251 N N . TYR A 1 296 ? -7.204 -1.050 17.582 1.00 98.38 296 TYR A N 1
ATOM 2252 C CA . TYR A 1 296 ? -7.513 -1.584 18.913 1.00 98.38 296 TYR A CA 1
ATOM 2253 C C . TYR A 1 296 ? -6.593 -1.049 20.013 1.00 98.38 296 TYR A C 1
ATOM 2255 O O . TYR A 1 296 ? -7.028 -0.889 21.149 1.00 98.38 296 TYR A O 1
ATOM 2263 N N . LYS A 1 297 ? -5.339 -0.715 19.696 1.00 97.56 297 LYS A N 1
ATOM 2264 C CA . LYS A 1 297 ? -4.400 -0.140 20.675 1.00 97.56 297 LYS A CA 1
ATOM 2265 C C . LYS A 1 297 ? -4.696 1.309 21.036 1.00 97.56 297 LYS A C 1
ATOM 2267 O O . LYS A 1 297 ? -4.211 1.776 22.060 1.00 97.56 297 LYS A O 1
ATOM 2272 N N . MET A 1 298 ? -5.468 2.004 20.209 1.00 94.94 298 MET A N 1
ATOM 2273 C CA . MET A 1 298 ? -5.836 3.401 20.425 1.00 94.94 298 MET A CA 1
ATOM 2274 C C . MET A 1 298 ? -7.319 3.597 20.722 1.00 94.94 298 MET A C 1
ATOM 2276 O O . MET A 1 298 ? -7.762 4.738 20.823 1.00 94.94 298 MET A O 1
ATOM 2280 N N . MET A 1 299 ? -8.084 2.514 20.893 1.00 94.00 299 MET A N 1
ATOM 2281 C CA . MET A 1 299 ? -9.533 2.587 21.096 1.00 94.00 299 MET A CA 1
ATOM 2282 C C . MET A 1 299 ? -9.913 3.480 22.286 1.00 94.00 299 MET A C 1
ATOM 2284 O O . MET A 1 299 ? -10.881 4.225 22.203 1.00 94.00 299 MET A O 1
ATOM 2288 N N . ASP A 1 300 ? -9.096 3.487 23.345 1.00 93.12 300 ASP A N 1
ATOM 2289 C CA . ASP A 1 300 ? -9.331 4.285 24.555 1.00 93.12 300 ASP A CA 1
ATOM 2290 C C . ASP A 1 300 ? -9.116 5.797 24.346 1.00 93.12 300 ASP A C 1
ATOM 2292 O O . ASP A 1 300 ? -9.471 6.601 25.207 1.00 93.12 300 ASP A O 1
ATOM 2296 N N . THR A 1 301 ? -8.522 6.201 23.218 1.00 94.31 301 THR A N 1
ATOM 2297 C CA . THR A 1 301 ? -8.322 7.617 22.863 1.00 94.31 301 THR A CA 1
ATOM 2298 C C . THR A 1 301 ? -9.445 8.189 21.995 1.00 94.31 301 THR A C 1
ATOM 2300 O O . THR A 1 301 ? -9.556 9.411 21.873 1.00 94.31 301 THR A O 1
ATOM 2303 N N . LEU A 1 302 ? -10.290 7.325 21.424 1.00 96.44 302 LEU A N 1
ATOM 2304 C CA . LEU A 1 302 ? -11.353 7.711 20.498 1.00 96.44 302 LEU A CA 1
ATOM 2305 C C . LEU A 1 302 ? -12.545 8.319 21.245 1.00 96.44 302 LEU A C 1
ATOM 2307 O O . LEU A 1 302 ? -12.855 7.941 22.377 1.00 96.44 302 LEU A O 1
ATOM 2311 N N . GLN A 1 303 ? -13.218 9.265 20.599 1.00 97.00 303 GLN A N 1
ATOM 2312 C CA . GLN A 1 303 ? -14.408 9.942 21.109 1.00 97.00 303 GLN A CA 1
ATOM 2313 C C . GLN A 1 303 ? -15.676 9.457 20.388 1.00 97.00 303 GLN A C 1
ATOM 2315 O O . GLN A 1 303 ? -15.594 9.030 19.238 1.00 97.00 303 GLN A O 1
ATOM 2320 N N . PRO A 1 304 ? -16.866 9.538 21.012 1.00 95.19 304 PRO A N 1
ATOM 2321 C CA . PRO A 1 304 ? -18.119 9.057 20.414 1.00 95.19 304 PRO A CA 1
ATOM 2322 C C . PRO A 1 304 ? -18.463 9.647 19.034 1.00 95.19 304 PRO A C 1
ATOM 2324 O O . PRO A 1 304 ? -19.165 9.017 18.246 1.00 95.19 304 PRO A O 1
ATOM 2327 N N . GLU A 1 305 ? -18.004 10.864 18.750 1.00 95.62 305 GLU A N 1
ATOM 2328 C CA . GLU A 1 305 ? -18.190 11.575 17.483 1.00 95.62 305 GLU A CA 1
ATOM 2329 C C . GLU A 1 305 ? -17.176 11.208 16.388 1.00 95.62 305 GLU A C 1
ATOM 2331 O O . GLU A 1 305 ? -17.303 11.688 15.258 1.00 95.62 305 GLU A O 1
ATOM 2336 N N . ASP A 1 306 ? -16.175 10.381 16.697 1.00 98.25 306 ASP A N 1
ATOM 2337 C CA . ASP A 1 306 ? -15.134 10.029 15.742 1.00 98.25 306 ASP A CA 1
ATOM 2338 C C . ASP A 1 306 ? -15.639 9.157 14.593 1.00 98.25 306 ASP A C 1
ATOM 2340 O O . ASP A 1 306 ? -16.519 8.311 14.733 1.00 98.25 306 ASP A O 1
ATOM 2344 N N . CYS A 1 307 ? -15.022 9.346 13.428 1.00 98.31 307 CYS A N 1
ATOM 2345 C CA . CYS A 1 307 ? -15.245 8.550 12.232 1.00 98.31 307 CYS A CA 1
ATOM 2346 C C . CYS A 1 307 ? -13.892 8.065 11.713 1.00 98.31 307 CYS A C 1
ATOM 2348 O O . CYS A 1 307 ? -13.066 8.849 11.227 1.00 98.31 307 CYS A O 1
ATOM 2350 N N . VAL A 1 308 ? -13.666 6.760 11.835 1.00 98.81 308 VAL A N 1
ATOM 2351 C CA . VAL A 1 308 ? -12.380 6.128 11.541 1.00 98.81 308 VAL A CA 1
ATOM 2352 C C . VAL A 1 308 ? -12.403 5.512 10.148 1.00 98.81 308 VAL A C 1
ATOM 2354 O O . VAL A 1 308 ? -13.300 4.741 9.813 1.00 98.81 308 VAL A O 1
ATOM 2357 N N . VAL A 1 309 ? -11.374 5.790 9.348 1.00 98.94 309 VAL A N 1
ATOM 2358 C CA . VAL A 1 309 ? -11.131 5.134 8.060 1.00 98.94 309 VAL A CA 1
ATOM 2359 C C . VAL A 1 309 ? -9.834 4.330 8.118 1.00 98.94 309 VAL A C 1
ATOM 2361 O O . VAL A 1 309 ? -8.747 4.873 8.316 1.00 98.94 309 VAL A O 1
ATOM 2364 N N . LEU A 1 310 ? -9.951 3.025 7.890 1.00 98.94 310 LEU A N 1
ATOM 2365 C CA . LEU A 1 310 ? -8.854 2.067 7.808 1.00 98.94 310 LEU A CA 1
ATOM 2366 C C . LEU A 1 310 ? -8.508 1.786 6.347 1.00 98.94 310 LEU A C 1
ATOM 2368 O O . LEU A 1 310 ? -9.377 1.400 5.563 1.00 98.94 310 LEU A O 1
ATOM 2372 N N . LEU A 1 311 ? -7.241 1.919 5.960 1.00 98.81 311 LEU A N 1
ATOM 2373 C CA . LEU A 1 311 ? -6.812 1.536 4.616 1.00 98.81 311 LEU A CA 1
ATOM 2374 C C . LEU A 1 311 ? -6.451 0.044 4.540 1.00 98.81 311 LEU A C 1
ATOM 2376 O O . LEU A 1 311 ? -5.421 -0.390 5.060 1.00 98.81 311 LEU A O 1
ATOM 2380 N N . PHE A 1 312 ? -7.251 -0.736 3.810 1.00 98.69 312 PHE A N 1
ATOM 2381 C CA . PHE A 1 312 ? -6.986 -2.155 3.557 1.00 98.69 312 PHE A CA 1
ATOM 2382 C C . PHE A 1 312 ? -6.278 -2.334 2.217 1.00 98.69 312 PHE A C 1
ATOM 2384 O O . PHE A 1 312 ? -6.888 -2.232 1.155 1.00 98.69 312 PHE A O 1
ATOM 2391 N N . SER A 1 313 ? -4.964 -2.566 2.276 1.00 97.25 313 SER A N 1
ATOM 2392 C CA . SER A 1 313 ? -4.048 -2.360 1.146 1.00 97.25 313 SER A CA 1
ATOM 2393 C C . SER A 1 313 ? -4.143 -3.393 0.028 1.00 97.25 313 SER A C 1
ATOM 2395 O O . SER A 1 313 ? -3.837 -3.060 -1.118 1.00 97.25 313 SER A O 1
ATOM 2397 N N . ASP A 1 314 ? -4.469 -4.646 0.335 1.00 97.06 314 ASP A N 1
ATOM 2398 C CA . ASP A 1 314 ? -4.471 -5.734 -0.640 1.00 97.06 314 ASP A CA 1
ATOM 2399 C C . ASP A 1 314 ? -5.363 -6.912 -0.245 1.00 97.06 314 ASP A C 1
ATOM 2401 O O . ASP A 1 314 ? -5.868 -7.009 0.875 1.00 97.06 314 ASP A O 1
ATOM 2405 N N . HIS A 1 315 ? -5.598 -7.793 -1.215 1.00 97.38 315 HIS A N 1
ATOM 2406 C CA . HIS A 1 315 ? -6.489 -8.936 -1.062 1.00 97.38 315 HIS A CA 1
ATOM 2407 C C . HIS A 1 315 ? -5.827 -10.110 -0.324 1.00 97.38 315 HIS A C 1
ATOM 2409 O O . HIS A 1 315 ? -4.666 -10.457 -0.565 1.00 97.38 315 HIS A O 1
ATOM 2415 N N . GLY A 1 316 ? -6.603 -10.799 0.515 1.00 96.06 316 GLY A N 1
ATOM 2416 C CA . GLY A 1 316 ? -6.130 -11.907 1.347 1.00 96.06 316 GLY A CA 1
ATOM 2417 C C . GLY A 1 316 ? -5.703 -13.156 0.570 1.00 96.06 316 GLY A C 1
ATOM 2418 O O . GLY A 1 316 ? -4.948 -13.976 1.093 1.00 96.06 316 GLY A O 1
ATOM 2419 N N . SER A 1 317 ? -6.082 -13.279 -0.710 1.00 93.19 317 SER A N 1
ATOM 2420 C CA . SER A 1 317 ? -5.662 -14.403 -1.568 1.00 93.19 317 SER A CA 1
ATOM 2421 C C . SER A 1 317 ? -4.139 -14.545 -1.696 1.00 93.19 317 SER A C 1
ATOM 2423 O O . SER A 1 317 ? -3.637 -15.634 -1.966 1.00 93.19 317 SER A O 1
ATOM 2425 N N . ARG A 1 318 ? -3.385 -13.465 -1.457 1.00 89.31 318 ARG A N 1
ATOM 2426 C CA . ARG A 1 318 ? -1.912 -13.452 -1.466 1.00 89.31 318 ARG A CA 1
ATOM 2427 C C . ARG A 1 318 ? -1.293 -14.207 -0.283 1.00 89.31 318 ARG A C 1
ATOM 2429 O O . ARG A 1 318 ? -0.091 -14.468 -0.287 1.00 89.31 318 ARG A O 1
ATOM 2436 N N . TYR A 1 319 ? -2.109 -14.565 0.708 1.00 92.75 319 TYR A N 1
ATOM 2437 C CA . TYR A 1 319 ? -1.684 -15.112 1.995 1.00 92.75 319 TYR A CA 1
ATOM 2438 C C . TYR A 1 319 ? -2.418 -16.409 2.370 1.00 92.75 319 TYR A C 1
ATOM 2440 O O . TYR A 1 319 ? -2.418 -16.786 3.542 1.00 92.75 319 TYR A O 1
ATOM 2448 N N . LEU A 1 320 ? -3.035 -17.097 1.397 1.00 93.88 320 LEU A N 1
ATOM 2449 C CA . LEU A 1 320 ? -3.815 -18.318 1.649 1.00 93.88 320 LEU A CA 1
ATOM 2450 C C . LEU A 1 320 ? -2.993 -19.418 2.318 1.00 93.88 320 LEU A C 1
ATOM 2452 O O . LEU A 1 320 ? -3.462 -20.007 3.277 1.00 93.88 320 LEU A O 1
ATOM 2456 N N . SER A 1 321 ? -1.755 -19.634 1.872 1.00 92.12 321 SER A N 1
ATOM 2457 C CA . SER A 1 321 ? -0.818 -20.600 2.466 1.00 92.12 321 SER A CA 1
ATOM 2458 C C . SER A 1 321 ? -0.025 -20.022 3.653 1.00 92.12 321 SER A C 1
ATOM 2460 O O . SER A 1 321 ? 1.110 -20.434 3.902 1.00 92.12 321 SER A O 1
ATOM 2462 N N . LYS A 1 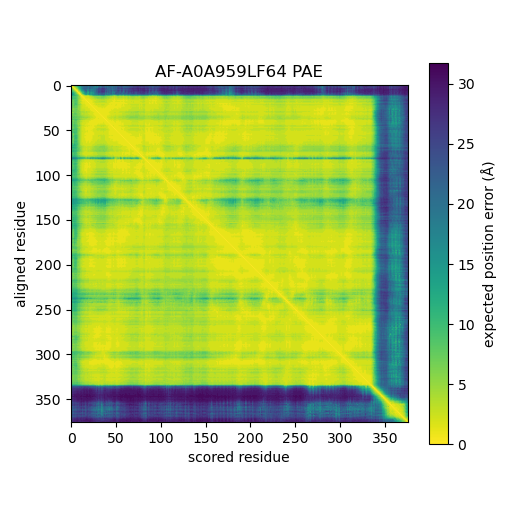322 ? -0.534 -18.950 4.275 1.00 93.25 322 LYS A N 1
ATOM 2463 C CA . LYS A 1 322 ? 0.110 -18.220 5.378 1.00 93.25 322 LYS A CA 1
ATOM 2464 C C . LYS A 1 322 ? -0.895 -17.915 6.482 1.00 93.25 322 LYS A C 1
ATOM 2466 O O . LYS A 1 322 ? -1.348 -18.826 7.151 1.00 93.25 322 LYS A O 1
ATOM 2471 N N . ILE A 1 323 ? -1.280 -16.651 6.671 1.00 95.75 323 ILE A N 1
ATOM 2472 C CA . ILE A 1 323 ? -2.149 -16.239 7.783 1.00 95.75 323 ILE A CA 1
ATOM 2473 C C . ILE A 1 323 ? -3.547 -16.871 7.722 1.00 95.75 323 ILE A C 1
ATOM 2475 O O . ILE A 1 323 ? -4.242 -16.909 8.731 1.00 95.75 323 ILE A O 1
ATOM 2479 N N . PHE A 1 324 ? -3.961 -17.373 6.555 1.00 96.50 324 PHE A N 1
ATOM 2480 C CA . PHE A 1 324 ? -5.219 -18.103 6.378 1.00 96.50 324 PHE A CA 1
ATOM 2481 C C . PHE A 1 324 ? -5.061 -19.632 6.407 1.00 96.50 324 PHE A C 1
ATOM 2483 O O . PHE A 1 324 ? -6.059 -20.338 6.288 1.00 96.50 324 PHE A O 1
ATOM 2490 N N . ASP A 1 325 ? -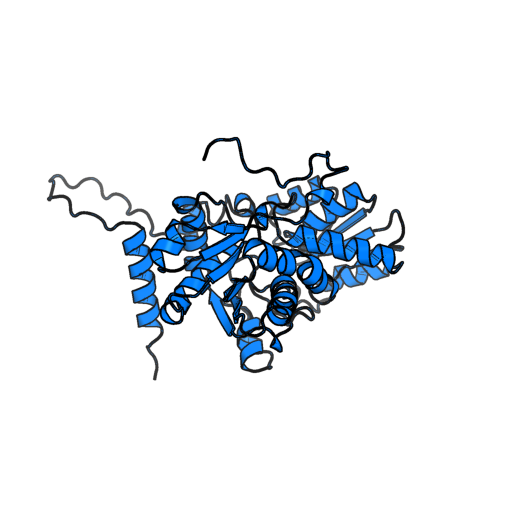3.842 -20.132 6.608 1.00 96.38 325 ASP A N 1
ATOM 2491 C CA . ASP A 1 325 ? -3.516 -21.543 6.800 1.00 96.38 325 ASP A CA 1
ATOM 2492 C C . ASP A 1 325 ? -3.283 -21.804 8.298 1.00 96.38 325 ASP A C 1
ATOM 2494 O O . ASP A 1 325 ? -2.406 -21.201 8.924 1.00 96.38 325 ASP A O 1
ATOM 2498 N N . ASP A 1 326 ? -4.088 -22.688 8.891 1.00 96.81 326 ASP A N 1
ATOM 2499 C CA . ASP A 1 326 ? -3.990 -23.024 10.314 1.00 96.81 326 ASP A CA 1
ATOM 2500 C C . ASP A 1 326 ? -2.659 -23.697 10.667 1.00 96.81 326 ASP A C 1
ATOM 2502 O O . ASP A 1 326 ? -2.096 -23.388 11.718 1.00 96.81 326 ASP A O 1
ATOM 2506 N N . ASP A 1 327 ? -2.109 -24.536 9.785 1.00 96.75 327 ASP A N 1
ATOM 2507 C CA . ASP A 1 327 ? -0.830 -25.206 10.022 1.00 96.75 327 ASP A CA 1
ATOM 2508 C C . ASP A 1 327 ? 0.309 -24.185 10.028 1.00 96.75 327 ASP A C 1
ATOM 2510 O O . ASP A 1 327 ? 1.183 -24.221 10.900 1.00 96.75 327 ASP A O 1
ATOM 2514 N N . TRP A 1 328 ? 0.275 -23.221 9.102 1.00 95.12 328 TRP A N 1
ATOM 2515 C CA . TRP A 1 328 ? 1.233 -22.117 9.098 1.00 95.12 328 TRP A CA 1
ATOM 2516 C C . TRP A 1 328 ? 1.102 -21.271 10.367 1.00 95.12 328 TRP A C 1
ATOM 2518 O O . TRP A 1 328 ? 2.106 -20.990 11.022 1.00 95.12 328 TRP A O 1
ATOM 2528 N N . MET A 1 329 ? -0.124 -20.906 10.752 1.00 96.75 329 MET A N 1
ATOM 2529 C CA . MET A 1 329 ? -0.389 -20.110 11.952 1.00 96.75 329 MET A CA 1
ATOM 2530 C C . MET A 1 329 ? 0.084 -20.811 13.230 1.00 96.75 329 MET A C 1
ATOM 2532 O O . MET A 1 329 ? 0.694 -20.175 14.089 1.00 96.75 329 MET A O 1
ATOM 2536 N N . THR A 1 330 ? -0.143 -22.118 13.364 1.00 96.19 330 THR A N 1
ATOM 2537 C CA . THR A 1 330 ? 0.371 -22.914 14.485 1.00 96.19 330 THR A CA 1
ATOM 2538 C C . THR A 1 330 ? 1.896 -23.038 14.438 1.00 96.19 330 THR A C 1
ATOM 2540 O O . THR A 1 330 ? 2.542 -22.923 15.479 1.00 96.19 330 THR A O 1
ATOM 2543 N N . ALA A 1 331 ? 2.499 -23.206 13.257 1.00 95.25 331 ALA A N 1
ATOM 2544 C CA . ALA A 1 331 ? 3.955 -23.256 13.101 1.00 95.25 331 ALA A CA 1
ATOM 2545 C C . ALA A 1 331 ? 4.644 -21.928 13.464 1.00 95.25 331 ALA A C 1
ATOM 2547 O O . ALA A 1 331 ? 5.769 -21.946 13.960 1.00 95.25 331 ALA A O 1
ATOM 2548 N N . GLN A 1 332 ? 3.973 -20.788 13.261 1.00 93.94 332 GLN A N 1
ATOM 2549 C CA . GLN A 1 332 ? 4.436 -19.482 13.749 1.00 93.94 332 GLN A CA 1
ATOM 2550 C C . GLN A 1 332 ? 4.159 -19.254 15.249 1.00 93.94 332 GLN A C 1
ATOM 2552 O O . GLN A 1 332 ? 4.578 -18.239 15.799 1.00 93.94 332 GLN A O 1
ATOM 2557 N N . GLY A 1 333 ? 3.438 -20.159 15.922 1.00 94.69 333 GLY A N 1
ATOM 2558 C CA . GLY A 1 333 ? 3.002 -19.980 17.312 1.00 94.69 333 GLY A CA 1
ATOM 2559 C C . GLY A 1 333 ? 1.868 -18.961 17.480 1.00 94.69 333 GLY A C 1
ATOM 2560 O O . GLY A 1 333 ? 1.658 -18.433 18.570 1.00 94.69 333 GLY A O 1
ATOM 2561 N N . PHE A 1 334 ? 1.137 -18.639 16.410 1.00 94.81 334 PHE A N 1
ATOM 2562 C CA . PHE A 1 334 ? 0.047 -17.659 16.446 1.00 94.81 334 PHE A CA 1
ATOM 2563 C C . PHE A 1 334 ? -1.278 -18.274 16.894 1.00 94.81 334 PHE A C 1
ATOM 2565 O O . PHE A 1 334 ? -2.081 -17.594 17.534 1.00 94.81 334 PHE A O 1
ATOM 2572 N N . LEU A 1 335 ? -1.478 -19.560 16.612 1.00 93.00 335 LEU A N 1
ATOM 2573 C CA . LEU A 1 335 ? -2.556 -20.363 17.176 1.00 93.00 335 LEU A CA 1
ATOM 2574 C C . LEU A 1 335 ? -2.006 -21.371 18.178 1.00 93.00 335 LEU A C 1
ATOM 2576 O O . LEU A 1 335 ? -0.946 -21.960 17.953 1.00 93.00 335 LEU A O 1
ATOM 2580 N N . ASP A 1 336 ? -2.774 -21.615 19.238 1.00 84.31 336 ASP A N 1
ATOM 2581 C CA . ASP A 1 336 ? -2.505 -22.715 20.157 1.00 84.31 336 ASP A CA 1
ATOM 2582 C C . ASP A 1 336 ? -2.485 -24.032 19.377 1.00 84.31 336 ASP A C 1
ATOM 2584 O O . ASP A 1 336 ? -3.330 -24.263 18.503 1.00 84.31 336 ASP A O 1
ATOM 2588 N N . GLN A 1 337 ? -1.536 -24.917 19.693 1.00 62.69 337 GLN A N 1
ATOM 2589 C CA . GLN A 1 337 ? -1.592 -26.264 19.137 1.00 62.69 337 GLN A CA 1
ATOM 2590 C C . GLN A 1 337 ? -2.903 -26.905 19.596 1.00 62.69 337 GLN A C 1
ATOM 2592 O O . GLN A 1 337 ? -3.210 -26.836 20.792 1.00 62.69 337 GLN A O 1
ATOM 2597 N N . PRO A 1 338 ? -3.677 -27.545 18.699 1.00 55.03 338 PRO A N 1
ATOM 2598 C CA . PRO A 1 338 ? -4.796 -28.347 19.152 1.00 55.03 338 PRO A CA 1
ATOM 2599 C C . PRO A 1 338 ? -4.234 -29.335 20.169 1.00 55.03 338 PRO A C 1
ATOM 2601 O O . PRO A 1 338 ? -3.306 -30.082 19.846 1.00 55.03 338 PRO A O 1
ATOM 2604 N N . GLU A 1 339 ? -4.742 -29.296 21.409 1.00 49.69 339 GLU A N 1
ATOM 2605 C CA . GLU A 1 339 ? -4.395 -30.291 22.420 1.00 49.69 339 GLU A CA 1
ATOM 2606 C C . GLU A 1 339 ? -4.446 -31.646 21.722 1.00 49.69 339 GLU A C 1
ATOM 2608 O O . GLU A 1 339 ? -5.499 -32.028 21.195 1.00 49.69 339 GLU A O 1
ATOM 2613 N N . LYS A 1 340 ? -3.310 -32.358 21.657 1.00 44.03 340 LYS A N 1
ATOM 2614 C CA . LYS A 1 340 ? -3.313 -33.765 21.259 1.00 44.03 340 LYS A CA 1
ATOM 2615 C C . LYS A 1 340 ? -4.367 -34.399 22.141 1.00 44.03 340 LYS A C 1
ATOM 2617 O O . LYS A 1 340 ? -4.120 -34.520 23.340 1.00 44.03 340 LYS A O 1
ATOM 2622 N N . LYS A 1 341 ? -5.539 -34.720 21.576 1.00 40.38 341 LYS A N 1
ATOM 2623 C CA . LYS A 1 341 ? -6.642 -35.340 22.306 1.00 40.38 341 LYS A CA 1
ATOM 2624 C C . LYS A 1 341 ? -6.028 -36.507 23.063 1.00 40.38 341 LYS A C 1
ATOM 2626 O O . LYS A 1 341 ? -5.678 -37.519 22.456 1.00 40.38 341 LYS A O 1
ATOM 2631 N N . ARG A 1 342 ? -5.817 -36.341 24.373 1.00 42.28 342 ARG A N 1
ATOM 2632 C CA . ARG A 1 342 ? -5.474 -37.465 25.235 1.00 42.28 342 ARG A CA 1
ATOM 2633 C C . ARG A 1 342 ? -6.602 -38.458 25.008 1.00 42.28 342 ARG A C 1
ATOM 2635 O O . ARG A 1 342 ? -7.768 -38.060 25.026 1.00 42.28 342 ARG A O 1
ATOM 2642 N N . ALA A 1 343 ? -6.237 -39.704 24.704 1.00 40.62 343 ALA A N 1
ATOM 2643 C CA . ALA A 1 343 ? -7.193 -40.789 24.538 1.00 40.62 343 ALA A CA 1
ATOM 2644 C C . ALA A 1 343 ? -8.250 -40.690 25.652 1.00 40.62 343 ALA A C 1
ATOM 2646 O O . ALA A 1 343 ? -7.872 -40.395 26.793 1.00 40.62 343 ALA A O 1
ATOM 2647 N N . PRO A 1 344 ? -9.545 -40.837 25.326 1.00 39.97 344 PRO A N 1
ATOM 2648 C CA . PRO A 1 344 ? -10.617 -40.487 26.241 1.00 39.97 344 PRO A CA 1
ATOM 2649 C C . PRO A 1 344 ? -10.421 -41.242 27.554 1.00 39.97 344 PRO A C 1
ATOM 2651 O O . PRO A 1 344 ? -10.504 -42.469 27.595 1.00 39.97 344 PRO A O 1
ATOM 2654 N N . ARG A 1 345 ? -10.138 -40.504 28.634 1.00 46.38 345 ARG A N 1
ATOM 2655 C CA . ARG A 1 345 ? -10.325 -41.040 29.978 1.00 46.38 345 ARG A CA 1
ATOM 2656 C C . ARG A 1 345 ? -11.826 -41.206 30.154 1.00 46.38 345 ARG A C 1
ATOM 2658 O O . ARG A 1 345 ? -12.594 -40.259 30.015 1.00 46.38 345 ARG A O 1
ATOM 2665 N N . THR A 1 346 ? -12.224 -42.443 30.383 1.00 44.75 346 THR A N 1
ATOM 2666 C CA . THR A 1 346 ? -13.589 -42.863 30.666 1.00 44.75 346 THR A CA 1
ATOM 2667 C C . THR A 1 346 ? -14.080 -42.208 31.954 1.00 44.75 346 THR A C 1
ATOM 2669 O O . THR A 1 346 ? -13.785 -42.732 33.018 1.00 44.75 346 THR A O 1
ATOM 2672 N N . THR A 1 347 ? -14.769 -41.069 31.840 1.00 44.16 347 THR A N 1
ATOM 2673 C CA . THR A 1 347 ? -15.944 -40.623 32.627 1.00 44.16 347 THR A CA 1
ATOM 2674 C C . THR A 1 347 ? -16.261 -39.163 32.266 1.00 44.16 347 THR A C 1
ATOM 2676 O O . THR A 1 347 ? -15.329 -38.362 32.207 1.00 44.16 347 THR A O 1
ATOM 2679 N N . PRO A 1 348 ? -17.529 -38.779 32.026 1.00 44.66 348 PRO A N 1
ATOM 2680 C CA . PRO A 1 348 ? -17.869 -37.396 31.711 1.00 44.66 348 PRO A CA 1
ATOM 2681 C C . PRO A 1 348 ? -17.970 -36.554 32.993 1.00 44.66 348 PRO A C 1
ATOM 2683 O O . PRO A 1 348 ? -18.819 -36.811 33.843 1.00 44.66 348 PRO A O 1
ATOM 2686 N N . GLU A 1 349 ? -17.123 -35.532 33.109 1.00 48.22 349 GLU A N 1
ATOM 2687 C CA . GLU A 1 349 ? -17.380 -34.363 33.960 1.00 48.22 349 GLU A CA 1
ATOM 2688 C C . GLU A 1 349 ? -18.249 -33.341 33.198 1.00 48.22 349 GLU A C 1
ATOM 2690 O O . GLU A 1 349 ? -18.259 -33.345 31.960 1.00 48.22 349 GLU A O 1
ATOM 2695 N N . PRO A 1 350 ? -19.008 -32.479 33.902 1.00 44.69 350 PRO A N 1
ATOM 2696 C CA . PRO A 1 350 ? -19.932 -31.553 33.262 1.00 44.69 350 PRO A CA 1
ATOM 2697 C C . PRO A 1 350 ? -19.194 -30.545 32.373 1.00 44.69 350 PRO A C 1
ATOM 2699 O O . PRO A 1 350 ? -18.141 -30.020 32.730 1.00 44.69 350 PRO A O 1
ATOM 2702 N N . ALA A 1 351 ? -19.768 -30.268 31.202 1.00 47.28 351 ALA A N 1
ATOM 2703 C CA . ALA A 1 351 ? -19.193 -29.375 30.208 1.00 47.28 351 ALA A CA 1
ATOM 2704 C C . ALA A 1 351 ? -19.054 -27.942 30.750 1.00 47.28 351 ALA A C 1
ATOM 2706 O O . ALA A 1 351 ? -20.045 -27.242 30.954 1.00 47.28 351 ALA A O 1
ATOM 2707 N N . VAL A 1 352 ? -17.811 -27.493 30.923 1.00 53.56 352 VAL A N 1
ATOM 2708 C CA . VAL A 1 352 ? -17.487 -26.076 31.105 1.00 53.56 352 VAL A CA 1
ATOM 2709 C C . VAL A 1 352 ? -17.605 -25.390 29.742 1.00 53.56 352 VAL A C 1
ATOM 2711 O O . VAL A 1 352 ? -16.972 -25.809 28.768 1.00 53.56 352 VAL A O 1
ATOM 2714 N N . GLN A 1 353 ? -18.440 -24.353 29.658 1.00 45.53 353 GLN A N 1
ATOM 2715 C CA . GLN A 1 353 ? -18.556 -23.502 28.472 1.00 45.53 353 GLN A CA 1
ATOM 2716 C C . GLN A 1 353 ? -17.186 -22.899 28.143 1.00 45.53 353 GLN A C 1
ATOM 2718 O O . GLN A 1 353 ? -16.595 -22.189 28.954 1.00 45.53 353 GLN A O 1
ATOM 2723 N N . LYS A 1 354 ? -16.661 -23.208 26.952 1.00 51.00 354 LYS A N 1
ATOM 2724 C CA . LYS A 1 354 ? -15.425 -22.594 26.463 1.00 51.00 354 LYS A CA 1
ATOM 2725 C C . LYS A 1 354 ? -15.712 -21.155 26.022 1.00 51.00 354 LYS A C 1
ATOM 2727 O O . LYS A 1 354 ? -16.704 -20.953 25.320 1.00 51.00 354 LYS A O 1
ATOM 2732 N N . PRO A 1 355 ? -14.835 -20.193 26.352 1.00 51.78 355 PRO A N 1
ATOM 2733 C CA . PRO A 1 355 ? -14.994 -18.815 25.918 1.00 51.78 355 PRO A CA 1
ATOM 2734 C C . PRO A 1 355 ? -14.970 -18.705 24.388 1.00 51.78 355 PRO A C 1
ATOM 2736 O O . PRO A 1 355 ? -14.251 -19.426 23.673 1.00 51.78 355 PRO A O 1
ATOM 2739 N N . SER A 1 356 ? -15.780 -17.782 23.886 1.00 59.50 356 SER A N 1
ATOM 2740 C CA . SER A 1 356 ? -15.842 -17.387 22.484 1.00 59.50 356 SER A CA 1
ATOM 2741 C C . SER A 1 356 ? -14.470 -16.916 21.981 1.00 59.50 356 SER A C 1
ATOM 2743 O O . SER A 1 356 ? -13.558 -16.604 22.751 1.00 59.50 356 SER A O 1
ATOM 2745 N N . ILE A 1 357 ? -14.282 -16.897 20.660 1.00 49.03 357 ILE A N 1
ATOM 2746 C CA . ILE A 1 357 ? -13.051 -16.358 20.057 1.00 49.03 357 ILE A CA 1
ATOM 2747 C C . ILE A 1 357 ? -12.861 -14.887 20.476 1.00 49.03 357 ILE A C 1
ATOM 2749 O O . ILE A 1 357 ? -11.745 -14.506 20.813 1.00 49.03 357 ILE A O 1
ATOM 2753 N N . ARG A 1 358 ? -13.957 -14.120 20.575 1.00 51.09 358 ARG A N 1
ATOM 2754 C CA . ARG A 1 358 ? -13.992 -12.732 21.064 1.00 51.09 358 ARG A CA 1
ATOM 2755 C C . ARG A 1 358 ? -13.379 -12.585 22.458 1.00 51.09 358 ARG A C 1
ATOM 2757 O O . ARG A 1 358 ? -12.473 -11.786 22.657 1.00 51.09 358 ARG A O 1
ATOM 2764 N N . GLU A 1 359 ? -13.810 -13.408 23.411 1.00 57.66 359 GLU A N 1
ATOM 2765 C CA . GLU A 1 359 ? -13.285 -13.370 24.784 1.00 57.66 359 GLU A CA 1
ATOM 2766 C C . GLU A 1 359 ? -11.800 -13.742 24.852 1.00 57.66 359 GLU A C 1
ATOM 2768 O O . GLU A 1 359 ? -11.069 -13.196 25.672 1.00 57.66 359 GLU A O 1
ATOM 2773 N N . ARG A 1 360 ? -11.325 -14.619 23.959 1.00 62.12 360 ARG A N 1
ATOM 2774 C CA . ARG A 1 360 ? -9.902 -14.984 23.873 1.00 62.12 360 ARG A CA 1
ATOM 2775 C C . ARG A 1 360 ? -9.038 -13.880 23.267 1.00 62.12 360 ARG A C 1
ATOM 2777 O O . ARG A 1 360 ? -7.928 -13.659 23.746 1.00 62.12 360 ARG A O 1
ATOM 2784 N N . VAL A 1 361 ? -9.535 -13.177 22.250 1.00 56.59 361 VAL A N 1
ATOM 2785 C CA . VAL A 1 361 ? -8.827 -12.046 21.629 1.00 56.59 361 VAL A CA 1
ATOM 2786 C C . VAL A 1 361 ? -8.722 -10.882 22.619 1.00 56.59 361 VAL A C 1
ATOM 2788 O O . VAL A 1 361 ? -7.617 -10.421 22.891 1.00 56.59 361 VAL A O 1
ATOM 2791 N N . VAL A 1 362 ? -9.827 -10.495 23.263 1.00 62.59 362 VAL A N 1
ATOM 2792 C CA . VAL A 1 362 ? -9.841 -9.423 24.277 1.00 62.59 362 VAL A CA 1
ATOM 2793 C C . VAL A 1 362 ? -8.983 -9.775 25.501 1.00 62.59 362 VAL A C 1
ATOM 2795 O O . VAL A 1 362 ? -8.257 -8.921 26.012 1.00 62.59 362 VAL A O 1
ATOM 2798 N N . ALA A 1 363 ? -9.009 -11.031 25.962 1.00 63.09 363 ALA A N 1
ATOM 2799 C CA . ALA A 1 363 ? -8.136 -11.484 27.049 1.00 63.09 363 ALA A CA 1
ATOM 2800 C C . ALA A 1 363 ? -6.648 -11.400 26.670 1.00 63.09 363 ALA A C 1
ATOM 2802 O O . ALA A 1 363 ? -5.846 -10.929 27.473 1.00 63.09 363 ALA A O 1
ATOM 2803 N N . THR A 1 364 ? -6.297 -11.757 25.428 1.00 62.34 364 THR A N 1
ATOM 2804 C CA . THR A 1 364 ? -4.925 -11.622 24.908 1.00 62.34 364 THR A CA 1
ATOM 2805 C C . THR A 1 364 ? -4.471 -10.156 24.920 1.00 62.34 364 THR A C 1
ATOM 2807 O O . THR A 1 364 ? -3.351 -9.867 25.336 1.00 62.34 364 THR A O 1
ATOM 2810 N N . PHE A 1 365 ? -5.331 -9.213 24.512 1.00 59.56 365 PHE A N 1
ATOM 2811 C CA . PHE A 1 365 ? -5.003 -7.780 24.538 1.00 59.56 365 PHE A CA 1
ATOM 2812 C C . PHE A 1 365 ? -4.786 -7.252 25.964 1.00 59.56 365 PHE A C 1
ATOM 2814 O O . PHE A 1 365 ? -3.848 -6.489 26.197 1.00 59.56 365 PHE A O 1
ATOM 2821 N N . ARG A 1 366 ? -5.584 -7.706 26.941 1.00 58.66 366 ARG A N 1
ATOM 2822 C CA . ARG A 1 366 ? -5.406 -7.337 28.358 1.00 58.66 366 ARG A CA 1
ATOM 2823 C C . ARG A 1 366 ? -4.130 -7.920 28.972 1.00 58.66 366 ARG A C 1
ATOM 2825 O O . ARG A 1 366 ? -3.457 -7.225 29.728 1.00 58.66 366 ARG A O 1
ATOM 2832 N N . GLU A 1 367 ? -3.769 -9.159 28.639 1.00 58.06 367 GLU A N 1
ATOM 283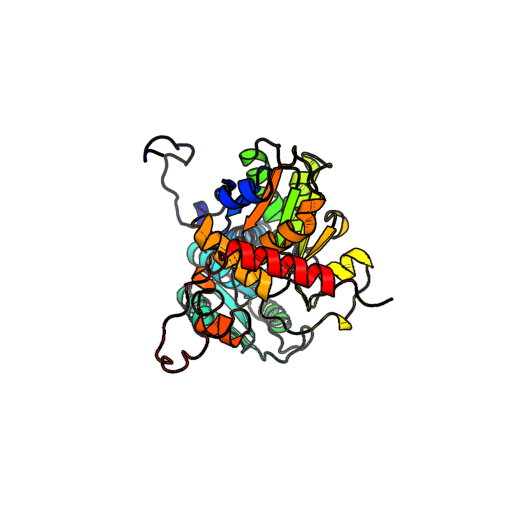3 C CA . GLU A 1 367 ? -2.523 -9.783 29.113 1.00 58.06 367 GLU A CA 1
ATOM 2834 C C . GLU A 1 367 ? -1.272 -9.118 28.520 1.00 58.06 367 GLU A C 1
ATOM 2836 O O . GLU A 1 367 ? -0.286 -8.915 29.234 1.00 58.06 367 GLU A O 1
ATOM 2841 N N . LEU A 1 368 ? -1.315 -8.718 27.245 1.00 50.66 368 LEU A N 1
ATOM 2842 C CA . LEU A 1 368 ? -0.208 -8.024 26.577 1.00 50.66 368 LEU A CA 1
ATOM 2843 C C . LEU A 1 368 ? -0.033 -6.580 27.072 1.00 50.66 368 LEU A C 1
ATOM 2845 O O . LEU A 1 368 ? 1.097 -6.145 27.291 1.00 50.66 368 LEU A O 1
ATOM 2849 N N . ALA A 1 369 ? -1.127 -5.857 27.334 1.00 52.19 369 ALA A N 1
ATOM 2850 C CA . ALA A 1 369 ? -1.067 -4.527 27.947 1.00 52.19 369 ALA A CA 1
ATOM 2851 C C . ALA A 1 369 ? -0.482 -4.571 29.374 1.00 52.19 369 ALA A C 1
ATOM 2853 O O . ALA A 1 369 ? 0.273 -3.684 29.769 1.00 52.19 369 ALA A O 1
ATOM 2854 N N . ALA A 1 370 ? -0.767 -5.633 30.137 1.00 47.56 370 ALA A N 1
ATOM 2855 C CA . ALA A 1 370 ? -0.224 -5.824 31.482 1.00 47.56 370 ALA A CA 1
ATOM 2856 C C . ALA A 1 370 ? 1.267 -6.216 31.491 1.00 47.56 370 ALA A C 1
ATOM 2858 O O . ALA A 1 370 ? 1.990 -5.856 32.418 1.00 47.56 370 ALA A O 1
ATOM 2859 N N . SER A 1 371 ? 1.745 -6.922 30.463 1.00 47.72 371 SER A N 1
ATOM 2860 C CA . SER A 1 371 ? 3.152 -7.339 30.351 1.00 47.72 371 SER A CA 1
ATOM 2861 C C . SER A 1 371 ? 4.068 -6.274 29.732 1.00 47.72 371 SER A C 1
ATOM 2863 O O . SER A 1 371 ? 5.283 -6.362 29.892 1.00 47.72 371 SER A O 1
ATOM 2865 N N . ALA A 1 372 ? 3.506 -5.223 29.124 1.00 47.47 372 ALA A N 1
ATOM 2866 C CA . ALA A 1 372 ? 4.244 -4.037 28.680 1.00 47.47 372 ALA A CA 1
ATOM 2867 C C . ALA A 1 372 ? 4.551 -3.025 29.810 1.00 47.47 372 ALA A C 1
ATOM 2869 O O . ALA A 1 372 ? 5.377 -2.140 29.614 1.00 47.47 372 ALA A O 1
ATOM 2870 N N . ASN A 1 373 ? 3.940 -3.169 30.995 1.00 47.22 373 ASN A N 1
ATOM 2871 C CA . ASN A 1 373 ? 4.108 -2.262 32.145 1.00 47.22 373 ASN A CA 1
ATOM 2872 C C . ASN A 1 373 ? 5.094 -2.768 33.217 1.00 47.22 373 ASN A C 1
ATOM 2874 O O . ASN A 1 373 ? 5.036 -2.365 34.379 1.00 47.22 373 ASN A O 1
ATOM 2878 N N . LEU A 1 374 ? 6.019 -3.650 32.841 1.00 38.03 374 LEU A N 1
ATOM 2879 C CA . LEU A 1 374 ? 7.097 -4.106 33.715 1.00 38.03 374 LEU A CA 1
ATOM 2880 C C . LEU A 1 374 ? 8.447 -3.825 33.065 1.00 38.03 374 LEU A C 1
ATOM 2882 O O . LEU A 1 374 ? 8.960 -4.650 32.315 1.00 38.03 374 LEU A O 1
ATOM 2886 N N . LEU A 1 375 ? 9.012 -2.662 33.386 1.00 30.39 375 LEU A N 1
ATOM 2887 C CA . LEU A 1 375 ? 10.334 -2.481 34.002 1.00 30.39 375 LEU A CA 1
ATOM 2888 C C . LEU A 1 375 ? 10.523 -0.973 34.315 1.00 30.39 375 LEU A C 1
ATOM 2890 O O . LEU A 1 375 ? 9.875 -0.155 33.667 1.00 30.39 375 LEU A O 1
ATOM 2894 N N . PRO A 1 376 ? 11.287 -0.636 35.372 1.00 37.91 376 PRO A N 1
ATOM 2895 C CA . PRO A 1 376 ? 11.186 0.620 36.128 1.00 37.91 376 PRO A CA 1
ATOM 2896 C C . PRO A 1 376 ? 11.631 1.886 35.397 1.00 37.91 376 PRO A C 1
ATOM 2898 O O . PRO A 1 376 ? 12.475 1.782 34.478 1.00 37.91 376 PRO A O 1
#

Solvent-accessible surface area (backbone atoms only — not comparable to full-atom values): 19961 Å² total; per-residue (Å²): 134,71,101,70,88,83,85,85,69,77,98,60,85,66,93,49,70,74,70,50,50,60,89,48,57,75,42,76,36,63,61,60,15,66,72,74,64,30,58,33,30,34,40,35,24,31,65,18,82,71,30,18,53,33,36,47,30,34,47,43,38,49,54,46,32,42,77,71,64,56,38,51,93,67,19,34,42,29,40,63,33,70,49,61,49,37,44,20,37,17,54,49,20,64,77,70,52,33,44,31,41,29,21,21,43,64,79,62,50,72,67,50,54,49,52,32,44,72,44,63,28,45,74,47,76,18,56,66,83,45,52,69,85,36,71,60,4,23,56,36,36,32,57,48,46,38,72,72,41,80,52,28,36,57,64,47,68,38,50,37,54,48,32,14,49,32,18,34,78,38,57,16,56,50,52,38,60,77,46,73,66,55,61,37,34,41,36,27,46,31,42,38,20,14,63,51,33,11,21,43,53,40,45,34,73,76,38,72,80,44,41,28,35,33,24,26,27,65,32,22,34,57,48,59,26,64,78,66,77,46,91,52,74,86,40,54,50,93,67,82,57,58,77,33,30,29,85,64,86,37,67,18,43,51,60,88,72,43,75,45,62,39,75,27,55,56,55,55,8,33,51,35,20,50,44,40,31,71,67,63,70,43,65,40,18,55,37,26,4,22,32,51,42,32,48,66,76,46,52,91,76,63,54,78,86,42,23,37,37,37,45,25,47,25,33,21,79,85,33,48,89,31,70,70,23,67,68,47,27,36,74,72,64,63,38,80,73,76,74,76,78,68,74,82,72,93,69,91,72,85,84,75,85,74,77,54,73,66,58,52,53,55,50,50,52,54,54,52,60,60,62,72,73,71,77,135

Secondary structure (DSSP, 8-state):
--SS----S-SS--SSGGGGSS---EEE-HHHHHHHTS-EEEEEGGGSTTSBTHHHHHHHHHHHHHHTTSS-TT-EEEEE-SSHHHHHHHHHHHHHT-EEEEEEETT--HHHHHHHHHTT-EEEEE-TT--TTSTTSHHHHHHHHHHHSTTEEE--TTT-THHHHHHHTTHHHHHHHHTTT---EEEEE-SSSHHHHHHHHHHHHH-TT-EEEEEEETT-SHHHHHHHSS--GGG----S-TTS--SS--TT--STT--EEEEE-HHHHHHHHHHHHHHT---B-HHHHHHHHHHHHHGGG--TT--EEEEE-BBGGGGTTTTT-HHHHHHTTSSPPP-------S-PPP-PPPPPHHHHHHHHHHHHHHHTT---

Mean predicted aligned error: 7.74 Å

Nearest PDB structures (foldseek):
  7xrq-assembly1_B  TM=9.590E-01  e=1.950E-30  Candida albicans SC5314
  6z4n-assembly1_BBB  TM=9.388E-01  e=6.746E-29  Salmonella enterica subsp. enterica serovar Typhimurium str. LT2
  1fcj-assembly2_D  TM=9.381E-01  e=7.456E-27  Salmonella enterica subsp. enterica serovar Typhimurium
  8zyc-assembly1_A  TM=9.317E-01  e=7.035E-27  Escherichia coli
  1d6s-assembly1_B  TM=8.922E-01  e=2.201E-27  Salmonella enterica subsp. enterica serovar Typhimurium

pLDDT: mean 89.45, std 16.07, range [30.39, 98.94]

Radius of gyration: 21.79 Å; Cα contacts (8 Å, |Δi|>4): 711; chains: 1; bounding box: 58×63×63 Å

Foldseek 3Di:
DPPDDDPPPDPDDDPDLLVQQFLADWAFQVVLCVVLLATETERQQCSRPLFFPLLLLLQQLVVVCVVVVLADAQAEEEEADLDSNLLSNLQNCLVRNYAYEYEYEPPRDPVSVVSSVVSRHHYHYAHPPDDCPRCRDSNVVSVVCQVVGPRYDYSQLLADQSLLCSLLVGVQVSVCVNCVNLAQEEEFFDDSQSNQNNNLVNNCVSPVNRAREYEAEQQAQLQVCLVPVDGDQVSHDDAPQPPHHDSDRGNNRPSVSHPHYDYFYQLQLLVQCVVCCVRVVAQADSRQSSRSSRCVVCSVVDDSSHHYYGYGGGGNVVACVASVDPVNCVVVVSDDDDPPPDDDDPDDDDDDDDDDPVVVSVVVVVVVVVVVPDDD